Protein AF-A0A6G0SXV2-F1 (afdb_monomer)

Radius of gyration: 32.27 Å; Cα contacts (8 Å, |Δi|>4): 940; chains: 1; bounding box: 96×93×71 Å

Mean predicted aligned error: 16.08 Å

InterPro domains:
  IPR002314 Aminoacyl-tRNA synthetase, class II (G/ P/ S/T) [PF00587] (265-496)
  IPR002316 Proline-tRNA ligase, class IIa [PR01046] (239-257)
  IPR002316 Proline-tRNA ligase, class IIa [PR01046] (275-286)
  IPR002316 Proline-tRNA ligase, class IIa [PR01046] (305-313)
  IPR002316 Proline-tRNA ligase, class IIa [PR01046] (315-326)
  IPR004154 Anticodon-binding [PF03129] (515-612)
  IPR004827 Basic-leucine zipper domain [PF07716] (59-102)
  IPR006195 Aminoacyl-tRNA synthetase, class II [PS50862] (187-512)
  IPR033730 Prokaryote proline-tRNA ligase core domain [cd00779] (193-496)
  IPR036621 Anticodon-binding domain superfamily [G3DSA:3.40.50.800] (501-616)
  IPR045864 Class II Aminoacyl-tRNA synthetase/Biotinyl protein ligase (BPL) and lipoyl protein ligase (LPL) [G3DSA:3.30.930.10] (169-500)
  IPR045864 Class II Aminoacyl-tRNA synthetase/Biotinyl protein ligase (BPL) and lipoyl protein ligase (LPL) [SSF55681] (193-517)
  IPR046347 Basic-leucine zipper domain superfamily [SSF57959] (56-105)
  IPR050062 Proline-tRNA synthetase [PTHR42753] (178-365)

Organism: Aphis glycines (NCBI:txid307491)

Structure (mmCIF, N/CA/C/O backbone):
data_AF-A0A6G0SXV2-F1
#
_entry.id   AF-A0A6G0SXV2-F1
#
loop_
_atom_site.group_PDB
_atom_site.id
_atom_site.type_symbol
_atom_site.label_atom_id
_a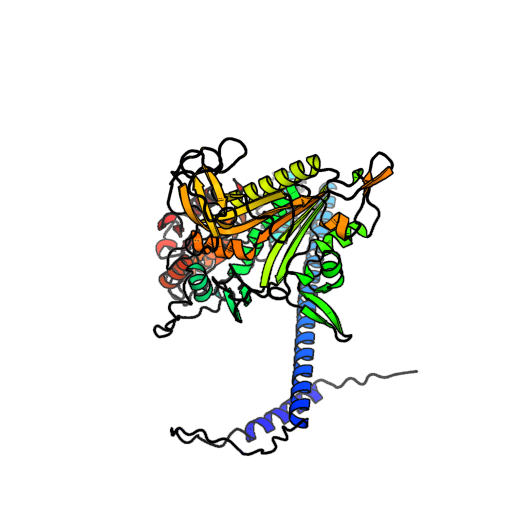tom_site.label_alt_id
_atom_site.label_comp_id
_atom_site.label_asym_id
_atom_site.label_entity_id
_atom_site.label_seq_id
_atom_site.pdbx_PDB_ins_code
_atom_site.Cartn_x
_atom_site.Cartn_y
_atom_site.Cartn_z
_atom_site.occupancy
_atom_site.B_iso_or_equiv
_atom_site.auth_seq_id
_atom_site.auth_comp_id
_atom_site.auth_asym_id
_atom_site.auth_atom_id
_atom_site.pdbx_PDB_model_num
ATOM 1 N N . MET A 1 1 ? -39.347 -29.994 -36.413 1.00 34.06 1 MET A N 1
ATOM 2 C CA . MET A 1 1 ? -38.623 -31.087 -35.736 1.00 34.06 1 MET A CA 1
ATOM 3 C C . MET A 1 1 ? -38.722 -30.759 -34.264 1.00 34.06 1 MET A C 1
ATOM 5 O O . MET A 1 1 ? -37.898 -30.020 -33.739 1.00 34.06 1 MET A O 1
ATOM 9 N N . ASP A 1 2 ? -39.857 -31.150 -33.699 1.00 26.84 2 ASP A N 1
ATOM 10 C CA . ASP A 1 2 ? -40.266 -30.839 -32.336 1.00 26.84 2 ASP A CA 1
ATOM 11 C C . ASP A 1 2 ? -39.372 -31.575 -31.339 1.00 26.84 2 ASP A C 1
ATOM 13 O O . ASP A 1 2 ? -39.070 -32.753 -31.523 1.00 26.84 2 ASP A O 1
ATOM 17 N N . PHE A 1 3 ? -38.950 -30.873 -30.293 1.00 26.53 3 PHE A N 1
ATOM 18 C CA . PHE A 1 3 ? -38.448 -31.483 -29.069 1.00 26.53 3 PHE A CA 1
ATOM 19 C C . PHE A 1 3 ? -39.246 -30.879 -27.916 1.00 26.53 3 PHE A C 1
ATOM 21 O O . PHE A 1 3 ? -39.056 -29.721 -27.552 1.00 26.53 3 PHE A O 1
ATOM 28 N N . GLU A 1 4 ? -40.185 -31.670 -27.404 1.00 27.69 4 GLU A N 1
ATOM 29 C CA . GLU A 1 4 ? -40.909 -31.420 -26.162 1.00 27.69 4 GLU A CA 1
ATOM 30 C C . GLU A 1 4 ? -39.941 -31.564 -24.975 1.00 27.69 4 GLU A C 1
ATOM 32 O O . GLU A 1 4 ? -39.326 -32.614 -24.781 1.00 27.69 4 GLU A O 1
ATOM 37 N N . GLU A 1 5 ? -39.802 -30.513 -24.165 1.00 33.72 5 GLU A N 1
ATOM 38 C CA . GLU A 1 5 ? -39.183 -30.593 -22.839 1.00 33.72 5 GLU A CA 1
ATOM 39 C C . GLU A 1 5 ? -40.239 -31.037 -21.819 1.00 33.72 5 GLU A C 1
ATOM 41 O O . GLU A 1 5 ? -41.155 -30.291 -21.469 1.00 33.72 5 GLU A O 1
ATOM 46 N N . SER A 1 6 ? -40.106 -32.262 -21.312 1.00 30.78 6 SER A N 1
ATOM 47 C CA . SER A 1 6 ? -40.869 -32.742 -20.161 1.00 30.78 6 SER A CA 1
ATOM 48 C C . SER A 1 6 ? -40.296 -32.149 -18.866 1.00 30.78 6 SER A C 1
ATOM 50 O O . SER A 1 6 ? -39.197 -32.514 -18.442 1.00 30.78 6 SER A O 1
ATOM 52 N N . PHE A 1 7 ? -41.041 -31.255 -18.218 1.00 34.34 7 PHE A N 1
ATOM 53 C CA . PHE A 1 7 ? -40.747 -30.757 -16.873 1.00 34.34 7 PHE A CA 1
ATOM 54 C C . PHE A 1 7 ? -41.103 -31.819 -15.812 1.00 34.34 7 PHE A C 1
ATOM 56 O O . PHE A 1 7 ? -42.248 -32.260 -15.743 1.00 34.34 7 PHE A O 1
ATOM 63 N N . MET A 1 8 ? -40.144 -32.211 -14.961 1.00 35.72 8 MET A N 1
ATOM 64 C CA . MET A 1 8 ? -40.427 -32.929 -13.705 1.00 35.72 8 MET A CA 1
ATOM 65 C C . MET A 1 8 ? -41.026 -31.953 -12.688 1.00 35.72 8 MET A C 1
ATOM 67 O O . MET A 1 8 ? -40.504 -30.852 -12.505 1.00 35.72 8 MET A O 1
ATOM 71 N N . ASN A 1 9 ? -42.110 -32.355 -12.024 1.00 41.41 9 ASN A N 1
ATOM 72 C CA . ASN A 1 9 ? -42.837 -31.498 -11.094 1.00 41.41 9 ASN A CA 1
ATOM 73 C C . ASN A 1 9 ? -42.240 -31.573 -9.675 1.00 41.41 9 ASN A C 1
ATOM 75 O O . ASN A 1 9 ? -41.666 -32.587 -9.280 1.00 41.41 9 ASN A O 1
ATOM 79 N N . ALA A 1 10 ? -42.387 -30.501 -8.890 1.00 39.44 10 ALA A N 1
ATOM 80 C CA . ALA A 1 10 ? -41.718 -30.324 -7.593 1.00 39.44 10 ALA A CA 1
ATOM 81 C C . ALA A 1 10 ? -42.015 -31.429 -6.551 1.00 39.44 10 ALA A C 1
ATOM 83 O O . ALA A 1 10 ? -41.178 -31.707 -5.697 1.00 39.44 10 ALA A O 1
ATOM 84 N N . GLN A 1 11 ? -43.161 -32.110 -6.653 1.00 40.00 11 GLN A N 1
ATOM 85 C CA . GLN A 1 11 ? -43.541 -33.205 -5.749 1.00 40.00 11 GLN A CA 1
ATOM 86 C C . GLN A 1 11 ? -42.711 -34.485 -5.935 1.00 40.00 11 GLN A C 1
ATOM 88 O O . GLN A 1 11 ? -42.521 -35.229 -4.974 1.00 40.00 11 GLN A O 1
ATOM 93 N N . ASP A 1 12 ? -42.163 -34.728 -7.129 1.00 40.75 12 ASP A N 1
ATOM 94 C CA . ASP A 1 12 ? -41.320 -35.905 -7.375 1.00 40.75 12 ASP A CA 1
ATOM 95 C C . ASP A 1 12 ? -39.912 -35.735 -6.783 1.00 40.75 12 ASP A C 1
ATOM 97 O O . ASP A 1 12 ? -39.234 -36.717 -6.477 1.00 40.75 12 ASP A O 1
ATOM 101 N N . PHE A 1 13 ? -39.480 -34.487 -6.568 1.00 41.91 13 PHE A N 1
ATOM 102 C CA . PHE A 1 13 ? -38.184 -34.168 -5.971 1.00 41.91 13 PHE A CA 1
ATOM 103 C C . PHE A 1 13 ? -38.195 -34.339 -4.443 1.00 41.91 13 PHE A C 1
ATOM 105 O O . PHE A 1 13 ? -37.250 -34.893 -3.882 1.00 41.91 13 PHE A O 1
ATOM 112 N N . ASP A 1 14 ? -39.288 -33.959 -3.774 1.00 42.38 14 ASP A N 1
ATOM 113 C CA . ASP A 1 14 ? -39.421 -34.099 -2.316 1.00 42.38 14 ASP A CA 1
ATOM 114 C C . ASP A 1 14 ? -39.464 -35.570 -1.863 1.00 42.38 14 ASP A C 1
ATOM 116 O O . ASP A 1 14 ? -38.911 -35.920 -0.817 1.00 42.38 14 ASP A O 1
ATOM 120 N N . ASN A 1 15 ? -40.029 -36.463 -2.684 1.00 38.59 15 ASN A N 1
ATOM 121 C CA . ASN A 1 15 ? -40.057 -37.900 -2.394 1.00 38.59 15 ASN A CA 1
ATOM 122 C C . ASN A 1 15 ? -38.669 -38.560 -2.489 1.00 38.59 15 ASN A C 1
ATOM 124 O O . ASN A 1 15 ? -38.386 -39.497 -1.744 1.00 38.59 15 ASN A O 1
ATOM 128 N N . LEU A 1 16 ? -37.776 -38.065 -3.352 1.00 38.38 16 LEU A N 1
ATOM 129 C CA . LEU A 1 16 ? -36.399 -38.566 -3.472 1.00 38.38 16 LEU A CA 1
ATOM 130 C C . LEU A 1 16 ? -35.527 -38.153 -2.276 1.00 38.38 16 LEU A C 1
ATOM 132 O O . LEU A 1 16 ? -34.742 -38.959 -1.779 1.00 38.38 16 LEU A O 1
ATOM 136 N N . VAL A 1 17 ? -35.722 -36.936 -1.757 1.00 45.41 17 VAL A N 1
ATOM 137 C CA . VAL A 1 17 ? -34.970 -36.411 -0.603 1.00 45.41 17 VAL A CA 1
ATOM 138 C C . VAL A 1 17 ? -35.329 -37.145 0.697 1.00 45.41 17 VAL A C 1
ATOM 140 O O . VAL A 1 17 ? -34.455 -37.385 1.532 1.00 45.41 17 VAL A O 1
ATOM 143 N N . GLN A 1 18 ? -36.586 -37.566 0.869 1.00 40.03 18 GLN A N 1
ATOM 144 C CA . GLN A 1 18 ? -36.998 -38.321 2.061 1.00 40.03 18 GLN A CA 1
ATOM 145 C C . GLN A 1 18 ? -36.464 -39.763 2.085 1.00 40.03 18 GLN A C 1
ATOM 147 O O . GLN A 1 18 ? -36.194 -40.299 3.163 1.00 40.03 18 GLN A O 1
ATOM 152 N N . VAL A 1 19 ? -36.262 -40.389 0.920 1.00 41.97 19 VAL A N 1
ATOM 153 C CA . VAL A 1 19 ? -35.727 -41.760 0.826 1.00 41.97 19 VAL A CA 1
ATOM 154 C C . VAL A 1 19 ? -34.229 -41.806 1.162 1.00 41.97 19 VAL A C 1
ATOM 156 O O . VAL A 1 19 ? -33.789 -42.745 1.827 1.00 41.97 19 VAL A O 1
ATOM 159 N N . GLU A 1 20 ? -33.457 -40.777 0.794 1.00 43.38 20 GLU A N 1
ATOM 160 C CA . GLU A 1 20 ? -32.020 -40.693 1.112 1.00 43.38 20 GLU A CA 1
ATOM 161 C C . GLU A 1 20 ? -31.758 -40.396 2.602 1.00 43.38 20 GLU A C 1
ATOM 163 O O . GLU A 1 20 ? -30.884 -41.014 3.214 1.00 43.38 20 GLU A O 1
ATOM 168 N N . GLN A 1 21 ? -32.574 -39.548 3.242 1.00 39.75 21 GLN A N 1
ATOM 169 C CA . GLN A 1 21 ? -32.430 -39.235 4.676 1.00 39.75 21 GLN A CA 1
ATOM 170 C C . GLN A 1 21 ? -32.746 -40.430 5.594 1.00 39.75 21 GLN A C 1
ATOM 172 O O . GLN A 1 21 ? -32.174 -40.558 6.679 1.00 39.75 21 GLN A O 1
ATOM 177 N N . ALA A 1 22 ? -33.610 -41.351 5.154 1.00 36.41 22 ALA A N 1
ATOM 178 C CA . ALA A 1 22 ? -33.918 -42.575 5.893 1.00 36.41 22 ALA A CA 1
ATOM 179 C C . ALA A 1 22 ? -32.797 -43.636 5.821 1.00 36.41 22 ALA A C 1
ATOM 181 O O . ALA A 1 22 ? -32.732 -44.516 6.687 1.00 36.41 22 ALA A O 1
ATOM 182 N N . GLN A 1 23 ? -31.914 -43.568 4.816 1.00 35.66 23 GLN A N 1
ATOM 183 C CA . GLN A 1 23 ? -30.777 -44.485 4.671 1.00 35.66 23 GLN A CA 1
ATOM 184 C C . GLN A 1 23 ? -29.569 -44.060 5.522 1.00 35.66 23 GLN A C 1
ATOM 186 O O . GLN A 1 23 ? -28.948 -44.922 6.142 1.00 35.66 23 GLN A O 1
ATOM 191 N N . GLU A 1 24 ? -29.296 -42.758 5.666 1.00 38.41 24 GLU A N 1
ATOM 192 C CA . GLU A 1 24 ? -28.165 -42.259 6.472 1.00 38.41 24 GLU A CA 1
ATOM 193 C C . GLU A 1 24 ? -28.339 -42.477 7.989 1.00 38.41 24 GLU A C 1
ATOM 195 O O . GLU A 1 24 ? -27.361 -42.687 8.710 1.00 38.41 24 GLU A O 1
ATOM 200 N N . MET A 1 25 ? -29.575 -42.514 8.504 1.00 35.91 25 MET A N 1
ATOM 201 C CA . MET A 1 25 ? -29.816 -42.746 9.938 1.00 35.91 25 MET A CA 1
ATOM 202 C C . MET A 1 25 ? -29.521 -44.184 10.404 1.00 35.91 25 MET A C 1
ATOM 204 O O . MET A 1 25 ? -29.344 -44.397 11.604 1.00 35.91 25 MET A O 1
ATOM 208 N N . LYS A 1 26 ? -29.426 -45.172 9.500 1.00 34.16 26 LYS A N 1
ATOM 209 C CA . LYS A 1 26 ? -29.183 -46.582 9.868 1.00 34.16 26 LYS A CA 1
ATOM 210 C C . LYS A 1 26 ? -27.704 -46.961 10.016 1.00 34.16 26 LYS A C 1
ATOM 212 O O . LYS A 1 26 ? -27.424 -47.998 10.610 1.00 34.16 26 LYS A O 1
ATOM 217 N N . GLU A 1 27 ? -26.763 -46.141 9.546 1.00 37.72 27 GLU A N 1
ATOM 218 C CA . GLU A 1 27 ? -25.328 -46.488 9.542 1.00 37.72 27 GLU A CA 1
ATOM 219 C C . GLU A 1 27 ? -24.516 -45.891 10.712 1.00 37.72 27 GLU A C 1
ATOM 221 O O . GLU A 1 27 ? -23.337 -46.202 10.865 1.00 37.72 27 GLU A O 1
ATOM 226 N N . SER A 1 28 ? -25.121 -45.078 11.591 1.00 32.75 28 SER A N 1
ATOM 227 C CA . SER A 1 28 ? -24.380 -44.321 12.623 1.00 32.75 28 SER A CA 1
ATOM 228 C C . SER A 1 28 ? -24.233 -44.991 14.000 1.00 32.75 28 SER A C 1
ATOM 230 O O . SER A 1 28 ? -23.599 -44.428 14.894 1.00 32.75 28 SER A O 1
ATOM 232 N N . THR A 1 29 ? -24.745 -46.207 14.205 1.00 33.00 29 THR A N 1
ATOM 233 C CA . THR A 1 29 ? -24.596 -46.925 15.482 1.00 33.00 29 THR A CA 1
ATOM 234 C C . THR A 1 29 ? -23.682 -48.134 15.345 1.00 33.00 29 THR A C 1
ATOM 236 O O . THR A 1 29 ? -24.161 -49.224 15.046 1.00 33.00 29 THR A O 1
ATOM 239 N N . THR A 1 30 ? -22.378 -47.966 15.591 1.00 29.16 30 THR A N 1
ATOM 240 C CA . THR A 1 30 ? -21.532 -48.923 16.339 1.00 29.16 30 THR A CA 1
ATOM 241 C C . THR A 1 30 ? -20.054 -48.496 16.382 1.00 29.16 30 THR A C 1
ATOM 243 O O . THR A 1 30 ? -19.498 -47.997 15.411 1.00 29.16 30 THR A O 1
ATOM 246 N N . THR A 1 31 ? -19.414 -48.806 17.518 1.00 30.27 31 THR A N 1
ATOM 247 C CA . THR A 1 31 ? -17.963 -48.874 17.819 1.00 30.27 31 THR A CA 1
ATOM 248 C C . THR A 1 31 ? -17.288 -47.684 18.531 1.00 30.27 31 THR A C 1
ATOM 250 O O . THR A 1 31 ? -17.004 -46.625 17.985 1.00 30.27 31 THR A O 1
ATOM 253 N N . THR A 1 32 ? -16.999 -47.930 19.812 1.00 30.14 32 THR A N 1
ATOM 254 C CA . THR A 1 32 ? -16.088 -47.219 20.722 1.00 30.14 32 THR A CA 1
ATOM 255 C C . THR A 1 32 ? -14.611 -47.566 20.432 1.00 30.14 32 THR A C 1
ATOM 257 O O . THR A 1 32 ? -14.340 -48.654 19.922 1.00 30.14 32 THR A O 1
ATOM 260 N N . PRO A 1 33 ? -13.625 -46.707 20.777 1.00 31.91 33 PRO A N 1
ATOM 261 C CA . PRO A 1 33 ? -12.208 -46.976 20.505 1.00 31.91 33 PRO A CA 1
ATOM 262 C C . PRO A 1 33 ? -11.462 -47.603 21.708 1.00 31.91 33 PRO A C 1
ATOM 264 O O . PRO A 1 33 ? -11.763 -47.252 22.852 1.00 31.91 33 PRO A O 1
ATOM 267 N N . PRO A 1 34 ? -10.443 -48.467 21.495 1.00 31.02 34 PRO A N 1
ATOM 268 C CA . PRO A 1 34 ? -9.534 -48.917 22.551 1.00 31.02 34 PRO A CA 1
ATOM 269 C C . PRO A 1 34 ? -8.239 -48.066 22.630 1.00 31.02 34 PRO A C 1
ATOM 271 O O . PRO A 1 34 ? -7.966 -47.266 21.730 1.00 31.02 34 PRO A O 1
ATOM 274 N N . PRO A 1 35 ? -7.439 -48.202 23.713 1.00 32.34 35 PRO A N 1
ATOM 275 C CA . PRO A 1 35 ? -6.448 -47.206 24.117 1.00 32.34 35 PRO A CA 1
ATOM 276 C C . PRO A 1 35 ? -5.026 -47.432 23.569 1.00 32.34 35 PRO A C 1
ATOM 278 O O . PRO A 1 35 ? -4.658 -48.491 23.066 1.00 32.34 35 PRO A O 1
ATOM 281 N N . VAL A 1 36 ? -4.225 -46.373 23.714 1.00 40.34 36 VAL A N 1
ATOM 282 C CA . VAL A 1 36 ? -2.855 -46.156 23.224 1.00 40.34 36 VAL A CA 1
ATOM 283 C C . VAL A 1 36 ? -1.811 -47.063 23.894 1.00 40.34 36 VAL A C 1
ATOM 285 O O . VAL A 1 36 ? -1.764 -47.154 25.118 1.00 40.34 36 VAL A O 1
ATOM 288 N N . ALA A 1 37 ? -0.875 -47.610 23.104 1.00 28.86 37 ALA A N 1
ATOM 289 C CA . ALA A 1 37 ? 0.399 -48.139 23.600 1.00 28.86 37 ALA A CA 1
ATOM 290 C C . ALA A 1 37 ? 1.587 -47.774 22.683 1.00 28.86 37 ALA A C 1
ATOM 292 O O . ALA A 1 37 ? 1.575 -47.995 21.475 1.00 28.86 37 ALA A O 1
ATOM 293 N N . ASN A 1 38 ? 2.634 -47.227 23.307 1.00 35.47 38 ASN A N 1
ATOM 294 C CA . ASN A 1 38 ? 3.958 -46.933 22.751 1.00 35.47 38 ASN A CA 1
ATOM 295 C C . ASN A 1 38 ? 4.766 -48.214 22.460 1.00 35.47 38 ASN A C 1
ATOM 297 O O . ASN A 1 38 ? 4.827 -49.075 23.336 1.00 35.47 38 ASN A O 1
ATOM 301 N N . LYS A 1 39 ? 5.541 -48.257 21.358 1.00 31.83 39 LYS A N 1
ATOM 302 C CA . LYS A 1 39 ? 6.989 -48.597 21.370 1.00 31.83 39 LYS A CA 1
ATOM 303 C C . LYS A 1 39 ? 7.663 -48.526 19.988 1.00 31.83 39 LYS A C 1
ATOM 305 O O . LYS A 1 39 ? 7.071 -48.763 18.945 1.00 31.83 39 LYS A O 1
ATOM 310 N N . ARG A 1 40 ? 8.948 -48.172 20.064 1.00 32.69 40 ARG A N 1
ATOM 311 C CA . ARG A 1 40 ? 9.972 -47.975 19.026 1.00 32.69 40 ARG A CA 1
ATOM 312 C C . ARG A 1 40 ? 10.261 -49.236 18.195 1.00 32.69 40 ARG A C 1
ATOM 314 O O . ARG A 1 40 ? 10.219 -50.335 18.734 1.00 32.69 40 ARG A O 1
ATOM 321 N N . GLY A 1 41 ? 10.755 -49.048 16.966 1.00 30.17 41 GLY A N 1
ATOM 322 C CA . GLY A 1 41 ? 11.585 -50.047 16.276 1.00 30.17 41 GLY A CA 1
ATOM 323 C C . GLY A 1 41 ? 11.495 -50.004 14.751 1.00 30.17 41 GLY A C 1
ATOM 324 O O . GLY A 1 41 ? 10.561 -50.535 14.166 1.00 30.17 41 GLY A O 1
ATOM 325 N N . ARG A 1 42 ? 12.492 -49.404 14.094 1.00 34.31 42 ARG A N 1
ATOM 326 C CA . ARG A 1 42 ? 12.657 -49.422 12.633 1.00 34.31 42 ARG A CA 1
ATOM 327 C C . ARG A 1 42 ? 13.366 -50.724 12.228 1.00 34.31 42 ARG A C 1
ATOM 329 O O . ARG A 1 42 ? 14.475 -50.968 12.694 1.00 34.31 42 ARG A O 1
ATOM 336 N N . LYS A 1 43 ? 12.774 -51.518 11.328 1.00 29.39 43 LYS A N 1
ATOM 337 C CA . LYS A 1 43 ? 13.482 -52.503 10.486 1.00 29.39 43 LYS A CA 1
ATOM 338 C C . LYS A 1 43 ? 12.971 -52.403 9.038 1.00 29.39 43 LYS A C 1
ATOM 340 O O . LYS A 1 43 ? 11.761 -52.290 8.851 1.00 29.39 43 LYS A O 1
ATOM 345 N N . PRO A 1 44 ? 13.859 -52.398 8.027 1.00 38.09 44 PRO A N 1
ATOM 346 C CA . PRO A 1 44 ? 13.484 -52.234 6.628 1.00 38.09 44 PRO A CA 1
ATOM 347 C C . PRO A 1 44 ? 13.185 -53.585 5.964 1.00 38.09 44 PRO A C 1
ATOM 349 O O . PRO A 1 44 ? 13.846 -54.580 6.248 1.00 38.09 44 PRO A O 1
ATOM 352 N N . GLY A 1 45 ? 12.236 -53.586 5.025 1.00 36.09 45 GLY A N 1
ATOM 353 C CA . GLY A 1 45 ? 12.075 -54.662 4.046 1.00 36.09 45 GLY A CA 1
ATOM 354 C C . GLY A 1 45 ? 10.758 -55.429 4.134 1.00 36.09 45 GLY A C 1
ATOM 355 O O . GLY A 1 45 ? 10.691 -56.489 4.744 1.00 36.09 45 GLY A O 1
ATOM 356 N N . LYS A 1 46 ? 9.735 -54.936 3.428 1.00 30.95 46 LYS A N 1
ATOM 357 C CA . LYS A 1 46 ? 8.762 -55.772 2.708 1.00 30.95 46 LYS A CA 1
ATOM 358 C C . LYS A 1 46 ? 8.051 -54.913 1.662 1.00 30.95 46 LYS A C 1
ATOM 360 O O . LYS A 1 46 ? 7.358 -53.962 2.000 1.00 30.95 46 LYS A O 1
ATOM 365 N N . LYS A 1 47 ? 8.253 -55.243 0.384 1.00 41.25 47 LYS A N 1
ATOM 366 C CA . LYS A 1 47 ? 7.358 -54.829 -0.701 1.00 41.25 47 LYS A CA 1
ATOM 367 C C . LYS A 1 47 ? 6.012 -55.515 -0.445 1.00 41.25 47 LYS A C 1
ATOM 369 O O . LYS A 1 47 ? 5.940 -56.736 -0.548 1.00 41.25 47 LYS A O 1
ATOM 374 N N . SER A 1 48 ? 4.975 -54.750 -0.121 1.00 33.41 48 SER A N 1
ATOM 375 C CA . SER A 1 48 ? 3.584 -55.191 -0.230 1.00 33.41 48 SER A CA 1
ATOM 376 C C . SER A 1 48 ? 2.805 -54.180 -1.060 1.00 33.41 48 SER A C 1
ATOM 378 O O . SER A 1 48 ? 2.979 -52.973 -0.937 1.00 33.41 48 SER A O 1
ATOM 380 N N . SER A 1 49 ? 2.005 -54.718 -1.963 1.00 39.19 49 SER A N 1
ATOM 381 C CA . SER A 1 49 ? 1.198 -54.047 -2.968 1.00 39.19 49 SER A CA 1
ATOM 382 C C . SER A 1 49 ? 0.102 -53.159 -2.373 1.00 39.19 49 SER A C 1
ATOM 384 O O . SER A 1 49 ? -0.954 -53.667 -1.998 1.00 39.19 49 SER A O 1
ATOM 386 N N . ASP A 1 50 ? 0.284 -51.842 -2.413 1.00 39.09 50 ASP A N 1
ATOM 387 C CA . ASP A 1 50 ? -0.835 -50.903 -2.335 1.00 39.09 50 ASP A CA 1
ATOM 388 C C . ASP A 1 50 ? -1.439 -50.746 -3.735 1.00 39.09 50 ASP A C 1
ATOM 390 O O . ASP A 1 50 ? -1.128 -49.817 -4.485 1.00 39.09 50 ASP A O 1
ATOM 394 N N . LYS A 1 51 ? -2.335 -51.667 -4.113 1.00 45.41 51 LYS A N 1
ATOM 395 C CA . LYS A 1 51 ? -3.367 -51.346 -5.109 1.00 45.41 51 LYS A CA 1
ATOM 396 C C . LYS A 1 51 ? -4.316 -50.345 -4.447 1.00 45.41 51 LYS A C 1
ATOM 398 O O . LYS A 1 51 ? -5.373 -50.709 -3.947 1.00 45.41 51 LYS A O 1
ATOM 403 N N . VAL A 1 52 ? -3.901 -49.079 -4.412 1.00 53.84 52 VAL A N 1
ATOM 404 C CA . VAL A 1 52 ? -4.781 -47.948 -4.114 1.00 53.84 52 VAL A CA 1
ATOM 405 C C . VAL A 1 52 ? -5.930 -48.028 -5.107 1.00 53.84 52 VAL A C 1
ATOM 407 O O . VAL A 1 52 ? -5.703 -47.964 -6.314 1.00 53.84 52 VAL A O 1
ATOM 410 N N . ASP A 1 53 ? -7.143 -48.223 -4.598 1.00 62.22 53 ASP A N 1
ATOM 411 C CA . ASP A 1 53 ? -8.345 -48.425 -5.396 1.00 62.22 53 ASP A CA 1
ATOM 412 C C . ASP A 1 53 ? -8.600 -47.201 -6.297 1.00 62.22 53 ASP A C 1
ATOM 414 O O . ASP A 1 53 ? -9.113 -46.156 -5.879 1.00 62.22 53 ASP A O 1
ATOM 418 N N . ILE A 1 54 ? -8.157 -47.318 -7.553 1.00 66.44 54 ILE A N 1
ATOM 419 C CA . ILE A 1 54 ? -8.230 -46.282 -8.590 1.00 66.44 54 ILE A CA 1
ATOM 420 C C . ILE A 1 54 ? -9.679 -45.823 -8.763 1.00 66.44 54 ILE A C 1
ATOM 422 O O . ILE A 1 54 ? -9.918 -44.643 -9.017 1.00 66.44 54 ILE A O 1
ATOM 426 N N . ARG A 1 55 ? -10.647 -46.721 -8.546 1.00 68.38 55 ARG A N 1
ATOM 427 C CA . ARG A 1 55 ? -12.076 -46.433 -8.647 1.00 68.38 55 ARG A CA 1
ATOM 428 C C . ARG A 1 55 ? -12.526 -45.459 -7.559 1.00 68.38 55 ARG A C 1
ATOM 430 O O . ARG A 1 55 ? -13.153 -44.452 -7.874 1.00 68.38 55 ARG A O 1
ATOM 437 N N . ALA A 1 56 ? -12.101 -45.671 -6.314 1.00 70.81 56 ALA A N 1
ATOM 438 C CA . ALA A 1 56 ? -12.381 -44.764 -5.200 1.00 70.81 56 ALA A CA 1
ATOM 439 C C . ALA A 1 56 ? -11.673 -43.401 -5.342 1.00 70.81 56 ALA A C 1
ATOM 441 O O . ALA A 1 56 ? -12.140 -42.382 -4.828 1.00 70.81 56 ALA A O 1
ATOM 442 N N . LYS A 1 57 ? -10.521 -43.352 -6.022 1.00 69.31 57 LYS A N 1
ATOM 443 C CA . LYS A 1 57 ? -9.820 -42.092 -6.323 1.00 69.31 57 LYS A CA 1
ATOM 444 C C . LYS A 1 57 ? -10.508 -41.319 -7.457 1.00 69.31 57 LYS A C 1
ATOM 446 O O . LYS A 1 57 ? -10.641 -40.099 -7.371 1.00 69.31 57 LYS A O 1
ATOM 451 N N . LEU A 1 58 ? -10.987 -42.031 -8.479 1.00 73.00 58 LEU A N 1
ATOM 452 C CA . LEU A 1 58 ? -11.750 -41.465 -9.591 1.00 73.00 58 LEU A CA 1
ATOM 453 C C . LEU A 1 58 ? -13.098 -40.908 -9.115 1.00 73.00 58 LEU A C 1
ATOM 455 O O . LEU A 1 58 ? -13.481 -39.813 -9.519 1.00 73.00 58 LEU A O 1
ATOM 459 N N . GLU A 1 59 ? -13.780 -41.617 -8.214 1.00 79.56 59 GLU A N 1
ATOM 460 C CA . GLU A 1 59 ? -15.082 -41.189 -7.700 1.00 79.56 59 GLU A CA 1
ATOM 461 C C . GLU A 1 59 ? -14.967 -39.947 -6.807 1.00 79.56 59 GLU A C 1
ATOM 463 O O . GLU A 1 59 ? -15.694 -38.978 -7.007 1.00 79.56 59 GLU A O 1
ATOM 468 N N . ARG A 1 60 ? -13.948 -39.877 -5.937 1.00 75.12 60 ARG A N 1
ATOM 469 C CA . ARG A 1 60 ? -13.640 -38.654 -5.170 1.00 75.12 60 ARG A CA 1
ATOM 470 C C . ARG A 1 60 ? -13.300 -37.460 -6.064 1.00 75.12 60 ARG A C 1
ATOM 472 O O . ARG A 1 60 ? -13.700 -36.334 -5.775 1.00 75.12 60 ARG A O 1
ATOM 479 N N . SER A 1 61 ? -12.599 -37.692 -7.174 1.00 73.06 61 SER A N 1
ATOM 480 C CA . SER A 1 61 ? -12.316 -36.645 -8.163 1.00 73.06 61 SER A CA 1
ATOM 481 C C . SER A 1 61 ? -13.590 -36.166 -8.871 1.00 73.06 61 SER A C 1
ATOM 483 O O . SER A 1 61 ? -13.786 -34.961 -9.039 1.00 73.06 61 SER A O 1
ATOM 485 N N . ARG A 1 62 ? -14.497 -37.086 -9.227 1.00 77.25 62 ARG A N 1
ATOM 486 C CA . ARG A 1 62 ? -15.804 -36.760 -9.819 1.00 77.25 62 ARG A CA 1
ATOM 487 C C . ARG A 1 62 ? -16.696 -35.994 -8.849 1.00 77.25 62 ARG A C 1
ATOM 489 O O . ARG A 1 62 ? -17.300 -35.006 -9.260 1.00 77.25 62 ARG A O 1
ATOM 496 N N . GLN A 1 63 ? -16.732 -36.395 -7.581 1.00 78.00 63 GLN A N 1
ATOM 497 C CA . GLN A 1 63 ? -17.482 -35.712 -6.530 1.00 78.00 63 GLN A CA 1
ATOM 498 C C . GLN A 1 63 ? -16.951 -34.294 -6.294 1.00 78.00 63 GLN A C 1
ATOM 500 O O . GLN A 1 63 ? -17.717 -33.337 -6.372 1.00 78.00 63 GLN A O 1
ATOM 505 N N . SER A 1 64 ? -15.631 -34.123 -6.183 1.00 72.31 64 SER A N 1
ATOM 506 C CA . SER A 1 64 ? -15.005 -32.798 -6.082 1.00 72.31 64 SER A CA 1
ATOM 507 C C . SER A 1 64 ? -15.306 -31.908 -7.302 1.00 72.31 64 SER A C 1
ATOM 509 O O . SER A 1 64 ? -15.593 -30.717 -7.164 1.00 72.31 64 SER A O 1
ATOM 511 N N . ALA A 1 65 ? -15.333 -32.481 -8.511 1.00 70.06 65 ALA A N 1
ATOM 512 C CA . ALA A 1 65 ? -15.705 -31.755 -9.725 1.00 70.06 65 ALA A CA 1
ATOM 513 C C . ALA A 1 65 ? -17.201 -31.381 -9.781 1.00 70.06 65 ALA A C 1
ATOM 515 O O . ALA A 1 65 ? -17.552 -30.370 -10.397 1.00 70.06 65 ALA A O 1
ATOM 516 N N . ARG A 1 66 ? -18.090 -32.179 -9.173 1.00 79.19 66 ARG A N 1
ATOM 517 C CA . ARG A 1 66 ? -19.521 -31.858 -9.023 1.00 79.19 66 ARG A CA 1
ATOM 518 C C . ARG A 1 66 ? -19.720 -30.740 -8.001 1.00 79.19 66 ARG A C 1
ATOM 520 O O . ARG A 1 66 ? -20.384 -29.760 -8.318 1.00 79.19 66 ARG A O 1
ATOM 527 N N . GLU A 1 67 ? -19.058 -30.814 -6.849 1.00 76.50 67 GLU A N 1
ATOM 528 C CA . GLU A 1 67 ? -19.087 -29.767 -5.818 1.00 76.50 67 GLU A CA 1
ATOM 529 C C . GLU A 1 67 ? -18.528 -28.433 -6.325 1.00 76.50 67 GLU A C 1
ATOM 531 O O . GLU A 1 67 ? -19.106 -27.376 -6.080 1.00 76.50 67 GLU A O 1
ATOM 536 N N . CYS A 1 68 ? -17.431 -28.463 -7.087 1.00 73.19 68 CYS A N 1
ATOM 537 C CA . CYS A 1 68 ? -16.863 -27.263 -7.700 1.00 73.19 68 CYS A CA 1
ATOM 538 C C . CYS A 1 68 ? -17.847 -26.614 -8.687 1.00 73.19 68 CYS A C 1
ATOM 540 O O . CYS A 1 68 ? -18.034 -25.395 -8.668 1.00 73.19 68 CYS A O 1
ATOM 542 N N . ARG A 1 69 ? -18.531 -27.424 -9.508 1.00 72.12 69 ARG A N 1
ATOM 543 C CA . ARG A 1 69 ? -19.574 -26.944 -10.426 1.00 72.12 69 ARG A CA 1
ATOM 544 C C . ARG A 1 69 ? -20.788 -26.389 -9.683 1.00 72.12 69 ARG A C 1
ATOM 546 O O . ARG A 1 69 ? -21.252 -25.313 -10.047 1.00 72.12 69 ARG A O 1
ATOM 553 N N . ALA A 1 70 ? -21.244 -27.056 -8.625 1.00 76.44 70 ALA A N 1
ATOM 554 C CA . ALA A 1 70 ? -22.348 -26.590 -7.789 1.00 76.44 70 ALA A CA 1
ATOM 555 C C . ALA A 1 70 ? -22.019 -25.250 -7.109 1.00 76.44 70 ALA A C 1
ATOM 557 O O . ALA A 1 70 ? -22.797 -24.308 -7.211 1.00 76.44 70 ALA A O 1
ATOM 558 N N . ARG A 1 71 ? -20.823 -25.107 -6.518 1.00 70.31 71 ARG A N 1
ATOM 559 C CA . ARG A 1 71 ? -20.360 -23.839 -5.921 1.00 70.31 71 ARG A CA 1
ATOM 560 C C . ARG A 1 71 ? -20.232 -22.720 -6.949 1.00 70.31 71 ARG A C 1
ATOM 562 O O . ARG A 1 71 ? -20.579 -21.580 -6.657 1.00 70.31 71 ARG A O 1
ATOM 569 N N . LYS A 1 72 ? -19.739 -23.030 -8.152 1.00 68.81 72 LYS A N 1
ATOM 570 C CA . LYS A 1 72 ? -19.645 -22.062 -9.251 1.00 68.81 72 LYS A CA 1
ATOM 571 C C . LYS A 1 72 ? -21.039 -21.607 -9.697 1.00 68.81 72 LYS A C 1
ATOM 573 O O . LYS A 1 72 ? -21.239 -20.409 -9.848 1.00 68.81 72 LYS A O 1
ATOM 578 N N . LYS A 1 73 ? -22.000 -22.530 -9.820 1.00 76.94 73 LYS A N 1
ATOM 579 C CA . LYS A 1 73 ? -23.404 -22.227 -10.141 1.00 76.94 73 LYS A CA 1
ATOM 580 C C . LYS A 1 73 ? -24.056 -21.347 -9.069 1.00 76.94 73 LYS A C 1
ATOM 582 O O . LYS A 1 73 ? -24.587 -20.301 -9.414 1.00 76.94 73 LYS A O 1
ATOM 587 N N . LEU A 1 74 ? -23.911 -21.702 -7.791 1.00 75.00 74 LEU A N 1
ATOM 588 C CA . LEU A 1 74 ? -24.445 -20.920 -6.669 1.00 75.00 74 LEU A CA 1
ATOM 589 C C . LEU A 1 74 ? -23.850 -19.503 -6.624 1.00 75.00 74 LEU A C 1
ATOM 591 O O . LEU A 1 74 ? -24.548 -18.531 -6.364 1.00 75.00 74 LEU A O 1
ATOM 595 N N . ARG A 1 75 ? -22.548 -19.373 -6.919 1.00 66.06 75 ARG A N 1
ATOM 596 C CA . ARG A 1 75 ? -21.859 -18.078 -6.964 1.00 66.06 75 ARG A CA 1
ATOM 597 C C . ARG A 1 75 ? -22.350 -17.198 -8.111 1.00 66.06 75 ARG A C 1
ATOM 599 O O . ARG A 1 75 ? -22.431 -15.993 -7.914 1.00 66.06 75 ARG A O 1
ATOM 606 N N . TYR A 1 76 ? -22.649 -17.772 -9.279 1.00 70.44 76 TYR A N 1
ATOM 607 C CA . TYR A 1 76 ? -23.239 -17.014 -10.385 1.00 70.44 76 TYR A CA 1
ATOM 608 C C . TYR A 1 76 ? -24.684 -16.626 -10.103 1.00 70.44 76 TYR A C 1
ATOM 610 O O . TYR A 1 76 ? -25.009 -15.471 -10.322 1.00 70.44 76 TYR A O 1
ATOM 618 N N . GLN A 1 77 ? -25.494 -17.523 -9.535 1.00 76.44 77 GLN A N 1
ATOM 619 C CA . GLN A 1 77 ? -26.866 -17.197 -9.128 1.00 76.44 77 GLN A CA 1
ATOM 620 C C . GLN A 1 77 ? -26.894 -16.050 -8.111 1.00 76.44 77 GLN A C 1
ATOM 622 O O . GLN A 1 77 ? -27.605 -15.077 -8.310 1.00 76.44 77 GLN A O 1
ATOM 627 N N . TYR A 1 78 ? -26.032 -16.091 -7.092 1.00 71.56 78 TYR A N 1
ATOM 628 C CA . TYR A 1 78 ? -25.901 -14.988 -6.135 1.00 71.56 78 TYR A CA 1
ATOM 629 C C . TYR A 1 78 ? -25.429 -13.678 -6.792 1.00 71.56 78 TYR A C 1
ATOM 631 O O . TYR A 1 78 ? -25.851 -12.590 -6.407 1.00 71.56 78 TYR A O 1
ATOM 639 N N . LEU A 1 79 ? -24.536 -13.759 -7.787 1.00 60.09 79 LEU A N 1
ATOM 640 C CA . LEU A 1 79 ? -24.083 -12.581 -8.528 1.00 60.09 79 LEU A CA 1
ATOM 641 C C . LEU A 1 79 ? -25.209 -11.999 -9.396 1.00 60.09 79 LEU A C 1
ATOM 643 O O . LEU A 1 79 ? -25.356 -10.784 -9.448 1.00 60.09 79 LEU A O 1
ATOM 647 N N . GLU A 1 80 ? -25.988 -12.855 -10.056 1.00 70.94 80 GLU A N 1
ATOM 648 C CA . GLU A 1 80 ? -27.150 -12.477 -10.865 1.00 70.94 80 GLU A CA 1
ATOM 649 C C . GLU A 1 80 ? -28.247 -11.851 -10.002 1.00 70.94 80 GLU A C 1
ATOM 651 O O . GLU A 1 80 ? -28.774 -10.809 -10.381 1.00 70.94 80 GLU A O 1
ATOM 656 N N . GLU A 1 81 ? -28.533 -12.404 -8.820 1.00 77.19 81 GLU A N 1
ATOM 657 C CA . GLU A 1 81 ? -29.458 -11.808 -7.847 1.00 77.19 81 GLU A CA 1
ATOM 658 C C . GLU A 1 81 ? -28.984 -10.414 -7.410 1.00 77.19 81 GLU A C 1
ATOM 660 O O . GLU A 1 81 ? -29.737 -9.448 -7.518 1.00 77.19 81 GLU A O 1
ATOM 665 N N . LEU A 1 82 ? -27.708 -10.263 -7.030 1.00 58.59 82 LEU A N 1
ATOM 666 C CA . LEU A 1 82 ? -27.141 -8.963 -6.647 1.00 58.59 82 LEU A CA 1
ATOM 667 C C . LEU A 1 82 ? -27.177 -7.926 -7.778 1.00 58.59 82 LEU A C 1
ATOM 669 O O . LEU A 1 82 ? -27.407 -6.740 -7.524 1.00 58.59 82 LEU A O 1
ATOM 673 N N . VAL A 1 83 ? -26.901 -8.344 -9.016 1.00 65.00 83 VAL A N 1
ATOM 674 C CA . VAL A 1 83 ? -26.967 -7.464 -10.191 1.00 65.00 83 VAL A CA 1
ATOM 675 C C . VAL A 1 83 ? -28.415 -7.070 -10.462 1.00 65.00 83 VAL A C 1
ATOM 677 O O . VAL A 1 83 ? -28.691 -5.883 -10.607 1.00 65.00 83 VAL A O 1
ATOM 680 N N . THR A 1 84 ? -29.338 -8.028 -10.426 1.00 73.62 84 THR A N 1
ATOM 681 C CA . THR A 1 84 ? -30.770 -7.802 -10.654 1.00 73.62 84 THR A CA 1
ATOM 682 C C . THR A 1 84 ? -31.360 -6.850 -9.613 1.00 73.62 84 THR A C 1
ATOM 684 O O . THR A 1 84 ? -32.094 -5.925 -9.959 1.00 73.62 84 THR A O 1
ATOM 687 N N . ASP A 1 85 ? -31.017 -7.020 -8.337 1.00 70.69 85 ASP A N 1
ATOM 688 C CA . ASP A 1 85 ? -31.486 -6.140 -7.264 1.00 70.69 85 ASP A CA 1
ATOM 689 C C . ASP A 1 85 ? -30.922 -4.724 -7.408 1.00 70.69 85 ASP A C 1
ATOM 691 O O . ASP A 1 85 ? -31.633 -3.732 -7.216 1.00 70.69 85 ASP A O 1
ATOM 695 N N . ARG A 1 86 ? -29.657 -4.606 -7.830 1.00 60.03 86 ARG A N 1
ATOM 696 C CA . ARG A 1 86 ? -29.041 -3.312 -8.133 1.00 60.03 86 ARG A CA 1
ATOM 697 C C . ARG A 1 86 ? -29.689 -2.642 -9.344 1.00 60.03 86 ARG A C 1
ATOM 699 O O . ARG A 1 86 ? -29.908 -1.433 -9.313 1.00 60.03 86 ARG A O 1
ATOM 706 N N . GLU A 1 87 ? -30.010 -3.392 -10.391 1.00 66.12 87 GLU A N 1
ATOM 707 C CA . GLU A 1 87 ? -30.698 -2.883 -11.580 1.00 66.12 87 GLU A CA 1
ATOM 708 C C . GLU A 1 87 ? -32.114 -2.405 -11.252 1.00 66.12 87 GLU A C 1
ATOM 710 O O . GLU A 1 87 ? -32.480 -1.292 -11.633 1.00 66.12 87 GLU A O 1
ATOM 715 N N . LYS A 1 88 ? -32.877 -3.171 -10.461 1.00 73.75 88 LYS A N 1
ATOM 716 C CA . LYS A 1 88 ? -34.195 -2.752 -9.953 1.00 73.75 88 LYS A CA 1
ATOM 717 C C . LYS A 1 88 ? -34.108 -1.446 -9.161 1.00 73.75 88 LYS A C 1
ATOM 719 O O . LYS A 1 88 ? -34.906 -0.539 -9.393 1.00 73.75 88 LYS A O 1
ATOM 724 N N . ALA A 1 89 ? -33.115 -1.315 -8.279 1.00 65.31 89 ALA A N 1
ATOM 725 C CA . ALA A 1 89 ? -32.896 -0.087 -7.514 1.00 65.31 89 ALA A CA 1
ATOM 726 C C . ALA A 1 89 ? -32.553 1.111 -8.421 1.00 65.31 89 ALA A C 1
ATOM 728 O O . ALA A 1 89 ? -33.085 2.205 -8.238 1.00 65.31 89 ALA A O 1
ATOM 729 N N . VAL A 1 90 ? -31.709 0.908 -9.439 1.00 63.41 90 VAL A N 1
ATOM 730 C CA . VAL A 1 90 ? -31.360 1.951 -10.419 1.00 63.41 90 VAL A CA 1
ATOM 731 C C . VAL A 1 90 ? -32.576 2.374 -11.246 1.00 63.41 90 VAL A C 1
ATOM 733 O O . VAL A 1 90 ? -32.755 3.568 -11.487 1.00 63.41 90 VAL A O 1
ATOM 736 N N . ILE A 1 91 ? -33.421 1.431 -11.665 1.00 73.06 91 ILE A N 1
ATOM 737 C CA . ILE A 1 91 ? -34.655 1.722 -12.408 1.00 73.06 91 ILE A CA 1
ATOM 738 C C . ILE A 1 91 ? -35.627 2.527 -11.537 1.00 73.06 91 ILE A C 1
ATOM 740 O O . ILE A 1 91 ? -36.136 3.548 -11.996 1.00 73.06 91 ILE A O 1
ATOM 744 N N . SER A 1 92 ? -35.819 2.132 -10.275 1.00 71.69 92 SER A N 1
ATOM 745 C CA . SER A 1 92 ? -36.661 2.871 -9.325 1.00 71.69 92 SER A CA 1
ATOM 746 C C . SER A 1 92 ? -36.175 4.312 -9.131 1.00 71.69 92 SER A C 1
ATOM 748 O O . SER A 1 92 ? -36.976 5.243 -9.170 1.00 71.69 92 SER A O 1
ATOM 750 N N . LEU A 1 93 ? -34.861 4.520 -8.985 1.00 66.88 93 LEU A N 1
ATOM 751 C CA . LEU A 1 93 ? -34.273 5.859 -8.856 1.00 66.88 93 LEU A CA 1
ATOM 752 C C . LEU A 1 93 ? -34.455 6.704 -10.120 1.00 66.88 93 LEU A C 1
ATOM 754 O O . LEU A 1 93 ? -34.700 7.905 -10.027 1.00 66.88 93 LEU A O 1
ATOM 758 N N . ARG A 1 94 ? -34.346 6.096 -11.308 1.00 68.62 94 ARG A N 1
ATOM 759 C CA . ARG A 1 94 ? -34.599 6.795 -12.577 1.00 68.62 94 ARG A CA 1
ATOM 760 C C . ARG A 1 94 ? -36.051 7.247 -12.690 1.00 68.62 94 ARG A C 1
ATOM 762 O O . ARG A 1 94 ? -36.282 8.397 -13.039 1.00 68.62 94 ARG A O 1
ATOM 769 N N . GLN A 1 95 ? -37.002 6.380 -12.345 1.00 76.38 95 GLN A N 1
ATOM 770 C CA . GLN A 1 95 ? -38.428 6.725 -12.341 1.00 76.38 95 GLN A CA 1
ATOM 771 C C . GLN A 1 95 ? -38.728 7.878 -11.374 1.00 76.38 95 GLN A C 1
ATOM 773 O O . GLN A 1 95 ? -39.501 8.780 -11.692 1.00 76.38 95 GLN A O 1
ATOM 778 N N . GLU A 1 96 ? -38.079 7.887 -10.211 1.00 70.75 96 GLU A N 1
ATOM 779 C CA . GLU A 1 96 ? -38.235 8.955 -9.226 1.00 70.75 96 GLU A CA 1
ATOM 780 C C . GLU A 1 96 ? -37.597 10.281 -9.687 1.00 70.75 96 GLU A C 1
ATOM 782 O O . GLU A 1 96 ? -38.195 11.346 -9.533 1.00 70.75 96 GLU A O 1
ATOM 787 N N . LEU A 1 97 ? -36.425 10.229 -10.329 1.00 67.56 97 LEU A N 1
ATOM 788 C CA . LEU A 1 97 ? -35.788 11.396 -10.951 1.00 67.56 97 LEU A CA 1
ATOM 789 C C . LEU A 1 97 ? -36.626 11.977 -12.094 1.00 67.56 97 LEU A C 1
ATOM 791 O O . LEU A 1 97 ? -36.766 13.197 -12.179 1.00 67.56 97 LEU A O 1
ATOM 795 N N . ASP A 1 98 ? -37.215 11.131 -12.941 1.00 73.00 98 ASP A N 1
ATOM 796 C CA . ASP A 1 98 ? -38.107 11.573 -14.017 1.00 73.00 98 ASP A CA 1
ATOM 797 C C . ASP A 1 98 ? -39.391 12.203 -13.466 1.00 73.00 98 ASP A C 1
ATOM 799 O O . ASP A 1 98 ? -39.857 13.220 -13.991 1.00 73.00 98 ASP A O 1
ATOM 803 N N . LYS A 1 99 ? -39.923 11.681 -12.353 1.00 79.12 99 LYS A N 1
ATOM 804 C CA . LYS A 1 99 ? -41.029 12.313 -11.624 1.00 79.12 99 LYS A CA 1
ATOM 805 C C . LYS A 1 99 ? -40.654 13.723 -11.159 1.00 79.12 99 LYS A C 1
ATOM 807 O O . LYS A 1 99 ? -41.393 14.665 -11.436 1.00 79.12 99 LYS A O 1
ATOM 812 N N . TYR A 1 100 ? -39.499 13.904 -10.515 1.00 74.44 100 TYR A N 1
ATOM 813 C CA . TYR A 1 100 ? -39.055 15.233 -10.071 1.00 74.44 100 TYR A CA 1
ATOM 814 C C . TYR A 1 100 ? -38.762 16.188 -11.225 1.00 74.44 100 TYR A C 1
ATOM 816 O O . TYR A 1 100 ? -39.087 17.370 -11.139 1.00 74.44 100 TYR A O 1
ATOM 824 N N . ARG A 1 101 ? -38.196 15.686 -12.324 1.00 70.75 101 ARG A N 1
ATOM 825 C CA . ARG A 1 101 ? -37.999 16.465 -13.548 1.00 70.75 101 ARG A CA 1
ATOM 826 C C . ARG A 1 101 ? -39.330 16.971 -14.101 1.00 70.75 101 ARG A C 1
ATOM 828 O O . ARG A 1 101 ? -39.429 18.145 -14.441 1.00 70.75 101 ARG A O 1
ATOM 835 N N . THR A 1 102 ? -40.339 16.104 -14.160 1.00 75.62 102 THR A N 1
ATOM 836 C CA . THR A 1 102 ? -41.691 16.456 -14.621 1.00 75.62 102 THR A CA 1
ATOM 837 C C . THR A 1 102 ? -42.318 17.507 -13.710 1.00 75.62 102 THR A C 1
ATOM 839 O O . THR A 1 102 ? -42.856 18.500 -14.190 1.00 75.62 102 THR A O 1
ATOM 842 N N . TRP A 1 103 ? -42.155 17.354 -12.395 1.00 79.19 103 TRP A N 1
ATOM 843 C CA . TRP A 1 103 ? -42.613 18.341 -11.420 1.00 79.19 103 TRP A CA 1
ATOM 844 C C . TRP A 1 103 ? -41.948 19.709 -11.596 1.00 79.19 103 TRP A C 1
ATOM 846 O O . TRP A 1 103 ? -42.631 20.721 -11.488 1.00 79.19 103 TRP A O 1
ATOM 856 N N . CYS A 1 104 ? -40.647 19.768 -11.897 1.00 66.06 104 CYS A N 1
ATOM 857 C CA . CYS A 1 104 ? -39.977 21.037 -12.194 1.00 66.06 104 CYS A CA 1
ATOM 858 C C . CYS A 1 104 ? -40.577 21.726 -13.429 1.00 66.06 104 CYS A C 1
ATOM 860 O O . CYS A 1 104 ? -40.850 22.919 -13.370 1.00 66.06 104 CYS A O 1
ATOM 862 N N . VAL A 1 105 ? -40.838 20.975 -14.507 1.00 71.38 105 VAL A N 1
ATOM 863 C CA . VAL A 1 105 ? -41.451 21.517 -15.735 1.00 71.38 105 VAL A CA 1
ATOM 864 C C . VAL A 1 105 ? -42.851 22.065 -15.456 1.00 71.38 105 VAL A C 1
ATOM 866 O O . VAL A 1 105 ? -43.181 23.172 -15.864 1.00 71.38 105 VAL A O 1
ATOM 869 N N . GLU A 1 106 ? -43.672 21.325 -14.715 1.00 71.69 106 GLU A N 1
ATOM 870 C CA . GLU A 1 106 ? -45.016 21.775 -14.344 1.00 71.69 106 GLU A CA 1
ATOM 871 C C . GLU A 1 106 ? -44.997 23.031 -13.460 1.00 71.69 106 GLU A C 1
ATOM 873 O O . GLU A 1 106 ? -45.822 23.922 -13.663 1.00 71.69 106 GLU A O 1
ATOM 878 N N . VAL A 1 107 ? -44.041 23.131 -12.529 1.00 67.44 107 VAL A N 1
ATOM 879 C CA . VAL A 1 107 ? -43.843 24.326 -11.692 1.00 67.44 107 VAL A CA 1
ATOM 880 C C . VAL A 1 107 ? -43.397 25.528 -12.529 1.00 67.44 107 VAL A C 1
ATOM 882 O O . VAL A 1 107 ? -43.927 26.623 -12.330 1.00 67.44 107 VAL A O 1
ATOM 885 N N . ASP A 1 108 ? -42.478 25.337 -13.480 1.00 66.12 108 ASP A N 1
ATOM 886 C CA . ASP A 1 108 ? -42.033 26.388 -14.407 1.00 66.12 108 ASP A CA 1
ATOM 887 C C . ASP A 1 108 ? -43.188 26.887 -15.295 1.00 66.12 108 ASP A C 1
ATOM 889 O O . ASP A 1 108 ? -43.277 28.075 -15.607 1.00 66.12 108 ASP A O 1
ATOM 893 N N . GLU A 1 109 ? -44.127 26.002 -15.638 1.00 71.75 109 GLU A N 1
ATOM 894 C CA . GLU A 1 109 ? -45.351 26.319 -16.385 1.00 71.75 109 GLU A CA 1
ATOM 895 C C . GLU A 1 109 ? -46.492 26.875 -15.509 1.00 71.75 109 GLU A C 1
ATOM 897 O O . GLU A 1 109 ? -47.612 27.080 -15.985 1.00 71.75 109 GLU A O 1
ATOM 902 N N . GLY A 1 110 ? -46.232 27.140 -14.227 1.00 62.50 110 GLY A N 1
ATOM 903 C CA . GLY A 1 110 ? -47.197 27.758 -13.322 1.00 62.50 110 GLY A CA 1
ATOM 904 C C . GLY A 1 110 ? -48.280 26.808 -12.795 1.00 62.50 110 GLY A C 1
ATOM 905 O O . GLY A 1 110 ? -49.298 27.275 -12.277 1.00 62.50 110 GLY A O 1
ATOM 906 N N . ARG A 1 111 ? -48.085 25.489 -12.907 1.00 69.62 111 ARG A N 1
ATOM 907 C CA . ARG A 1 111 ? -48.977 24.454 -12.363 1.00 69.62 111 ARG A CA 1
ATOM 908 C C . ARG A 1 111 ? -48.393 23.852 -11.083 1.00 69.62 111 ARG A C 1
ATOM 910 O O . ARG A 1 111 ? -47.189 23.890 -10.853 1.00 69.62 111 ARG A O 1
ATOM 917 N N . ILE A 1 112 ? -49.256 23.308 -10.224 1.00 72.56 112 ILE A N 1
ATOM 918 C CA . ILE A 1 112 ? -48.837 22.604 -9.004 1.00 72.56 112 ILE A CA 1
ATOM 919 C C . ILE A 1 112 ? -48.913 21.096 -9.279 1.00 72.56 112 ILE A C 1
ATOM 921 O O . ILE A 1 112 ? -50.026 20.587 -9.425 1.00 72.56 112 ILE A O 1
ATOM 925 N N . PRO A 1 113 ? -47.771 20.386 -9.325 1.00 78.06 113 PRO A N 1
ATOM 926 C CA . PRO A 1 113 ? -47.748 18.948 -9.534 1.00 78.06 113 PRO A CA 1
ATOM 927 C C . PRO A 1 113 ? -48.479 18.174 -8.446 1.00 78.06 113 PRO A C 1
ATOM 929 O O . PRO A 1 113 ? -48.383 18.481 -7.251 1.00 78.06 113 PRO A O 1
ATOM 932 N N . GLU A 1 114 ? -49.154 17.107 -8.854 1.00 74.19 114 GLU A N 1
ATOM 933 C CA . GLU A 1 114 ? -49.872 16.225 -7.945 1.00 74.19 114 GLU A CA 1
ATOM 934 C C . GLU A 1 114 ? -48.886 15.502 -7.007 1.00 74.19 114 GLU A C 1
ATOM 936 O O . GLU A 1 114 ? -47.959 14.819 -7.445 1.00 74.19 114 GLU A O 1
ATOM 941 N N . GLY A 1 115 ? -49.047 15.691 -5.693 1.00 72.94 115 GLY A N 1
ATOM 942 C CA . GLY A 1 115 ? -48.164 15.137 -4.656 1.00 72.94 115 GLY A CA 1
ATOM 943 C C . GLY A 1 115 ? -47.005 16.041 -4.207 1.00 72.94 115 GLY A C 1
ATOM 944 O O . GLY A 1 115 ? -46.417 15.772 -3.156 1.00 72.94 115 GLY A O 1
ATOM 945 N N . LEU A 1 116 ? -46.711 17.142 -4.913 1.00 72.50 116 LEU A N 1
ATOM 946 C CA . LEU A 1 116 ? -45.725 18.135 -4.457 1.00 72.50 116 LEU A CA 1
ATOM 947 C C . LEU A 1 116 ? -46.113 18.790 -3.111 1.00 72.50 116 LEU A C 1
ATOM 949 O O . LEU A 1 116 ? -45.232 18.916 -2.258 1.00 72.50 116 LEU A O 1
ATOM 953 N N . PRO A 1 117 ? -47.391 19.148 -2.844 1.00 67.75 117 PRO A N 1
ATOM 954 C CA . PRO A 1 117 ? -47.792 19.713 -1.552 1.00 67.75 117 PRO A CA 1
ATOM 955 C C . PRO A 1 117 ? -47.514 18.782 -0.364 1.00 67.75 117 PRO A C 1
ATOM 957 O O . PRO A 1 117 ? -47.007 19.235 0.658 1.00 67.75 117 PRO A O 1
ATOM 960 N N . GLY A 1 118 ? -47.767 17.476 -0.517 1.00 69.50 118 GLY A N 1
ATOM 961 C CA . GLY A 1 118 ? -47.490 16.481 0.526 1.00 69.50 118 GLY A CA 1
ATOM 962 C C . GLY A 1 118 ? -45.994 16.334 0.817 1.00 69.50 118 GLY A C 1
ATOM 963 O O . GLY A 1 118 ? -45.590 16.322 1.976 1.00 69.50 118 GLY A O 1
ATOM 964 N N . LEU A 1 119 ? -45.155 16.322 -0.227 1.00 68.06 119 LEU A N 1
ATOM 965 C CA . LEU A 1 119 ? -43.697 16.289 -0.065 1.00 68.06 119 LEU A CA 1
ATOM 966 C C . LEU A 1 119 ? -43.165 17.559 0.624 1.00 68.06 119 LEU A C 1
ATOM 968 O O . LEU A 1 119 ? -42.244 17.496 1.437 1.00 68.06 119 LEU A O 1
ATOM 972 N N . LEU A 1 120 ? -43.721 18.729 0.299 1.00 64.75 120 LEU A N 1
ATOM 973 C CA . LEU A 1 120 ? -43.324 19.994 0.919 1.00 64.75 120 LEU A CA 1
ATOM 974 C C . LEU A 1 120 ? -43.732 20.068 2.399 1.00 64.75 120 LEU A C 1
ATOM 976 O O . LEU A 1 120 ? -42.946 20.589 3.199 1.00 64.75 120 LEU A O 1
ATOM 980 N N . ASP A 1 121 ? -44.895 19.515 2.756 1.00 65.19 121 ASP A N 1
ATOM 981 C CA . ASP A 1 121 ? -45.358 19.378 4.142 1.00 65.19 121 ASP A CA 1
ATOM 982 C C . ASP A 1 121 ? -44.438 18.413 4.932 1.00 65.19 121 ASP A C 1
ATOM 984 O O . ASP A 1 121 ? -43.957 18.778 6.007 1.00 65.19 121 ASP A O 1
ATOM 988 N N . GLU A 1 122 ? -44.052 17.255 4.372 1.00 63.31 122 GLU A N 1
ATOM 989 C CA . GLU A 1 122 ? -43.059 16.338 4.979 1.00 63.31 122 GLU A CA 1
ATOM 990 C C . GLU A 1 122 ? -41.672 16.979 5.177 1.00 63.31 122 GLU A C 1
ATOM 992 O O . GLU A 1 122 ? -40.942 16.666 6.121 1.00 63.31 122 GLU A O 1
ATOM 997 N N . LEU A 1 123 ? -41.286 17.900 4.290 1.00 55.94 123 LEU A N 1
ATOM 998 C CA . LEU A 1 123 ? -40.023 18.642 4.354 1.00 55.94 123 LEU A CA 1
ATOM 999 C C . LEU A 1 123 ? -40.128 19.943 5.172 1.00 55.94 123 LEU A C 1
ATOM 1001 O O . LEU A 1 123 ? -39.235 20.797 5.079 1.00 55.94 123 LEU A O 1
ATOM 1005 N N . GLY A 1 124 ? -41.208 20.128 5.939 1.00 51.94 124 GLY A N 1
ATOM 1006 C CA . GLY A 1 124 ? -41.396 21.241 6.871 1.00 51.94 124 GLY A CA 1
ATOM 1007 C C . GLY A 1 1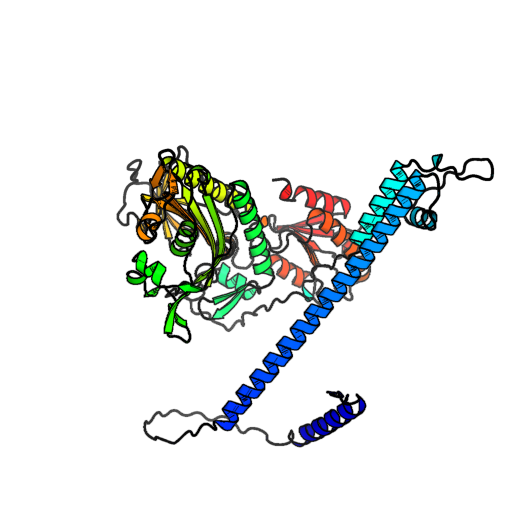24 ? -41.510 22.607 6.191 1.00 51.94 124 GLY A C 1
ATOM 1008 O O . GLY A 1 124 ? -40.837 23.559 6.585 1.00 51.94 124 GLY A O 1
ATOM 1009 N N . ALA A 1 125 ? -42.256 22.724 5.087 1.00 52.84 125 ALA A N 1
ATOM 1010 C CA . ALA A 1 125 ? -42.535 24.023 4.472 1.00 52.84 125 ALA A CA 1
ATOM 1011 C C . ALA A 1 125 ? -43.659 24.752 5.226 1.00 52.84 125 ALA A C 1
ATOM 1013 O O . ALA A 1 125 ? -44.785 24.276 5.276 1.00 52.84 125 ALA A O 1
ATOM 1014 N N . VAL A 1 126 ? -43.363 25.920 5.804 1.00 44.16 126 VAL A N 1
ATOM 1015 C CA . VAL A 1 126 ? -44.367 26.756 6.481 1.00 44.16 126 VAL A CA 1
ATOM 1016 C C . VAL A 1 126 ? -45.327 27.336 5.437 1.00 44.16 126 VAL A C 1
ATOM 1018 O O . VAL A 1 126 ? -44.886 28.030 4.520 1.00 44.16 126 VAL A O 1
ATOM 1021 N N . LYS A 1 127 ? -46.631 27.066 5.573 1.00 47.50 127 LYS A N 1
ATOM 1022 C CA . LYS A 1 127 ? -47.689 27.740 4.805 1.00 47.50 127 LYS A CA 1
ATOM 1023 C C . LYS A 1 127 ? -47.784 29.189 5.294 1.00 47.50 127 LYS A C 1
ATOM 1025 O O . LYS A 1 127 ? -48.121 29.416 6.451 1.00 47.50 127 LYS A O 1
ATOM 1030 N N . GLN A 1 128 ? -47.465 30.168 4.448 1.00 40.69 128 GLN A N 1
ATOM 1031 C CA . GLN A 1 128 ? -47.870 31.554 4.701 1.00 40.69 128 GLN A CA 1
ATOM 1032 C C . GLN A 1 128 ? -49.298 31.725 4.181 1.00 40.69 128 GLN A C 1
ATOM 1034 O O . GLN A 1 128 ? -49.523 31.733 2.972 1.00 40.69 128 GLN A O 1
ATOM 1039 N N . GLU A 1 129 ? -50.265 31.825 5.091 1.00 36.19 129 GLU A N 1
ATOM 1040 C CA . GLU A 1 129 ? -51.627 32.230 4.745 1.00 36.19 129 GLU A CA 1
ATOM 1041 C C . GLU A 1 129 ? -51.622 33.704 4.327 1.00 36.19 129 GLU A C 1
ATOM 1043 O O . GLU A 1 129 ? -51.187 34.578 5.078 1.00 36.19 129 GLU A O 1
ATOM 1048 N N . SER A 1 130 ? -52.108 33.986 3.118 1.00 34.91 130 SER A N 1
ATOM 1049 C CA . SER A 1 130 ? -52.520 35.337 2.740 1.00 34.91 130 SER A CA 1
ATOM 1050 C C . SER A 1 130 ? -54.024 35.464 2.973 1.00 34.91 130 SER A C 1
ATOM 1052 O O . SER A 1 130 ? -54.801 34.568 2.643 1.00 34.91 130 SER A O 1
ATOM 1054 N N . ALA A 1 131 ? -54.427 36.564 3.605 1.00 34.97 131 ALA A N 1
ATOM 1055 C CA . ALA A 1 131 ? -55.820 36.878 3.874 1.00 34.97 131 ALA A CA 1
ATOM 1056 C C . ALA A 1 131 ? -56.564 37.137 2.552 1.00 34.97 131 ALA A C 1
ATOM 1058 O O . ALA A 1 131 ? -56.307 38.133 1.879 1.00 34.97 131 ALA A O 1
ATOM 1059 N N . GLY A 1 132 ? -57.482 36.239 2.193 1.00 34.00 132 GLY A N 1
ATOM 1060 C CA . GLY A 1 132 ? -58.334 36.352 1.007 1.00 34.00 132 GLY A CA 1
ATOM 1061 C C . GLY A 1 132 ? -58.437 35.019 0.277 1.00 34.00 132 GLY A C 1
ATOM 1062 O O . GLY A 1 132 ? -57.475 34.560 -0.327 1.00 34.00 132 GLY A O 1
ATOM 1063 N N . GLY A 1 133 ? -59.598 34.373 0.387 1.00 39.53 133 GLY A N 1
ATOM 1064 C CA . GLY A 1 133 ? -59.844 33.029 -0.122 1.00 39.53 133 GLY A CA 1
ATOM 1065 C C . GLY A 1 133 ? -59.572 32.849 -1.619 1.00 39.53 133 GLY A C 1
ATOM 1066 O O . GLY A 1 133 ? -59.738 33.767 -2.413 1.00 39.53 133 GLY A O 1
ATOM 1067 N N . GLN A 1 134 ? -59.222 31.600 -1.948 1.00 40.06 134 GLN A N 1
ATOM 1068 C CA . GLN A 1 134 ? -59.036 31.033 -3.287 1.00 40.06 134 GLN A CA 1
ATOM 1069 C C . GLN A 1 134 ? -57.952 31.715 -4.126 1.00 40.06 134 GLN A C 1
ATOM 1071 O O . GLN A 1 134 ? -58.229 32.646 -4.856 1.00 40.06 134 GLN A O 1
ATOM 1076 N N . PHE A 1 135 ? -56.724 31.201 -4.008 1.00 35.34 135 PHE A N 1
ATOM 1077 C CA . PHE A 1 135 ? -55.711 30.952 -5.051 1.00 35.34 135 PHE A CA 1
ATOM 1078 C C . PHE A 1 135 ? -54.340 30.910 -4.353 1.00 35.34 135 PHE A C 1
ATOM 1080 O O . PHE A 1 135 ? -53.765 31.946 -4.027 1.00 35.34 135 PHE A O 1
ATOM 1087 N N . VAL A 1 136 ? -53.788 29.711 -4.121 1.00 38.06 136 VAL A N 1
ATOM 1088 C CA . VAL A 1 136 ? -52.371 29.569 -3.739 1.00 38.06 136 VAL A CA 1
ATOM 1089 C C . VAL A 1 136 ? -51.547 29.899 -4.982 1.00 38.06 136 VAL A C 1
ATOM 1091 O O . VAL A 1 136 ? -51.247 29.038 -5.803 1.00 38.06 136 VAL A O 1
ATOM 1094 N N . SER A 1 137 ? -51.255 31.184 -5.177 1.00 38.88 137 SER A N 1
ATOM 1095 C CA . SER A 1 137 ? -50.345 31.641 -6.221 1.00 38.88 137 SER A CA 1
ATOM 1096 C C . SER A 1 137 ? -48.947 31.089 -5.942 1.00 38.88 137 SER A C 1
ATOM 1098 O O . SER A 1 137 ? -48.433 31.223 -4.830 1.00 38.88 137 SER A O 1
ATOM 1100 N N . ILE A 1 138 ? -48.289 30.538 -6.967 1.00 41.62 138 ILE A N 1
ATOM 1101 C CA . ILE A 1 138 ? -46.876 30.111 -6.940 1.00 41.62 138 ILE A CA 1
ATOM 1102 C C . ILE A 1 138 ? -45.933 31.225 -6.441 1.00 41.62 138 ILE A C 1
ATOM 1104 O O . ILE A 1 138 ? -44.843 30.933 -5.962 1.00 41.62 138 ILE A O 1
ATOM 1108 N N . ARG A 1 139 ? -46.369 32.496 -6.412 1.00 40.53 139 ARG A N 1
ATOM 1109 C CA . ARG A 1 139 ? -45.628 33.585 -5.749 1.00 40.53 139 ARG A CA 1
ATOM 1110 C C . ARG A 1 139 ? -45.378 33.374 -4.248 1.00 40.53 139 ARG A C 1
ATOM 1112 O O . ARG A 1 139 ? -44.460 34.001 -3.729 1.00 40.53 139 ARG A O 1
ATOM 1119 N N . CYS A 1 140 ? -46.128 32.514 -3.556 1.00 43.53 140 CYS A N 1
ATOM 1120 C CA . CYS A 1 140 ? -45.892 32.212 -2.137 1.00 43.53 140 CYS A CA 1
ATOM 1121 C C . CYS A 1 140 ? -44.750 31.209 -1.899 1.00 43.53 140 CYS A C 1
ATOM 1123 O O . CYS A 1 140 ? -44.236 31.124 -0.785 1.00 43.53 140 CYS A O 1
ATOM 1125 N N . TYR A 1 141 ? -44.302 30.491 -2.931 1.00 48.28 141 TYR A N 1
ATOM 1126 C CA . TYR A 1 141 ? -43.128 29.632 -2.855 1.00 48.28 141 TYR A CA 1
ATOM 1127 C C . TYR A 1 141 ? -42.083 30.159 -3.828 1.00 48.28 141 TYR A C 1
ATOM 1129 O O . TYR A 1 141 ? -42.134 29.887 -5.022 1.00 48.28 141 TYR A O 1
ATOM 1137 N N . ASN A 1 142 ? -41.125 30.932 -3.311 1.00 53.47 142 ASN A N 1
ATOM 1138 C CA . ASN A 1 142 ? -39.965 31.384 -4.078 1.00 53.47 142 ASN A CA 1
ATOM 1139 C C . ASN A 1 142 ? -39.406 30.178 -4.863 1.00 53.47 142 ASN A C 1
ATOM 1141 O O . ASN A 1 142 ? -39.114 29.154 -4.243 1.00 53.47 142 ASN A O 1
ATOM 1145 N N . SER A 1 143 ? -39.289 30.249 -6.192 1.00 55.00 143 SER A N 1
ATOM 1146 C CA . SER A 1 143 ? -38.904 29.100 -7.040 1.00 55.00 143 SER A CA 1
ATOM 1147 C C . SER A 1 143 ? -37.597 28.444 -6.569 1.00 55.00 143 SER A C 1
ATOM 1149 O O . SER A 1 143 ? -37.468 27.221 -6.554 1.00 55.00 143 SER A O 1
ATOM 1151 N N . LEU A 1 144 ? -36.679 29.251 -6.029 1.00 52.12 144 LEU A N 1
ATOM 1152 C CA . LEU A 1 144 ? -35.462 28.826 -5.331 1.00 52.12 144 LEU A CA 1
ATOM 1153 C C . LEU A 1 144 ? -35.701 27.934 -4.099 1.00 52.12 144 LEU A C 1
ATOM 1155 O O . LEU A 1 144 ? -34.923 27.018 -3.857 1.00 52.12 144 LEU A O 1
ATOM 1159 N N . VAL A 1 145 ? -36.752 28.168 -3.311 1.00 56.50 145 VAL A N 1
ATOM 1160 C CA . VAL A 1 145 ? -37.102 27.354 -2.131 1.00 56.50 145 VAL A CA 1
ATOM 1161 C C . VAL A 1 145 ? -37.634 25.989 -2.558 1.00 56.50 145 VAL A C 1
ATOM 1163 O O . VAL A 1 145 ? -37.270 24.981 -1.952 1.00 56.50 145 VAL A O 1
ATOM 1166 N N . VAL A 1 146 ? -38.448 25.940 -3.616 1.00 57.47 146 VAL A N 1
ATOM 1167 C CA . VAL A 1 146 ? -38.981 24.685 -4.172 1.00 57.47 146 VAL A CA 1
ATOM 1168 C C . VAL A 1 146 ? -37.855 23.860 -4.790 1.00 57.47 146 VAL A C 1
ATOM 1170 O O . VAL A 1 146 ? -37.709 22.691 -4.444 1.00 57.47 146 VAL A O 1
ATOM 1173 N N . LEU A 1 147 ? -36.987 24.485 -5.594 1.00 59.84 147 LEU A N 1
ATOM 1174 C CA . LEU A 1 147 ? -35.786 23.858 -6.160 1.00 59.84 147 LEU A CA 1
ATOM 1175 C C . LEU A 1 147 ? -34.835 23.333 -5.078 1.00 59.84 147 LEU A C 1
ATOM 1177 O O . LEU A 1 147 ? -34.351 22.211 -5.182 1.00 59.84 147 LEU A O 1
ATOM 1181 N N . ASN A 1 148 ? -34.595 24.096 -4.009 1.00 57.12 148 ASN A N 1
ATOM 1182 C CA . ASN A 1 148 ? -33.704 23.675 -2.924 1.00 57.12 148 ASN A CA 1
ATOM 1183 C C . ASN A 1 148 ? -34.313 22.530 -2.087 1.00 57.12 148 ASN A C 1
ATOM 1185 O O . ASN A 1 148 ? -33.611 21.601 -1.681 1.00 57.12 148 ASN A O 1
ATOM 1189 N N . LYS A 1 149 ? -35.637 22.528 -1.880 1.00 62.50 149 LYS A N 1
ATOM 1190 C CA . LYS A 1 149 ? -36.341 21.420 -1.214 1.00 62.50 149 LYS A CA 1
ATOM 1191 C C . LYS A 1 149 ? -36.421 20.165 -2.085 1.00 62.50 149 LYS A C 1
ATOM 1193 O O . LYS A 1 149 ? -36.190 19.083 -1.556 1.00 62.50 149 LYS A O 1
ATOM 1198 N N . LEU A 1 150 ? -36.650 20.294 -3.394 1.00 60.34 150 LE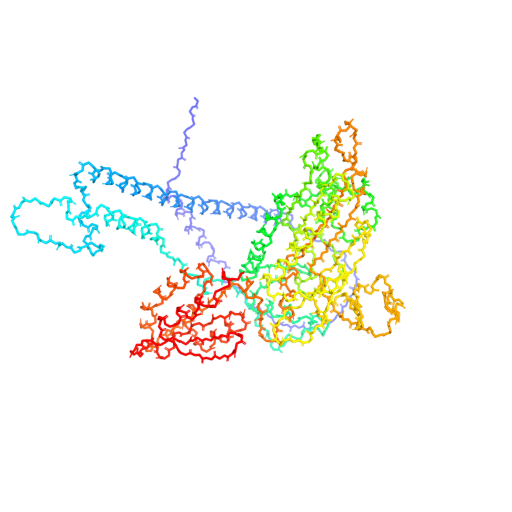U A N 1
ATOM 1199 C CA . LEU A 1 150 ? -36.574 19.186 -4.357 1.00 60.34 150 LEU A CA 1
ATOM 1200 C C . LEU A 1 150 ? -35.157 18.621 -4.439 1.00 60.34 150 LEU A C 1
ATOM 1202 O O . LEU A 1 150 ? -34.983 17.413 -4.347 1.00 60.34 150 LEU A O 1
ATOM 1206 N N . TYR A 1 151 ? -34.134 19.475 -4.495 1.00 60.56 151 TYR A N 1
ATOM 1207 C CA . TYR A 1 151 ? -32.734 19.057 -4.427 1.00 60.56 151 TYR A CA 1
ATOM 1208 C C . TYR A 1 151 ? -32.422 18.322 -3.116 1.00 60.56 151 TYR A C 1
ATOM 1210 O O . TYR A 1 151 ? -31.774 17.279 -3.123 1.00 60.56 151 TYR A O 1
ATOM 1218 N N . THR A 1 152 ? -32.949 18.803 -1.987 1.00 56.84 152 THR A N 1
ATOM 1219 C CA . THR A 1 152 ? -32.822 18.132 -0.684 1.00 56.84 152 THR A CA 1
ATOM 1220 C C . THR A 1 152 ? -33.569 16.796 -0.648 1.00 56.84 152 THR A C 1
ATOM 1222 O O . THR A 1 152 ? -33.076 15.853 -0.038 1.00 56.84 152 THR A O 1
ATOM 1225 N N . ALA A 1 153 ? -34.735 16.689 -1.289 1.00 56.56 153 ALA A N 1
ATOM 1226 C CA . ALA A 1 153 ? -35.511 15.454 -1.390 1.00 56.56 153 ALA A CA 1
ATOM 1227 C C . ALA A 1 153 ? -34.804 14.417 -2.270 1.00 56.56 153 ALA A C 1
ATOM 1229 O O . ALA A 1 153 ? -34.633 13.280 -1.846 1.00 56.56 153 ALA A O 1
ATOM 1230 N N . VAL A 1 154 ? -34.304 14.839 -3.435 1.00 59.22 154 VAL A N 1
ATOM 1231 C CA . VAL A 1 154 ? -33.485 14.029 -4.346 1.00 59.22 154 VAL A CA 1
ATOM 1232 C C . VAL A 1 154 ? -32.219 13.563 -3.637 1.00 59.22 154 VAL A C 1
ATOM 1234 O O . VAL A 1 154 ? -31.923 12.376 -3.654 1.00 59.22 154 VAL A O 1
ATOM 1237 N N . LEU A 1 155 ? -31.510 14.447 -2.928 1.00 54.00 155 LEU A N 1
ATOM 1238 C CA . LEU A 1 155 ? -30.374 14.050 -2.099 1.00 54.00 155 LEU A CA 1
ATOM 1239 C C . LEU A 1 155 ? -30.795 13.070 -1.005 1.00 54.00 155 LEU A C 1
ATOM 1241 O O . LEU A 1 155 ? -30.143 12.051 -0.848 1.00 54.00 155 LEU A O 1
ATOM 1245 N N . LYS A 1 156 ? -31.883 13.317 -0.267 1.00 53.97 156 LYS A N 1
ATOM 1246 C CA . LYS A 1 156 ? -32.365 12.403 0.782 1.00 53.97 156 LYS A CA 1
ATOM 1247 C C . LYS A 1 156 ? -32.784 11.038 0.237 1.00 53.97 156 LYS A C 1
ATOM 1249 O O . LYS A 1 156 ? -32.536 10.060 0.927 1.00 53.97 156 LYS A O 1
ATOM 1254 N N . ASN A 1 157 ? -33.378 10.954 -0.954 1.00 49.84 157 ASN A N 1
ATOM 1255 C CA . ASN A 1 157 ? -33.807 9.690 -1.563 1.00 49.84 157 ASN A CA 1
ATOM 1256 C C . ASN A 1 157 ? -32.657 8.966 -2.288 1.00 49.84 157 ASN A C 1
ATOM 1258 O O . ASN A 1 157 ? -32.563 7.747 -2.198 1.00 49.84 157 ASN A O 1
ATOM 1262 N N . ILE A 1 158 ? -31.685 9.686 -2.858 1.00 48.25 158 ILE A N 1
ATOM 1263 C CA . ILE A 1 158 ? -30.394 9.108 -3.281 1.00 48.25 158 ILE A CA 1
ATOM 1264 C C . ILE A 1 158 ? -29.598 8.610 -2.054 1.00 48.25 158 ILE A C 1
ATOM 1266 O O . ILE A 1 158 ? -28.928 7.583 -2.121 1.00 48.25 158 ILE A O 1
ATOM 1270 N N . ILE A 1 159 ? -29.708 9.298 -0.909 1.00 45.88 159 ILE A N 1
ATOM 1271 C CA . ILE A 1 159 ? -29.100 8.935 0.387 1.00 45.88 159 ILE A CA 1
ATOM 1272 C C . ILE A 1 159 ? -29.988 7.959 1.193 1.00 45.88 159 ILE A C 1
ATOM 1274 O O . ILE A 1 159 ? -29.544 7.440 2.211 1.00 45.88 159 ILE A O 1
ATOM 1278 N N . LYS A 1 160 ? -31.199 7.605 0.729 1.00 40.88 160 LYS A N 1
ATOM 1279 C CA . LYS A 1 160 ? -32.004 6.493 1.285 1.00 40.88 160 LYS A CA 1
ATOM 1280 C C . LYS A 1 160 ? -31.433 5.120 0.925 1.00 40.88 160 LYS A C 1
ATOM 1282 O O . LYS A 1 160 ? -32.047 4.101 1.225 1.00 40.88 160 LYS A O 1
ATOM 1287 N N . PHE A 1 161 ? -30.228 5.063 0.362 1.00 44.69 161 PHE A N 1
ATOM 1288 C CA . PHE A 1 161 ? -29.331 3.979 0.727 1.00 44.69 161 PHE A CA 1
ATOM 1289 C C . PHE A 1 161 ? -29.090 4.081 2.228 1.00 44.69 161 PHE A C 1
ATOM 1291 O O . PHE A 1 161 ? -28.239 4.848 2.670 1.00 44.69 161 PHE A O 1
ATOM 1298 N N . GLU A 1 162 ? -29.877 3.335 3.002 1.00 49.28 162 GLU A N 1
ATOM 1299 C CA . GLU A 1 162 ? -29.615 3.076 4.409 1.00 49.28 162 GLU A CA 1
ATOM 1300 C C . GLU A 1 162 ? -28.113 2.794 4.533 1.00 49.28 162 GLU A C 1
ATOM 1302 O O . GLU A 1 162 ? -27.612 1.810 3.979 1.00 49.28 162 GLU A O 1
ATOM 1307 N N . ILE A 1 163 ? -27.364 3.759 5.087 1.00 55.75 163 ILE A N 1
ATOM 1308 C CA . ILE A 1 163 ? -25.904 3.713 5.058 1.00 55.75 163 ILE A CA 1
ATOM 1309 C C . ILE A 1 163 ? -25.535 2.523 5.918 1.00 55.75 163 ILE A C 1
ATOM 1311 O O . ILE A 1 163 ? -25.567 2.595 7.148 1.00 55.75 163 ILE A O 1
ATOM 1315 N N . LYS A 1 164 ? -25.229 1.410 5.254 1.00 70.06 164 LYS A N 1
ATOM 1316 C CA . LYS A 1 164 ? -24.910 0.167 5.927 1.00 70.06 164 LYS A CA 1
ATOM 1317 C C . LYS A 1 164 ? -23.682 0.421 6.784 1.00 70.06 164 LYS A C 1
ATOM 1319 O O . LYS A 1 164 ? -22.592 0.667 6.270 1.00 70.06 164 LYS A O 1
ATOM 1324 N N . MET A 1 165 ? -23.882 0.397 8.096 1.00 82.94 165 MET A N 1
ATOM 1325 C CA . MET A 1 165 ? -22.806 0.628 9.042 1.00 82.94 165 MET A CA 1
ATOM 1326 C C . MET A 1 165 ? -21.763 -0.475 8.893 1.00 82.94 165 MET A C 1
ATOM 1328 O O . MET A 1 165 ? -22.097 -1.665 8.877 1.00 82.94 165 MET A O 1
ATOM 1332 N N . ASN A 1 166 ? -20.491 -0.093 8.811 1.00 89.50 166 ASN A N 1
ATOM 1333 C CA . ASN A 1 166 ? -19.412 -1.067 8.867 1.00 89.50 166 ASN A CA 1
ATOM 1334 C C . ASN A 1 166 ? -19.412 -1.705 10.259 1.00 89.50 166 ASN A C 1
ATOM 1336 O O . ASN A 1 166 ? -19.077 -1.063 11.252 1.00 89.50 166 ASN A O 1
ATOM 1340 N N . SER A 1 167 ? -19.814 -2.968 10.319 1.00 90.81 167 SER A N 1
ATOM 1341 C CA . SER A 1 167 ? -19.937 -3.746 11.549 1.00 90.81 167 SER A CA 1
ATOM 1342 C C . SER A 1 167 ? -18.694 -4.603 11.754 1.00 90.81 167 SER A C 1
ATOM 1344 O O . SER A 1 167 ? -18.283 -5.358 10.866 1.00 90.81 167 SER A O 1
ATOM 1346 N N . LEU A 1 168 ? -18.106 -4.513 12.944 1.00 91.25 168 LEU A N 1
ATOM 1347 C CA . LEU A 1 168 ? -16.958 -5.323 13.324 1.00 91.25 168 LEU A CA 1
ATOM 1348 C C . LEU A 1 168 ? -17.369 -6.769 13.646 1.00 91.25 168 LEU A C 1
ATOM 1350 O O . LEU A 1 168 ? -16.574 -7.680 13.425 1.00 91.25 168 LEU A O 1
ATOM 1354 N N . LYS A 1 169 ? -18.611 -7.003 14.099 1.00 89.75 169 LYS A N 1
ATOM 1355 C CA . LYS A 1 169 ? -19.205 -8.343 14.260 1.00 89.75 169 LYS A CA 1
ATOM 1356 C C . LYS A 1 169 ? -19.269 -9.105 12.935 1.00 89.75 169 LYS A C 1
ATOM 1358 O O . LYS A 1 169 ? -19.005 -10.304 12.915 1.00 89.75 169 LYS A O 1
ATOM 1363 N N . ASN A 1 170 ? -19.588 -8.415 11.841 1.00 86.94 170 ASN A N 1
ATOM 1364 C CA . ASN A 1 170 ? -19.710 -9.012 10.507 1.00 86.94 170 ASN A CA 1
ATOM 1365 C C . ASN A 1 170 ? -18.377 -9.083 9.744 1.00 86.94 170 ASN A C 1
ATOM 1367 O O . ASN A 1 170 ? -18.315 -9.626 8.640 1.00 86.94 170 ASN A O 1
ATOM 1371 N N . MET A 1 171 ? -17.300 -8.534 10.308 1.00 91.31 171 MET A N 1
ATOM 1372 C CA . MET A 1 171 ? -15.992 -8.523 9.671 1.00 91.31 171 MET A CA 1
ATOM 1373 C C . MET A 1 171 ? -15.247 -9.836 9.924 1.00 91.31 171 MET A C 1
ATOM 1375 O O . MET A 1 171 ? -15.034 -10.252 11.064 1.00 91.31 171 MET A O 1
ATOM 1379 N N . PHE A 1 172 ? -14.775 -10.475 8.852 1.00 90.31 172 PHE A N 1
ATOM 1380 C CA . PHE A 1 172 ? -13.950 -11.674 8.970 1.00 90.31 172 PHE A CA 1
ATOM 1381 C C . PHE A 1 172 ? -12.587 -11.339 9.587 1.00 90.31 172 PHE A C 1
ATOM 1383 O O . PHE A 1 172 ? -11.712 -10.788 8.919 1.00 90.31 172 PHE A O 1
ATOM 1390 N N . ARG A 1 173 ? -12.395 -11.692 10.861 1.00 87.69 173 ARG A N 1
ATOM 1391 C CA . ARG A 1 173 ? -11.139 -11.447 11.579 1.00 87.69 173 ARG A CA 1
ATOM 1392 C C . ARG A 1 173 ? -10.749 -12.619 12.489 1.00 87.69 173 ARG A C 1
ATOM 1394 O O . ARG A 1 173 ? -10.938 -12.552 13.704 1.00 87.69 173 ARG A O 1
ATOM 1401 N N . PRO A 1 174 ? -10.193 -13.709 11.929 1.00 82.06 174 PRO A N 1
ATOM 1402 C CA . PRO A 1 174 ? -9.693 -14.820 12.727 1.00 82.06 174 PRO A CA 1
ATOM 1403 C C . PRO A 1 174 ? -8.436 -14.392 13.494 1.00 82.06 174 PRO A C 1
ATOM 1405 O O . PRO A 1 174 ? -7.335 -14.381 12.949 1.00 82.06 174 PRO A O 1
ATOM 1408 N N . THR A 1 175 ? -8.590 -14.052 14.769 1.00 77.81 175 THR A N 1
ATOM 1409 C CA . THR A 1 175 ? -7.458 -13.814 15.673 1.00 77.81 175 THR A CA 1
ATOM 1410 C C . THR A 1 175 ? -6.929 -15.151 16.172 1.00 77.81 175 THR A C 1
ATOM 1412 O O . THR A 1 175 ? -7.717 -15.980 16.632 1.00 77.81 175 THR A O 1
ATOM 1415 N N . LYS A 1 176 ? -5.615 -15.377 16.127 1.00 63.12 176 LYS A N 1
ATOM 1416 C CA . LYS A 1 176 ? -5.011 -16.505 16.844 1.00 63.12 176 LYS A CA 1
ATOM 1417 C C . LYS A 1 176 ? -4.814 -16.090 18.304 1.00 63.12 176 LYS A C 1
ATOM 1419 O O . LYS A 1 176 ? -3.980 -15.221 18.549 1.00 63.12 176 LYS A O 1
ATOM 1424 N N . PRO A 1 177 ? -5.513 -16.683 19.289 1.00 51.91 177 PRO A N 1
ATOM 1425 C CA . PRO A 1 177 ? -5.042 -16.571 20.658 1.00 51.91 177 PRO A CA 1
ATOM 1426 C C . PRO A 1 177 ? -3.670 -17.248 20.711 1.00 51.91 177 PRO A C 1
ATOM 1428 O O . PRO A 1 177 ? -3.543 -18.422 20.353 1.00 51.91 177 PRO A O 1
ATOM 1431 N N . ILE A 1 178 ? -2.632 -16.520 21.124 1.00 46.81 178 ILE A N 1
ATOM 1432 C CA . ILE A 1 178 ? -1.374 -17.160 21.504 1.00 46.81 178 ILE A CA 1
ATOM 1433 C C . ILE A 1 178 ? -1.737 -18.072 22.672 1.00 46.81 178 ILE A C 1
ATOM 1435 O O . ILE A 1 178 ? -2.070 -17.600 23.761 1.00 46.81 178 ILE A O 1
ATOM 1439 N N . SER A 1 179 ? -1.725 -19.388 22.463 1.00 40.09 179 SER A N 1
ATOM 1440 C CA . SER A 1 179 ? -1.674 -20.276 23.616 1.00 40.09 179 SER A CA 1
ATOM 1441 C C . SER A 1 179 ? -0.390 -19.903 24.356 1.00 40.09 179 SER A C 1
ATOM 1443 O O . SER A 1 179 ? 0.663 -19.838 23.718 1.00 40.09 179 SER A O 1
ATOM 1445 N N . LYS A 1 180 ? -0.449 -19.672 25.673 1.00 41.84 180 LYS A N 1
ATOM 1446 C CA . LYS A 1 180 ? 0.742 -19.404 26.508 1.00 41.84 180 LYS A CA 1
ATOM 1447 C C . LYS A 1 180 ? 1.843 -20.480 26.362 1.00 41.84 180 LYS A C 1
ATOM 1449 O O . LYS A 1 180 ? 2.948 -20.271 26.841 1.00 41.84 180 LYS A O 1
ATOM 1454 N N . ASN A 1 181 ? 1.549 -21.585 25.668 1.00 33.03 181 ASN A N 1
ATOM 1455 C CA . ASN A 1 181 ? 2.419 -22.724 25.411 1.00 33.03 181 ASN A CA 1
ATOM 1456 C C . ASN A 1 181 ? 2.932 -22.827 23.958 1.00 33.03 181 ASN A C 1
ATOM 1458 O O . ASN A 1 181 ? 3.570 -23.823 23.628 1.00 33.03 181 ASN A O 1
ATOM 1462 N N . VAL A 1 182 ? 2.679 -21.851 23.070 1.00 38.22 182 VAL A N 1
ATOM 1463 C CA . VAL A 1 182 ? 3.381 -21.803 21.771 1.00 38.22 182 VAL A CA 1
ATOM 1464 C C . VAL A 1 182 ? 4.674 -21.020 21.956 1.00 38.22 182 VAL A C 1
ATOM 1466 O O . VAL A 1 182 ? 4.706 -19.801 21.803 1.00 38.22 182 VAL A O 1
ATOM 1469 N N . SER A 1 183 ? 5.748 -21.726 22.302 1.00 34.09 183 SER A N 1
ATOM 1470 C CA . SER A 1 183 ? 7.096 -21.194 22.144 1.00 34.09 183 SER A CA 1
ATOM 1471 C C . SER A 1 183 ? 7.377 -21.086 20.645 1.00 34.09 183 SER A C 1
ATOM 1473 O O . SER A 1 183 ? 7.631 -22.095 19.984 1.00 34.09 183 SER A O 1
ATOM 1475 N N . PHE A 1 184 ? 7.297 -19.882 20.087 1.00 43.66 184 PHE A N 1
ATOM 1476 C CA . PHE A 1 184 ? 7.937 -19.623 18.802 1.00 43.66 184 PHE A CA 1
ATOM 1477 C C . PHE A 1 184 ? 9.435 -19.878 18.974 1.00 43.66 184 PHE A C 1
ATOM 1479 O O . PHE A 1 184 ? 9.994 -19.565 20.032 1.00 43.66 184 PHE A O 1
ATOM 1486 N N . LYS A 1 185 ? 10.091 -20.476 17.975 1.00 43.22 185 LYS A N 1
ATOM 1487 C CA . LYS A 1 185 ? 11.553 -20.565 18.027 1.00 43.22 185 LYS A CA 1
ATOM 1488 C C . LYS A 1 185 ? 12.112 -19.133 18.106 1.00 43.22 185 LYS A C 1
ATOM 1490 O O . LYS A 1 185 ? 11.557 -18.259 17.442 1.00 43.22 185 LYS A O 1
ATOM 1495 N N . PRO A 1 186 ? 13.181 -18.874 18.881 1.00 41.22 186 PRO A N 1
ATOM 1496 C CA . PRO A 1 186 ? 13.765 -17.534 19.020 1.00 41.22 186 PRO A CA 1
ATOM 1497 C C . PRO A 1 186 ? 14.068 -16.853 17.674 1.00 41.22 186 PRO A C 1
ATOM 1499 O O . PRO A 1 186 ? 13.918 -15.643 17.552 1.00 41.22 186 PRO A O 1
ATOM 1502 N N . ASP A 1 187 ? 14.381 -17.647 16.647 1.00 46.62 187 ASP A N 1
ATOM 1503 C CA . ASP A 1 187 ? 14.699 -17.173 15.295 1.00 46.62 187 ASP A CA 1
ATOM 1504 C C . ASP A 1 187 ? 13.463 -16.851 14.418 1.00 46.62 187 ASP A C 1
ATOM 1506 O O . ASP A 1 187 ? 13.612 -16.292 13.333 1.00 46.62 187 ASP A O 1
ATOM 1510 N N . GLU A 1 188 ? 12.237 -17.187 14.846 1.00 47.47 188 GLU A N 1
ATOM 1511 C CA . GLU A 1 188 ? 10.992 -16.999 14.068 1.00 47.47 188 GLU A CA 1
ATOM 1512 C C . GLU A 1 188 ? 10.214 -15.712 14.416 1.00 47.47 188 GLU A C 1
ATOM 1514 O O . GLU A 1 188 ? 9.311 -15.328 13.671 1.00 47.47 188 GLU A O 1
ATOM 1519 N N . LEU A 1 189 ? 10.554 -15.014 15.508 1.00 54.69 189 LEU A N 1
ATOM 1520 C CA . LEU A 1 189 ? 9.881 -13.779 15.954 1.00 54.69 189 LEU A CA 1
ATOM 1521 C C . LEU A 1 189 ? 10.837 -12.577 16.024 1.00 54.69 189 LEU A C 1
ATOM 1523 O O . LEU A 1 189 ? 10.897 -11.869 17.026 1.00 54.69 189 LEU A O 1
ATOM 1527 N N . ILE A 1 190 ? 11.578 -12.329 14.945 1.00 61.84 190 ILE A N 1
ATOM 1528 C CA . ILE A 1 190 ? 12.491 -11.175 14.857 1.00 61.84 190 ILE A CA 1
ATOM 1529 C C . ILE A 1 190 ? 11.717 -9.854 14.674 1.00 61.84 190 ILE A C 1
ATOM 1531 O O . ILE A 1 190 ? 12.159 -8.816 15.153 1.00 61.84 190 ILE A O 1
ATOM 1535 N N . SER A 1 191 ? 10.553 -9.881 14.012 1.00 79.88 191 SER A N 1
ATOM 1536 C CA . SER A 1 191 ? 9.776 -8.677 13.674 1.00 79.88 191 SER A CA 1
ATOM 1537 C C . SER A 1 191 ? 8.522 -8.524 14.532 1.00 79.88 191 SER A C 1
ATOM 1539 O O . SER A 1 191 ? 7.679 -9.426 14.621 1.00 79.88 191 SER A O 1
ATOM 1541 N N . ASN A 1 192 ? 8.371 -7.335 15.117 1.00 85.06 192 ASN A N 1
ATOM 1542 C CA . ASN A 1 192 ? 7.207 -6.984 15.921 1.00 85.06 192 ASN A CA 1
ATOM 1543 C C . ASN A 1 192 ? 5.944 -6.826 15.054 1.00 85.06 192 ASN A C 1
ATOM 1545 O O . ASN A 1 192 ? 4.860 -7.265 15.445 1.00 85.06 192 ASN A O 1
ATOM 1549 N N . SER A 1 193 ? 6.076 -6.275 13.842 1.00 88.62 193 SER A N 1
ATOM 1550 C CA . SER A 1 193 ? 4.952 -6.137 12.908 1.00 88.62 193 SER A CA 1
ATOM 1551 C C . SER A 1 193 ? 4.376 -7.485 12.500 1.00 88.62 193 SER A C 1
ATOM 1553 O O . SER A 1 193 ? 3.160 -7.667 12.566 1.00 88.62 193 SER A O 1
ATOM 1555 N N . GLN A 1 194 ? 5.218 -8.465 12.157 1.00 90.06 194 GLN A N 1
ATOM 1556 C CA . GLN A 1 194 ? 4.759 -9.804 11.794 1.00 90.06 194 GLN A CA 1
ATOM 1557 C C . GLN A 1 194 ? 3.924 -10.423 12.919 1.00 90.06 194 GLN A C 1
ATOM 1559 O O . GLN A 1 194 ? 2.839 -10.955 12.662 1.00 90.06 194 GLN A O 1
ATOM 1564 N N . LYS A 1 195 ? 4.410 -10.324 14.161 1.00 89.31 195 LYS A N 1
ATOM 1565 C CA . LYS A 1 195 ? 3.722 -10.827 15.350 1.00 89.31 195 LYS A CA 1
ATOM 1566 C C . LYS A 1 195 ? 2.345 -10.179 15.513 1.00 89.31 195 LYS A C 1
ATOM 1568 O O . LYS A 1 195 ? 1.330 -10.878 15.504 1.00 89.31 195 LYS A O 1
ATOM 1573 N N . LEU A 1 196 ? 2.299 -8.849 15.594 1.00 90.88 196 LEU A N 1
ATOM 1574 C CA . LEU A 1 196 ? 1.059 -8.101 15.810 1.00 90.88 196 LEU A CA 1
ATOM 1575 C C . LEU A 1 196 ? 0.041 -8.328 14.693 1.00 90.88 196 LEU A C 1
ATOM 1577 O O . LEU A 1 196 ? -1.141 -8.546 14.963 1.00 90.88 196 LEU A O 1
ATOM 1581 N N . MET A 1 197 ? 0.486 -8.316 13.434 1.00 93.19 197 MET A N 1
ATOM 1582 C CA . MET A 1 197 ? -0.405 -8.486 12.289 1.00 93.19 197 MET A CA 1
ATOM 1583 C C . MET A 1 197 ? -1.025 -9.892 12.243 1.00 93.19 197 MET A C 1
ATOM 1585 O O . MET A 1 197 ? -2.176 -10.033 11.826 1.00 93.19 197 MET A O 1
ATOM 1589 N N . LEU A 1 198 ? -0.307 -10.929 12.688 1.00 90.88 198 LEU A N 1
ATOM 1590 C CA . LEU A 1 198 ? -0.846 -12.289 12.802 1.00 90.88 198 LEU A CA 1
ATOM 1591 C C . LEU A 1 198 ? -1.814 -12.431 13.987 1.00 90.88 198 LEU A C 1
ATOM 1593 O O . LEU A 1 198 ? -2.880 -13.032 13.846 1.00 90.88 198 LEU A O 1
ATOM 1597 N N . GLU A 1 199 ? -1.458 -11.887 15.152 1.00 89.56 199 GLU A N 1
ATOM 1598 C CA . GLU A 1 199 ? -2.261 -11.991 16.379 1.00 89.56 199 GLU A CA 1
ATOM 1599 C C . GLU A 1 199 ? -3.596 -11.255 16.260 1.00 89.56 199 GLU A C 1
ATOM 1601 O O . GLU A 1 199 ? -4.651 -11.789 16.613 1.00 89.56 199 GLU A O 1
ATOM 1606 N N . LEU A 1 200 ? -3.559 -10.044 15.703 1.00 91.62 200 LEU A N 1
ATOM 1607 C CA . LEU A 1 200 ? -4.722 -9.168 15.584 1.00 91.62 200 LEU A CA 1
ATOM 1608 C C . LEU A 1 200 ? -5.583 -9.469 14.349 1.00 91.62 200 LEU A C 1
ATOM 1610 O O . LEU A 1 200 ? -6.592 -8.801 14.126 1.00 91.62 200 LEU A O 1
ATOM 1614 N N . GLY A 1 201 ? -5.235 -10.498 13.568 1.00 92.25 201 GLY A N 1
ATOM 1615 C CA . GLY A 1 201 ? -5.998 -10.902 12.387 1.00 92.25 201 GLY A CA 1
ATOM 1616 C C . GLY A 1 201 ? -5.956 -9.858 11.268 1.00 92.25 201 GLY A C 1
ATOM 1617 O O . GLY A 1 201 ? -6.962 -9.628 10.601 1.00 92.25 201 GLY A O 1
ATOM 1618 N N . ILE A 1 202 ? -4.795 -9.228 11.072 1.00 94.56 202 ILE A N 1
ATOM 1619 C CA . ILE A 1 202 ? -4.500 -8.323 9.953 1.00 94.56 202 ILE A CA 1
ATOM 1620 C C . ILE A 1 202 ? -4.009 -9.136 8.746 1.00 94.56 202 ILE A C 1
ATOM 1622 O O . ILE A 1 202 ? -4.450 -8.910 7.622 1.00 94.56 202 ILE A O 1
ATOM 1626 N N . ILE A 1 203 ? -3.161 -10.141 8.978 1.00 94.31 203 ILE A N 1
ATOM 1627 C CA . ILE A 1 203 ? -2.701 -11.093 7.955 1.00 94.31 203 ILE A CA 1
ATOM 1628 C C . ILE A 1 203 ? -2.838 -12.530 8.450 1.00 94.31 203 ILE A C 1
ATOM 1630 O O . ILE A 1 203 ? -2.887 -12.794 9.652 1.00 94.31 203 ILE A O 1
ATOM 1634 N N . ARG A 1 204 ? -2.847 -13.487 7.522 1.00 92.31 204 ARG A N 1
ATOM 1635 C CA . ARG A 1 204 ? -2.783 -14.916 7.837 1.00 92.31 204 ARG A CA 1
ATOM 1636 C C . ARG A 1 204 ? -1.825 -15.625 6.899 1.00 92.31 204 ARG A C 1
ATOM 1638 O O . ARG A 1 204 ? -1.995 -15.573 5.690 1.00 92.31 204 ARG A O 1
ATOM 1645 N N . GLN A 1 205 ? -0.849 -16.329 7.454 1.00 89.81 205 GLN A N 1
ATOM 1646 C CA . GLN A 1 205 ? 0.068 -17.133 6.653 1.00 89.81 205 GLN A CA 1
ATOM 1647 C C . GLN A 1 205 ? -0.658 -18.330 6.020 1.00 89.81 205 GLN A C 1
ATOM 1649 O O . GLN A 1 205 ? -1.384 -19.047 6.715 1.00 89.81 205 GLN A O 1
ATOM 1654 N N . SER A 1 206 ? -0.451 -18.520 4.717 1.00 90.50 206 SER A N 1
ATOM 1655 C CA . SER A 1 206 ? -0.882 -19.705 3.966 1.00 90.50 206 SER A CA 1
ATOM 1656 C C . SER A 1 206 ? 0.224 -20.760 3.979 1.00 90.50 206 SER A C 1
ATOM 1658 O O . SER A 1 206 ? 0.049 -21.858 4.503 1.00 90.50 206 SER A O 1
ATOM 1660 N N . THR A 1 207 ? 1.405 -20.384 3.481 1.00 88.75 207 THR A N 1
ATOM 1661 C CA . THR A 1 207 ? 2.632 -21.192 3.483 1.00 88.75 207 THR A CA 1
ATOM 1662 C C . THR A 1 207 ? 3.830 -20.282 3.791 1.00 88.75 207 THR A C 1
ATOM 1664 O O . THR A 1 207 ? 3.668 -19.069 3.964 1.00 88.75 207 THR A O 1
ATOM 1667 N N . ASN A 1 208 ? 5.043 -20.833 3.897 1.00 88.38 208 ASN A N 1
ATOM 1668 C CA . ASN A 1 208 ? 6.228 -20.009 4.127 1.00 88.38 208 ASN A CA 1
ATOM 1669 C C . ASN A 1 208 ? 6.402 -18.954 3.016 1.00 88.38 208 ASN A C 1
ATOM 1671 O O . ASN A 1 208 ? 6.525 -19.304 1.846 1.00 88.38 208 ASN A O 1
ATOM 1675 N N . GLY A 1 209 ? 6.411 -17.671 3.386 1.00 87.00 209 GLY A N 1
ATOM 1676 C CA . GLY A 1 209 ? 6.502 -16.555 2.443 1.00 87.00 209 GLY A CA 1
ATOM 1677 C C . GLY A 1 209 ? 5.215 -16.189 1.693 1.00 87.00 209 GLY A C 1
ATOM 1678 O O . GLY A 1 209 ? 5.285 -15.282 0.871 1.00 87.00 209 GLY A O 1
ATOM 1679 N N . LEU A 1 210 ? 4.067 -16.825 1.965 1.00 93.31 210 LEU A N 1
ATOM 1680 C CA . LEU A 1 210 ? 2.776 -16.516 1.328 1.00 93.31 210 LEU A CA 1
ATOM 1681 C C . LEU A 1 210 ? 1.715 -16.141 2.372 1.00 93.31 210 LEU A C 1
ATOM 1683 O O . LEU A 1 210 ? 1.474 -16.890 3.326 1.00 93.31 210 LEU A O 1
ATOM 1687 N N . TYR A 1 211 ? 1.041 -15.008 2.171 1.00 94.31 211 TYR A N 1
ATOM 1688 C CA . TYR A 1 211 ? 0.114 -14.433 3.148 1.00 94.31 211 TYR A CA 1
ATOM 1689 C C . TYR A 1 211 ? -1.225 -14.047 2.525 1.00 94.31 211 TYR A C 1
ATOM 1691 O O . TYR A 1 211 ? -1.291 -13.424 1.472 1.00 94.31 211 TYR A O 1
ATOM 1699 N N . HIS A 1 212 ? -2.301 -14.351 3.239 1.00 94.75 212 HIS A N 1
ATOM 1700 C CA . HIS A 1 212 ? -3.600 -13.734 3.038 1.00 94.75 212 HIS A CA 1
ATOM 1701 C C . HIS A 1 212 ? -3.622 -12.375 3.736 1.00 94.75 212 HIS A C 1
ATOM 1703 O O . HIS A 1 212 ? -3.369 -12.292 4.943 1.00 94.75 212 HIS A O 1
ATOM 1709 N N . LEU A 1 213 ? -3.977 -11.329 2.996 1.00 95.88 213 LEU A N 1
ATOM 1710 C CA . LEU A 1 213 ? -4.342 -10.040 3.571 1.00 95.88 213 LEU A CA 1
ATOM 1711 C C . LEU A 1 213 ? -5.813 -10.109 3.991 1.00 95.88 213 LEU A C 1
ATOM 1713 O O . LEU A 1 213 ? -6.684 -10.414 3.179 1.00 95.88 213 LEU A O 1
ATOM 1717 N N . LEU A 1 214 ? -6.083 -9.902 5.278 1.00 95.88 214 LEU A N 1
ATOM 1718 C CA . LEU A 1 214 ? -7.442 -9.923 5.824 1.00 95.88 214 LEU A CA 1
ATOM 1719 C C . LEU A 1 214 ? -8.100 -8.540 5.643 1.00 95.88 214 LEU A C 1
ATOM 1721 O O . LEU A 1 214 ? -7.401 -7.589 5.287 1.00 95.88 214 LEU A O 1
ATOM 1725 N N . PRO A 1 215 ? -9.419 -8.381 5.878 1.00 95.94 215 PRO A N 1
ATOM 1726 C CA . PRO A 1 215 ? -10.152 -7.162 5.517 1.00 95.94 215 PRO A CA 1
ATOM 1727 C C . PRO A 1 215 ? -9.516 -5.850 5.998 1.00 95.94 215 PRO A C 1
ATOM 1729 O O . PRO A 1 215 ? -9.48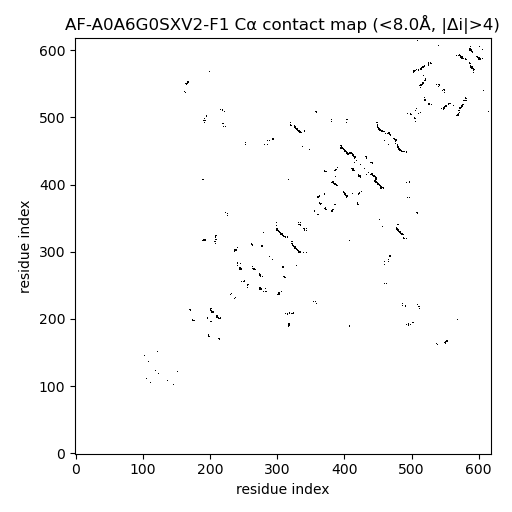6 -4.879 5.249 1.00 95.94 215 PRO A O 1
ATOM 1732 N N . LEU A 1 216 ? -8.946 -5.826 7.209 1.00 95.56 216 LEU A N 1
ATOM 1733 C CA . LEU A 1 216 ? -8.259 -4.642 7.736 1.00 95.56 216 LEU A CA 1
ATOM 1734 C C . LEU A 1 216 ? -6.965 -4.321 6.971 1.00 95.56 216 LEU A C 1
ATOM 1736 O O . LEU A 1 216 ? -6.753 -3.168 6.607 1.00 95.56 216 LEU A O 1
ATOM 1740 N N . ALA A 1 217 ? -6.130 -5.327 6.677 1.00 96.19 217 ALA A N 1
ATOM 1741 C CA . ALA A 1 217 ? -4.927 -5.132 5.863 1.00 96.19 217 ALA A CA 1
ATOM 1742 C C . ALA A 1 217 ? -5.271 -4.707 4.438 1.00 96.19 217 ALA A C 1
ATOM 1744 O O . ALA A 1 217 ? -4.626 -3.812 3.902 1.00 96.19 217 ALA A O 1
ATOM 1745 N N . GLN A 1 218 ? -6.282 -5.341 3.837 1.00 96.94 218 GLN A N 1
ATOM 1746 C CA . GLN A 1 218 ? -6.721 -5.016 2.485 1.00 96.94 218 GLN A CA 1
ATOM 1747 C C . GLN A 1 218 ? -7.202 -3.566 2.409 1.00 96.94 218 GLN A C 1
ATOM 1749 O O . GLN A 1 218 ? -6.771 -2.832 1.528 1.00 96.94 218 GLN A O 1
ATOM 1754 N N . ARG A 1 219 ? -7.995 -3.112 3.387 1.00 96.12 219 ARG A N 1
ATOM 1755 C CA . ARG A 1 219 ? -8.458 -1.722 3.444 1.00 96.12 219 ARG A CA 1
ATOM 1756 C C . ARG A 1 219 ? -7.296 -0.729 3.565 1.00 96.12 219 ARG A C 1
ATOM 1758 O O . ARG A 1 219 ? -7.272 0.265 2.844 1.00 96.12 219 ARG A O 1
ATOM 1765 N N . SER A 1 220 ? -6.306 -1.003 4.417 1.00 96.25 220 SER A N 1
ATOM 1766 C CA . SER A 1 220 ? -5.081 -0.188 4.503 1.00 96.25 220 SER A CA 1
ATOM 1767 C C . SER A 1 220 ? -4.278 -0.178 3.199 1.00 96.25 220 SER A C 1
ATOM 1769 O O . SER A 1 220 ? -3.776 0.868 2.785 1.00 96.25 220 SER A O 1
ATOM 1771 N N . LEU A 1 221 ? -4.172 -1.331 2.533 1.00 97.25 221 LEU A N 1
ATOM 1772 C CA . LEU A 1 221 ? -3.496 -1.465 1.246 1.00 97.25 221 LEU A CA 1
ATOM 1773 C C . LEU A 1 221 ? -4.203 -0.647 0.158 1.00 97.25 221 LEU A C 1
ATOM 1775 O O . LEU A 1 221 ? -3.539 0.075 -0.583 1.00 97.25 221 LEU A O 1
ATOM 1779 N N . ASP A 1 222 ? -5.533 -0.699 0.097 1.00 96.56 222 ASP A N 1
ATOM 1780 C CA . ASP A 1 222 ? -6.338 0.043 -0.877 1.00 96.56 222 ASP A CA 1
ATOM 1781 C C . ASP A 1 222 ? -6.179 1.562 -0.701 1.00 96.56 222 ASP A C 1
ATOM 1783 O O . ASP A 1 222 ? -6.050 2.295 -1.685 1.00 96.56 222 ASP A O 1
ATOM 1787 N N . LYS A 1 223 ? -6.083 2.050 0.545 1.00 95.44 223 LYS A N 1
ATOM 1788 C CA . LYS A 1 223 ? -5.763 3.461 0.825 1.00 95.44 223 LYS A CA 1
ATOM 1789 C C . LYS A 1 223 ? -4.398 3.862 0.274 1.00 95.44 223 LYS A C 1
ATOM 1791 O O . LYS A 1 223 ? -4.291 4.883 -0.406 1.00 95.44 223 LYS A O 1
ATOM 1796 N N . LEU A 1 224 ? -3.370 3.044 0.505 1.00 96.50 224 LEU A N 1
ATOM 1797 C CA . LEU A 1 224 ? -2.037 3.289 -0.049 1.00 96.50 224 LEU A CA 1
ATOM 1798 C C . LEU A 1 224 ? -2.060 3.282 -1.584 1.00 96.50 224 LEU A C 1
ATOM 1800 O O . LEU A 1 224 ? -1.484 4.168 -2.214 1.00 96.50 224 LEU A O 1
ATOM 1804 N N . ILE A 1 225 ? -2.762 2.324 -2.191 1.00 97.75 225 ILE A N 1
ATOM 1805 C CA . ILE A 1 225 ? -2.946 2.239 -3.645 1.00 97.75 225 ILE A CA 1
ATOM 1806 C C . ILE A 1 225 ? -3.599 3.513 -4.189 1.00 97.75 225 ILE A C 1
ATOM 1808 O O . ILE A 1 225 ? -3.156 4.024 -5.217 1.00 97.75 225 ILE A O 1
ATOM 1812 N N . ASN A 1 226 ? -4.614 4.051 -3.513 1.00 95.88 226 ASN A N 1
ATOM 1813 C CA . ASN A 1 226 ? -5.279 5.287 -3.924 1.00 95.88 226 ASN A CA 1
ATOM 1814 C C . ASN A 1 226 ? -4.338 6.496 -3.859 1.00 95.88 226 ASN A C 1
ATOM 1816 O O . ASN A 1 226 ? -4.286 7.275 -4.813 1.00 95.88 226 ASN A O 1
ATOM 1820 N N . ILE A 1 227 ? -3.538 6.612 -2.793 1.00 94.88 227 ILE A N 1
ATOM 1821 C CA . ILE A 1 227 ? -2.513 7.661 -2.660 1.00 94.88 227 ILE A CA 1
ATOM 1822 C C . ILE A 1 227 ? -1.482 7.550 -3.790 1.00 94.88 227 ILE A C 1
ATOM 1824 O O . ILE A 1 227 ? -1.157 8.551 -4.431 1.00 94.88 227 ILE A O 1
ATOM 1828 N N . ILE A 1 228 ? -0.996 6.337 -4.069 1.00 97.31 228 ILE A N 1
ATOM 1829 C CA . ILE A 1 228 ? -0.046 6.078 -5.154 1.00 97.31 228 ILE A CA 1
ATOM 1830 C C . ILE A 1 228 ? -0.661 6.453 -6.507 1.00 97.31 228 ILE A C 1
ATOM 1832 O O . ILE A 1 228 ? -0.048 7.207 -7.257 1.00 97.31 228 ILE A O 1
ATOM 1836 N N . ASN A 1 229 ? -1.871 5.972 -6.814 1.00 97.25 229 ASN A N 1
ATOM 1837 C CA . ASN A 1 229 ? -2.543 6.241 -8.088 1.00 97.25 229 ASN A CA 1
ATOM 1838 C C . ASN A 1 229 ? -2.694 7.745 -8.329 1.00 97.25 229 ASN A C 1
ATOM 1840 O O . ASN A 1 229 ? -2.336 8.211 -9.407 1.00 97.25 229 ASN A O 1
ATOM 1844 N N . LYS A 1 230 ? -3.161 8.500 -7.324 1.00 95.81 230 LYS A N 1
ATOM 1845 C CA . LYS A 1 230 ? -3.302 9.960 -7.411 1.00 95.81 230 LYS A CA 1
ATOM 1846 C C . LYS A 1 230 ? -1.973 10.623 -7.781 1.00 95.81 230 LYS A C 1
ATOM 1848 O O . LYS A 1 230 ? -1.897 11.316 -8.786 1.00 95.81 230 LYS A O 1
ATOM 1853 N N . ASN A 1 231 ? -0.901 10.319 -7.047 1.00 95.94 231 ASN A N 1
ATOM 1854 C CA . ASN A 1 231 ? 0.415 10.921 -7.294 1.00 95.94 231 ASN A CA 1
ATOM 1855 C C . ASN A 1 231 ? 1.034 10.508 -8.642 1.00 95.94 231 ASN A C 1
ATOM 1857 O O . ASN A 1 231 ? 1.754 11.298 -9.248 1.00 95.94 231 ASN A O 1
ATOM 1861 N N . MET A 1 232 ? 0.774 9.288 -9.123 1.00 97.38 232 MET A N 1
ATOM 1862 C CA . MET A 1 232 ? 1.229 8.848 -10.449 1.00 97.38 232 MET A CA 1
ATOM 1863 C C . MET A 1 232 ? 0.441 9.535 -11.575 1.00 97.38 232 MET A C 1
ATOM 1865 O O . MET A 1 232 ? 1.030 9.951 -12.571 1.00 97.38 232 MET A O 1
ATOM 1869 N N . MET A 1 233 ? -0.873 9.710 -11.413 1.00 95.12 233 MET A N 1
ATOM 1870 C CA . MET A 1 233 ? -1.700 10.455 -12.370 1.00 95.12 233 MET A CA 1
ATOM 1871 C C . MET A 1 233 ? -1.317 11.938 -12.415 1.00 95.12 233 MET A C 1
ATOM 1873 O O . MET A 1 233 ? -1.219 12.496 -13.504 1.00 95.12 233 MET A O 1
ATOM 1877 N N . ASP A 1 234 ? -1.007 12.550 -11.268 1.00 96.50 234 ASP A N 1
ATOM 1878 C CA . ASP A 1 234 ? -0.593 13.959 -11.175 1.00 96.50 234 ASP A CA 1
ATOM 1879 C C . ASP A 1 234 ? 0.687 14.259 -11.976 1.00 96.50 234 ASP A C 1
ATOM 1881 O O . ASP A 1 234 ? 0.877 15.373 -12.466 1.00 96.50 234 ASP A O 1
ATOM 1885 N N . ILE A 1 235 ? 1.577 13.272 -12.145 1.00 96.44 235 ILE A N 1
ATOM 1886 C CA . ILE A 1 235 ? 2.770 13.418 -12.992 1.00 96.44 235 ILE A CA 1
ATOM 1887 C C . ILE A 1 235 ? 2.521 13.054 -14.462 1.00 96.44 235 ILE A C 1
ATOM 1889 O O . ILE A 1 235 ? 3.434 13.210 -15.273 1.00 96.44 235 ILE A O 1
ATOM 1893 N N . GLY A 1 236 ? 1.313 12.631 -14.832 1.00 96.62 236 GLY A N 1
ATOM 1894 C CA . GLY A 1 236 ? 0.953 12.220 -16.191 1.00 96.62 236 GLY A CA 1
ATOM 1895 C C . GLY A 1 236 ? 1.312 10.769 -16.523 1.00 96.62 236 GLY A C 1
ATOM 1896 O O . GLY A 1 236 ? 1.365 10.413 -17.698 1.00 96.62 236 GLY A O 1
ATOM 1897 N N . ALA A 1 237 ? 1.581 9.928 -15.518 1.00 97.94 237 ALA A N 1
ATOM 1898 C CA . ALA A 1 237 ? 1.792 8.503 -15.744 1.00 97.94 237 ALA A CA 1
ATOM 1899 C C . ALA A 1 237 ? 0.457 7.783 -15.970 1.00 97.94 237 ALA A C 1
ATOM 1901 O O . ALA A 1 237 ? -0.543 8.043 -15.297 1.00 97.94 237 ALA A O 1
ATOM 1902 N N . GLN A 1 238 ? 0.452 6.842 -16.908 1.00 97.62 238 GLN A N 1
ATOM 1903 C CA . GLN A 1 238 ? -0.744 6.122 -17.330 1.00 97.62 238 GLN A CA 1
ATOM 1904 C C . GLN A 1 238 ? -0.767 4.729 -16.710 1.00 97.62 238 GLN A C 1
ATOM 1906 O O . GLN A 1 238 ? 0.210 3.981 -16.791 1.00 97.62 238 GLN A O 1
ATOM 1911 N N . LYS A 1 239 ? -1.888 4.381 -16.072 1.00 98.12 239 LYS A N 1
ATOM 1912 C CA . LYS A 1 239 ? -2.048 3.081 -15.424 1.00 98.12 239 LYS A CA 1
ATOM 1913 C C . LYS A 1 239 ? -2.414 2.016 -16.453 1.00 98.12 239 LYS A C 1
ATOM 1915 O O . LYS A 1 239 ? -3.409 2.160 -17.156 1.00 98.12 239 LYS A O 1
ATOM 1920 N N . ILE A 1 240 ? -1.655 0.932 -16.482 1.00 97.38 240 ILE A N 1
ATOM 1921 C CA . ILE A 1 240 ? -1.889 -0.256 -17.304 1.00 97.38 240 ILE A CA 1
ATOM 1922 C C . ILE A 1 240 ? -1.900 -1.513 -16.426 1.00 97.38 240 ILE A C 1
ATOM 1924 O O . ILE A 1 240 ? -1.599 -1.464 -15.232 1.00 97.38 240 ILE A O 1
ATOM 1928 N N . SER A 1 241 ? -2.267 -2.652 -17.010 1.00 96.44 241 SER A N 1
ATOM 1929 C CA . SER A 1 241 ? -2.146 -3.967 -16.379 1.00 96.44 241 SER A CA 1
ATOM 1930 C C . SER A 1 241 ? -1.393 -4.890 -17.323 1.00 96.44 241 SER A C 1
ATOM 1932 O O . SER A 1 241 ? -1.768 -5.020 -18.487 1.00 96.44 241 SER A O 1
ATOM 1934 N N . MET A 1 242 ? -0.321 -5.503 -16.827 1.00 96.62 242 MET A N 1
ATOM 1935 C CA . MET A 1 242 ? 0.488 -6.444 -17.591 1.00 96.62 242 MET A CA 1
ATOM 1936 C C . MET A 1 242 ? 0.296 -7.873 -17.067 1.00 96.62 242 MET A C 1
ATOM 1938 O O . MET A 1 242 ? 0.0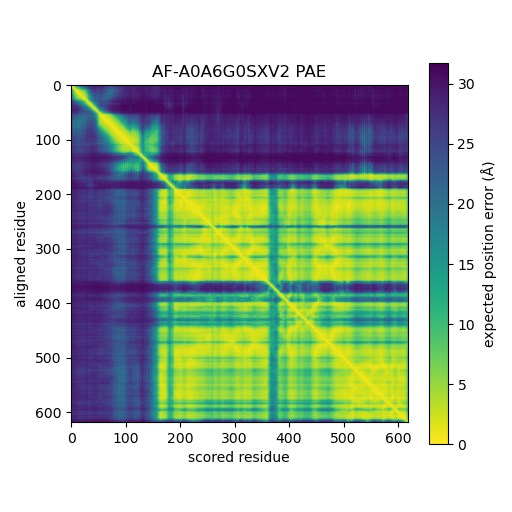57 -8.066 -15.870 1.00 96.62 242 MET A O 1
ATOM 1942 N N . PRO A 1 243 ? 0.410 -8.896 -17.933 1.00 95.50 243 PRO A N 1
ATOM 1943 C CA . PRO A 1 243 ? 0.293 -10.288 -17.515 1.00 95.50 243 PRO A CA 1
ATOM 1944 C C . PRO A 1 243 ? 1.300 -10.660 -16.421 1.00 95.50 243 PRO A C 1
ATOM 1946 O O . PRO A 1 243 ? 2.455 -10.241 -16.448 1.00 95.50 243 PRO A O 1
ATOM 1949 N N . ILE A 1 244 ? 0.869 -11.491 -15.471 1.00 95.75 244 ILE A N 1
ATOM 1950 C CA . ILE A 1 244 ? 1.752 -12.075 -14.447 1.00 95.75 244 ILE A CA 1
ATOM 1951 C C . ILE A 1 244 ? 2.580 -13.216 -15.043 1.00 95.75 244 ILE A C 1
ATOM 1953 O O . ILE A 1 244 ? 3.755 -13.363 -14.722 1.00 95.75 244 ILE A O 1
ATOM 1957 N N . LEU A 1 245 ? 1.965 -14.029 -15.902 1.00 95.56 245 LEU A N 1
ATOM 1958 C CA . LEU A 1 245 ? 2.621 -15.136 -16.585 1.00 95.56 245 LEU A CA 1
ATOM 1959 C C . LEU A 1 245 ? 3.279 -14.611 -17.862 1.00 95.56 245 LEU A C 1
ATOM 1961 O O . LEU A 1 245 ? 2.573 -14.203 -18.785 1.00 95.56 245 LEU A O 1
ATOM 1965 N N . ILE A 1 246 ? 4.611 -14.607 -17.910 1.00 94.00 246 ILE A N 1
ATOM 1966 C CA . ILE A 1 246 ? 5.369 -13.968 -18.992 1.00 94.00 246 ILE A CA 1
ATOM 1967 C C . ILE A 1 246 ? 6.255 -14.981 -19.716 1.00 94.00 246 ILE A C 1
ATOM 1969 O O . ILE A 1 246 ? 6.746 -15.943 -19.127 1.00 94.00 246 ILE A O 1
ATOM 1973 N N . HIS A 1 247 ? 6.409 -14.811 -21.030 1.00 91.81 247 HIS A N 1
ATOM 1974 C CA . HIS A 1 247 ? 7.188 -15.731 -21.856 1.00 91.81 247 HIS A CA 1
ATOM 1975 C C . HIS A 1 247 ? 8.681 -15.625 -21.538 1.00 91.81 247 HIS A C 1
ATOM 1977 O O . HIS A 1 247 ? 9.253 -14.533 -21.583 1.00 91.81 247 HIS A O 1
ATOM 1983 N N . SER A 1 248 ? 9.343 -16.766 -21.317 1.00 92.06 248 SER A N 1
ATOM 1984 C CA . SER A 1 248 ? 10.773 -16.777 -20.985 1.00 92.06 248 SER A CA 1
ATOM 1985 C C . SER A 1 248 ? 11.667 -16.249 -22.109 1.00 92.06 248 SER A C 1
ATOM 1987 O O . SER A 1 248 ? 12.760 -15.754 -21.848 1.00 92.06 248 SER A O 1
ATOM 1989 N N . ASN A 1 249 ? 11.189 -16.271 -23.358 1.00 92.06 249 ASN A N 1
ATOM 1990 C CA . ASN A 1 249 ? 11.911 -15.741 -24.516 1.00 92.06 249 ASN A CA 1
ATOM 1991 C C . ASN A 1 249 ? 12.300 -14.266 -24.365 1.00 92.06 249 ASN A C 1
ATOM 1993 O O . ASN A 1 249 ? 13.383 -13.890 -24.803 1.00 92.06 249 ASN A O 1
ATOM 1997 N N . LEU A 1 250 ? 11.460 -13.441 -23.734 1.00 91.50 250 LEU A N 1
ATOM 1998 C CA . LEU A 1 250 ? 11.786 -12.032 -23.505 1.00 91.50 250 LEU A CA 1
ATOM 1999 C C . LEU A 1 250 ? 12.993 -11.885 -22.565 1.00 91.50 250 LEU A C 1
ATOM 2001 O O . LEU A 1 250 ? 13.939 -11.167 -22.873 1.00 91.50 250 LEU A O 1
ATOM 2005 N N . TRP A 1 251 ? 13.016 -12.668 -21.488 1.00 92.19 251 TRP A N 1
ATOM 2006 C CA . TRP A 1 251 ? 14.120 -12.716 -20.525 1.00 92.19 251 TRP A CA 1
ATOM 2007 C C . TRP A 1 251 ? 15.395 -13.357 -21.090 1.00 92.19 251 TRP A C 1
ATOM 2009 O O . TRP A 1 251 ? 16.503 -13.052 -20.646 1.00 92.19 251 TRP A O 1
ATOM 2019 N N . LYS A 1 252 ? 15.255 -14.250 -22.080 1.00 91.62 252 LYS A N 1
ATOM 2020 C CA . LYS A 1 252 ? 16.384 -14.791 -22.853 1.00 91.62 252 LYS A CA 1
ATOM 2021 C C . LYS A 1 252 ? 17.005 -13.713 -23.742 1.00 91.62 252 LYS A C 1
ATOM 2023 O O . LYS A 1 252 ? 18.225 -13.600 -23.754 1.00 91.62 252 LYS A O 1
ATOM 2028 N N . LYS A 1 253 ? 16.192 -12.894 -24.426 1.00 91.88 253 LYS A N 1
ATOM 2029 C CA . LYS A 1 253 ? 16.678 -11.786 -25.275 1.00 91.88 253 LYS A CA 1
ATOM 2030 C C . LYS A 1 253 ? 17.489 -10.756 -24.484 1.00 91.88 253 LYS A C 1
ATOM 2032 O O . LYS A 1 253 ? 18.493 -10.269 -24.984 1.00 91.88 253 LYS A O 1
ATOM 2037 N N . THR A 1 254 ? 17.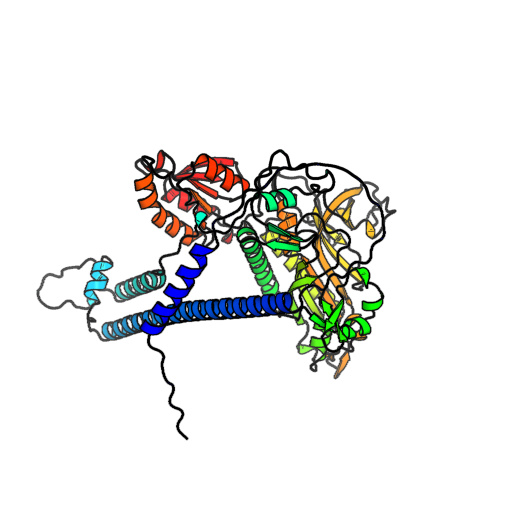096 -10.462 -23.245 1.00 91.06 254 THR A N 1
ATOM 2038 C CA . THR A 1 254 ? 17.840 -9.538 -22.368 1.00 91.06 254 THR A CA 1
ATOM 2039 C C . THR A 1 254 ? 19.006 -10.190 -21.624 1.00 91.06 254 THR A C 1
ATOM 2041 O O . THR A 1 254 ? 19.758 -9.505 -20.932 1.00 91.06 254 THR A O 1
ATOM 2044 N N . GLY A 1 255 ? 19.173 -11.513 -21.733 1.00 89.38 255 GLY A N 1
ATOM 2045 C CA . GLY A 1 255 ? 20.206 -12.266 -21.018 1.00 89.38 255 GLY A CA 1
ATOM 2046 C C . GLY A 1 255 ? 20.004 -12.331 -19.498 1.00 89.38 255 GLY A C 1
ATOM 2047 O O . GLY A 1 255 ? 20.916 -12.743 -18.777 1.00 89.38 255 GLY A O 1
ATOM 2048 N N . ARG A 1 256 ? 18.833 -11.929 -18.982 1.00 88.69 256 ARG A N 1
ATOM 2049 C CA . ARG A 1 256 ? 18.530 -11.954 -17.540 1.00 88.69 256 ARG A CA 1
ATOM 2050 C C . ARG A 1 256 ? 18.151 -13.343 -17.043 1.00 88.69 256 ARG A C 1
ATOM 2052 O O . ARG A 1 256 ? 18.450 -13.662 -15.895 1.00 88.69 256 ARG A O 1
ATOM 2059 N N . LEU A 1 257 ? 17.590 -14.199 -17.904 1.00 85.06 257 LEU A N 1
ATOM 2060 C CA . LEU A 1 257 ? 17.228 -15.567 -17.511 1.00 85.06 257 LEU A CA 1
ATOM 2061 C C . LEU A 1 257 ? 18.448 -16.405 -17.095 1.00 85.06 257 LEU A C 1
ATOM 2063 O O . LEU A 1 257 ? 18.358 -17.179 -16.154 1.00 85.06 257 LEU A O 1
ATOM 2067 N N . SER A 1 258 ? 19.596 -16.246 -17.758 1.00 72.75 258 SER A N 1
ATOM 2068 C CA . SER A 1 258 ? 20.798 -17.048 -17.479 1.00 72.75 258 SER A CA 1
ATOM 2069 C C . SER A 1 258 ? 21.533 -16.654 -16.198 1.00 72.75 258 SER A C 1
ATOM 2071 O O . SER A 1 258 ? 22.348 -17.428 -15.712 1.00 72.75 258 SER A O 1
ATOM 2073 N N . LYS A 1 259 ? 21.289 -15.451 -15.666 1.00 63.59 259 LYS A N 1
ATOM 2074 C CA . LYS A 1 259 ? 22.040 -14.904 -14.527 1.00 63.59 259 LYS A CA 1
ATOM 2075 C C . LYS A 1 259 ? 21.394 -15.180 -13.167 1.00 63.59 259 LYS A C 1
ATOM 2077 O O . LYS A 1 259 ? 22.082 -15.017 -12.172 1.00 63.59 259 LYS A O 1
ATOM 2082 N N . ASN A 1 260 ? 20.107 -15.545 -13.112 1.00 58.28 260 ASN A N 1
ATOM 2083 C CA . ASN A 1 260 ? 19.349 -15.518 -11.852 1.00 58.28 260 ASN A CA 1
ATOM 2084 C C . ASN A 1 260 ? 18.217 -16.550 -11.766 1.00 58.28 260 ASN A C 1
ATOM 2086 O O . ASN A 1 260 ? 17.106 -16.233 -11.357 1.00 58.28 260 ASN A O 1
ATOM 2090 N N . ILE A 1 261 ? 18.476 -17.786 -12.195 1.00 65.56 261 ILE A N 1
ATOM 2091 C CA . ILE A 1 261 ? 17.453 -18.845 -12.233 1.00 65.56 261 ILE A CA 1
ATOM 2092 C C . ILE A 1 261 ? 16.899 -19.154 -10.829 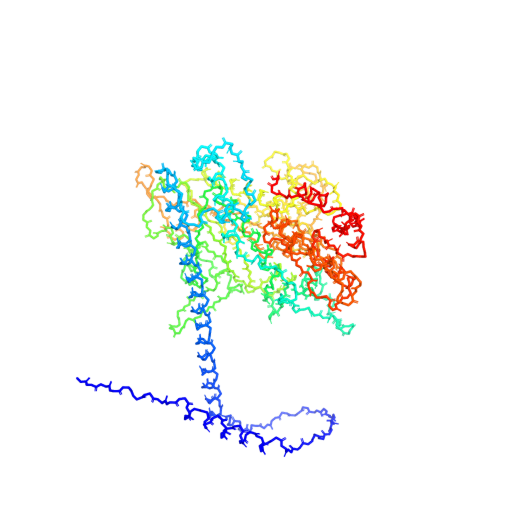1.00 65.56 261 ILE A C 1
ATOM 2094 O O . ILE A 1 261 ? 15.733 -19.518 -10.712 1.00 65.56 261 ILE A O 1
ATOM 2098 N N . GLU A 1 262 ? 17.703 -18.981 -9.776 1.00 69.56 262 GLU A N 1
ATOM 2099 C CA . GLU A 1 262 ? 17.365 -19.419 -8.414 1.00 69.56 262 GLU A CA 1
ATOM 2100 C C . GLU A 1 262 ? 16.233 -18.611 -7.757 1.00 69.56 262 GLU A C 1
ATOM 2102 O O . GLU A 1 262 ? 15.468 -19.177 -6.983 1.00 69.56 262 GLU A O 1
ATOM 2107 N N . ASP A 1 263 ? 16.054 -17.337 -8.125 1.00 81.69 263 ASP A N 1
ATOM 2108 C CA . ASP A 1 263 ? 15.013 -16.465 -7.553 1.00 81.69 263 ASP A CA 1
ATOM 2109 C C . ASP A 1 263 ? 13.708 -16.450 -8.375 1.00 81.69 263 ASP A C 1
ATOM 2111 O O . ASP A 1 263 ? 12.771 -15.701 -8.069 1.00 81.69 263 ASP A O 1
ATOM 2115 N N . LEU A 1 264 ? 13.635 -17.228 -9.461 1.00 89.44 264 LEU A N 1
ATOM 2116 C CA . LEU A 1 264 ? 12.552 -17.167 -10.442 1.00 89.44 264 LEU A CA 1
ATOM 2117 C C . LEU A 1 264 ? 11.675 -18.416 -10.404 1.00 89.44 264 LEU A C 1
ATOM 2119 O O . LEU A 1 264 ? 12.142 -19.544 -10.535 1.00 89.44 264 LEU A O 1
ATOM 2123 N N . TYR A 1 265 ? 10.359 -18.212 -10.373 1.00 92.12 265 TYR A N 1
ATOM 2124 C CA . TYR A 1 265 ? 9.420 -19.296 -10.642 1.00 92.12 265 TYR A CA 1
ATOM 2125 C C . TYR A 1 265 ? 9.289 -19.521 -12.144 1.00 92.12 265 TYR A C 1
ATOM 2127 O O . TYR A 1 265 ? 8.603 -18.766 -12.836 1.00 92.12 265 TYR A O 1
ATOM 2135 N N . ILE A 1 266 ? 9.905 -20.595 -12.632 1.00 91.75 266 ILE A N 1
ATOM 2136 C CA . ILE A 1 266 ? 9.744 -21.077 -14.005 1.00 91.75 266 ILE A CA 1
ATOM 2137 C C . ILE A 1 266 ? 8.614 -22.106 -14.040 1.00 91.75 266 ILE A C 1
ATOM 2139 O O . ILE A 1 266 ? 8.576 -23.046 -13.246 1.00 91.75 266 ILE A O 1
ATOM 2143 N N . VAL A 1 267 ? 7.681 -21.935 -14.974 1.00 93.75 267 VAL A N 1
ATOM 2144 C CA . VAL A 1 267 ? 6.534 -22.828 -15.155 1.00 93.75 267 VAL A CA 1
ATOM 2145 C C . VAL A 1 267 ? 6.412 -23.244 -16.614 1.00 93.75 267 VAL A C 1
ATOM 2147 O O . VAL A 1 267 ? 6.692 -22.469 -17.524 1.00 93.75 267 VAL A O 1
ATOM 2150 N N . ASN A 1 268 ? 5.964 -24.475 -16.845 1.00 94.56 268 ASN A N 1
ATOM 2151 C CA . ASN A 1 268 ? 5.715 -24.993 -18.185 1.00 94.56 268 ASN A CA 1
ATOM 2152 C C . ASN A 1 268 ? 4.215 -25.170 -18.402 1.00 94.56 268 ASN A C 1
ATOM 2154 O O . ASN A 1 268 ? 3.517 -25.703 -17.535 1.00 94.56 268 ASN A O 1
ATOM 2158 N N . ASP A 1 269 ? 3.711 -24.740 -19.557 1.00 94.19 269 ASP A N 1
ATOM 2159 C CA . ASP A 1 269 ? 2.336 -25.047 -19.939 1.00 94.19 269 ASP A CA 1
ATOM 2160 C C . ASP A 1 269 ? 2.184 -26.517 -20.378 1.00 94.19 269 ASP A C 1
ATOM 2162 O O . ASP A 1 269 ? 3.139 -27.292 -20.467 1.00 94.19 269 ASP A O 1
ATOM 2166 N N . ARG A 1 270 ? 0.951 -26.917 -20.704 1.00 95.69 270 ARG A N 1
ATOM 2167 C CA . ARG A 1 270 ? 0.641 -28.280 -21.174 1.00 95.69 270 ARG A CA 1
ATOM 2168 C C . ARG A 1 270 ? 1.297 -28.658 -22.510 1.00 95.69 270 ARG A C 1
ATOM 2170 O O . ARG A 1 270 ? 1.248 -29.822 -22.887 1.00 95.69 270 ARG A O 1
ATOM 2177 N N . LYS A 1 271 ? 1.817 -27.679 -23.255 1.00 95.25 271 LYS A N 1
ATOM 2178 C CA . LYS A 1 271 ? 2.544 -27.851 -24.518 1.00 95.25 271 LYS A CA 1
ATOM 2179 C C . LYS A 1 271 ? 4.057 -27.716 -24.305 1.00 95.25 271 LYS A C 1
ATOM 2181 O O . LYS A 1 271 ? 4.780 -27.532 -25.280 1.00 95.25 271 LYS A O 1
ATOM 2186 N N . SER A 1 272 ? 4.520 -27.775 -23.052 1.00 92.25 272 SER A N 1
ATOM 2187 C CA . SER A 1 272 ? 5.925 -27.616 -22.669 1.00 92.25 272 SER A CA 1
ATOM 2188 C C . SER A 1 272 ? 6.529 -26.276 -23.100 1.00 92.25 272 SER A C 1
ATOM 2190 O O . SER A 1 272 ? 7.738 -26.175 -23.295 1.00 92.25 272 SER A O 1
ATOM 2192 N N . LYS A 1 273 ? 5.702 -25.234 -23.258 1.00 93.44 273 LYS A N 1
ATOM 2193 C CA . LYS A 1 273 ? 6.197 -23.868 -23.417 1.00 93.44 273 LYS A CA 1
ATOM 2194 C C . LYS A 1 273 ? 6.586 -23.324 -22.055 1.00 93.44 273 LYS A C 1
ATOM 2196 O O . LYS A 1 273 ? 5.798 -23.384 -21.112 1.00 93.44 273 LYS A O 1
ATOM 2201 N N . GLU A 1 274 ? 7.780 -22.759 -22.001 1.00 94.00 274 GLU A N 1
ATOM 2202 C CA . GLU A 1 274 ? 8.361 -22.189 -20.796 1.00 94.00 274 GLU A CA 1
ATOM 2203 C C . GLU A 1 274 ? 7.886 -20.745 -20.583 1.00 94.00 274 GLU A C 1
ATOM 2205 O O . GLU A 1 274 ? 7.948 -19.884 -21.471 1.00 94.00 274 GLU A O 1
ATOM 2210 N N . PHE A 1 275 ? 7.420 -20.490 -19.371 1.00 95.00 275 PHE A N 1
ATOM 2211 C CA . PHE A 1 275 ? 7.005 -19.197 -18.862 1.00 95.00 275 PHE A CA 1
ATOM 2212 C C . PHE A 1 275 ? 7.665 -18.960 -17.510 1.00 95.00 275 PHE A C 1
ATOM 2214 O O . PHE A 1 275 ? 8.208 -19.870 -16.885 1.00 95.00 275 PHE A O 1
ATOM 2221 N N . LEU A 1 276 ? 7.559 -17.734 -17.030 1.00 94.19 276 LEU A N 1
ATOM 2222 C CA . LEU A 1 276 ? 7.923 -17.374 -15.673 1.00 94.19 276 LEU A CA 1
ATOM 2223 C C . LEU A 1 276 ? 6.818 -16.546 -15.025 1.00 94.19 276 LEU A C 1
ATOM 2225 O O . LEU A 1 276 ? 6.094 -15.809 -15.702 1.00 94.19 276 LEU A O 1
ATOM 2229 N N . LEU A 1 277 ? 6.663 -16.703 -13.712 1.00 95.50 277 LEU A N 1
ATOM 2230 C CA . LEU A 1 277 ? 5.860 -15.774 -12.926 1.00 95.50 277 LEU A CA 1
ATOM 2231 C C . LEU A 1 277 ? 6.677 -14.505 -12.741 1.00 95.50 277 LEU A C 1
ATOM 2233 O O . LEU A 1 277 ? 7.808 -14.557 -12.267 1.00 95.50 277 LEU A O 1
ATOM 2237 N N . SER A 1 278 ? 6.106 -13.381 -13.151 1.00 92.81 278 SER A N 1
ATOM 2238 C CA . SER A 1 278 ? 6.832 -12.126 -13.249 1.00 92.81 278 SER A CA 1
ATOM 2239 C C . SER A 1 278 ? 7.373 -11.651 -11.887 1.00 92.81 278 SER A C 1
ATOM 2241 O O . SER A 1 278 ? 6.578 -11.375 -10.976 1.00 92.81 278 SER A O 1
ATOM 2243 N N . PRO A 1 279 ? 8.702 -11.482 -11.744 1.00 93.38 279 PRO A N 1
ATOM 2244 C CA . PRO A 1 279 ? 9.300 -10.758 -10.621 1.00 93.38 279 PRO A CA 1
ATOM 2245 C C . PRO A 1 279 ? 9.311 -9.234 -10.847 1.00 93.38 279 PRO A C 1
ATOM 2247 O O . PRO A 1 279 ? 9.461 -8.476 -9.884 1.00 93.38 279 PRO A O 1
ATOM 2250 N N . THR A 1 280 ? 9.210 -8.805 -12.115 1.00 94.44 280 THR A N 1
ATOM 2251 C CA . THR A 1 280 ? 9.243 -7.431 -12.646 1.00 94.44 280 THR A CA 1
ATOM 2252 C C . THR A 1 280 ? 8.945 -7.449 -14.160 1.00 94.44 280 THR A C 1
ATOM 2254 O O . THR A 1 280 ? 8.939 -8.515 -14.778 1.00 94.44 280 THR A O 1
ATOM 2257 N N . HIS A 1 281 ? 8.684 -6.290 -14.769 1.00 96.69 281 HIS A N 1
ATOM 2258 C CA . HIS A 1 281 ? 8.096 -6.168 -16.108 1.00 96.69 281 HIS A CA 1
ATOM 2259 C C . HIS A 1 281 ? 8.902 -5.332 -17.121 1.00 96.69 281 HIS A C 1
ATOM 2261 O O . HIS A 1 281 ? 8.329 -4.947 -18.141 1.00 96.69 281 HIS A O 1
ATOM 2267 N N . GLU A 1 282 ? 10.205 -5.087 -16.920 1.00 96.44 282 GLU A N 1
ATOM 2268 C CA . GLU A 1 282 ? 11.025 -4.316 -17.879 1.00 96.44 282 GLU A CA 1
ATOM 2269 C C . GLU A 1 282 ? 10.948 -4.884 -19.302 1.00 96.44 282 GLU A C 1
ATOM 2271 O O . GLU A 1 282 ? 10.711 -4.148 -20.252 1.00 96.44 282 GLU A O 1
ATOM 2276 N N . GLU A 1 283 ? 11.086 -6.197 -19.479 1.00 95.62 283 GLU A N 1
ATOM 2277 C CA . GLU A 1 283 ? 11.044 -6.786 -20.816 1.00 95.62 283 GLU A CA 1
ATOM 2278 C C . GLU A 1 283 ? 9.657 -6.707 -21.452 1.00 95.62 283 GLU A C 1
ATOM 2280 O O . GLU A 1 283 ? 9.528 -6.500 -22.655 1.00 95.62 283 GLU A O 1
ATOM 2285 N N . VAL A 1 284 ? 8.615 -6.882 -20.639 1.00 96.44 284 VAL A N 1
ATOM 2286 C CA . VAL A 1 284 ? 7.222 -6.927 -21.099 1.00 96.44 284 VAL A CA 1
ATOM 2287 C C . VAL A 1 284 ? 6.773 -5.553 -21.572 1.00 96.44 284 VAL A C 1
ATOM 2289 O O . VAL A 1 284 ? 6.136 -5.439 -22.614 1.00 96.44 284 VAL A O 1
ATOM 2292 N N . VAL A 1 285 ? 7.106 -4.503 -20.820 1.00 97.19 285 VAL A N 1
ATOM 2293 C CA . VAL A 1 285 ? 6.722 -3.136 -21.179 1.00 97.19 285 VAL A CA 1
ATOM 2294 C C . VAL A 1 285 ? 7.533 -2.616 -22.367 1.00 97.19 285 VAL A C 1
ATOM 2296 O O . VAL A 1 285 ? 6.989 -1.882 -23.189 1.00 97.19 285 VAL A O 1
ATOM 2299 N N . THR A 1 286 ? 8.800 -3.020 -22.514 1.00 97.12 286 THR A N 1
ATOM 2300 C CA . THR A 1 286 ? 9.601 -2.687 -23.701 1.00 97.12 286 THR A CA 1
ATOM 2301 C C . THR A 1 286 ? 9.089 -3.403 -24.950 1.00 97.12 286 THR A C 1
ATOM 2303 O O . THR A 1 286 ? 9.002 -2.774 -26.000 1.00 97.12 286 THR A O 1
ATOM 2306 N N . ASP A 1 287 ? 8.714 -4.681 -24.844 1.00 96.06 287 ASP A N 1
ATOM 2307 C CA . ASP A 1 287 ? 8.090 -5.437 -25.943 1.00 96.06 287 ASP A CA 1
ATOM 2308 C C . ASP A 1 287 ? 6.724 -4.840 -26.329 1.00 96.06 287 ASP A C 1
ATOM 2310 O O . ASP A 1 287 ? 6.404 -4.676 -27.504 1.00 96.06 287 ASP A O 1
ATOM 2314 N N . LEU A 1 288 ? 5.944 -4.390 -25.340 1.00 95.69 288 LEU A N 1
ATOM 2315 C CA . LEU A 1 288 ? 4.718 -3.636 -25.595 1.00 95.69 288 LEU A CA 1
ATOM 2316 C C . LEU A 1 288 ? 5.009 -2.307 -26.306 1.00 95.69 288 LEU A C 1
ATOM 2318 O O . LEU A 1 288 ? 4.304 -1.947 -27.246 1.00 95.69 288 LEU A O 1
ATOM 2322 N N . PHE A 1 289 ? 6.039 -1.569 -25.891 1.00 95.75 289 PHE A N 1
ATOM 2323 C CA . PHE A 1 289 ? 6.416 -0.312 -26.538 1.00 95.75 289 PHE A CA 1
ATOM 2324 C C . PHE A 1 289 ? 6.794 -0.523 -28.012 1.00 95.75 289 PHE A C 1
ATOM 2326 O O . PHE A 1 289 ? 6.359 0.263 -28.861 1.00 95.75 289 PHE A O 1
ATOM 2333 N N . SER A 1 290 ? 7.557 -1.583 -28.309 1.00 93.69 290 SER A N 1
ATOM 2334 C CA . SER A 1 290 ? 8.057 -1.899 -29.653 1.00 93.69 290 SER A CA 1
ATOM 2335 C C . SER A 1 290 ? 6.997 -2.449 -30.611 1.00 93.69 290 SER A C 1
ATOM 2337 O O . SER A 1 290 ? 7.257 -2.509 -31.811 1.00 93.69 290 SER A O 1
ATOM 2339 N N . SER A 1 291 ? 5.809 -2.810 -30.112 1.00 90.50 291 SER A N 1
ATOM 2340 C CA . SER A 1 291 ? 4.732 -3.396 -30.924 1.00 90.50 291 SER A CA 1
ATOM 2341 C C . SER A 1 291 ? 4.194 -2.476 -32.028 1.00 90.50 291 SER A C 1
ATOM 2343 O O . SER A 1 291 ? 3.897 -2.960 -33.118 1.00 90.50 291 SER A O 1
ATOM 2345 N N . ASP A 1 292 ? 4.139 -1.161 -31.787 1.00 87.94 292 ASP A N 1
ATOM 2346 C CA . ASP A 1 292 ? 3.714 -0.170 -32.785 1.00 87.94 292 ASP A CA 1
ATOM 2347 C C . ASP A 1 292 ? 4.787 0.905 -32.993 1.00 87.94 292 ASP A C 1
ATOM 2349 O O . ASP A 1 292 ? 5.410 1.324 -32.010 1.00 87.94 292 ASP A O 1
ATOM 2353 N N . PRO A 1 293 ? 4.940 1.452 -34.215 1.00 86.81 293 PRO A N 1
ATOM 2354 C CA . PRO A 1 293 ? 5.829 2.578 -34.471 1.00 86.81 293 PRO A CA 1
ATOM 2355 C C . PRO A 1 293 ? 5.533 3.763 -33.547 1.00 86.81 293 PRO A C 1
ATOM 2357 O O . PRO A 1 293 ? 4.388 4.202 -33.418 1.00 86.81 293 PRO A O 1
ATOM 2360 N N . LYS A 1 294 ? 6.579 4.297 -32.913 1.00 93.19 294 LYS A N 1
ATOM 2361 C CA . LYS A 1 294 ? 6.498 5.479 -32.047 1.00 93.19 294 LYS A CA 1
ATOM 2362 C C . LYS A 1 294 ? 7.243 6.652 -32.662 1.00 93.19 294 LYS A C 1
ATOM 2364 O O . LYS A 1 294 ? 8.223 6.473 -33.382 1.00 93.19 294 LYS A O 1
ATOM 2369 N N . THR A 1 295 ? 6.801 7.864 -32.350 1.00 95.00 295 THR A N 1
ATOM 2370 C CA . THR A 1 295 ? 7.468 9.110 -32.760 1.00 95.00 295 THR A CA 1
ATOM 2371 C C . THR A 1 295 ? 7.899 9.911 -31.540 1.00 95.00 295 THR A C 1
ATOM 2373 O O . THR A 1 295 ? 7.302 9.790 -30.469 1.00 95.00 295 THR A O 1
ATOM 2376 N N . TYR A 1 296 ? 8.896 10.784 -31.703 1.00 94.75 296 TYR A N 1
ATOM 2377 C CA . TYR A 1 296 ? 9.394 11.640 -30.619 1.00 94.75 296 TYR A CA 1
ATOM 2378 C C . TYR A 1 296 ? 8.292 12.485 -29.949 1.00 94.75 296 TYR A C 1
ATOM 2380 O O . TYR A 1 296 ? 8.410 12.821 -28.777 1.00 94.75 296 TYR A O 1
ATOM 2388 N N . LYS A 1 297 ? 7.198 12.795 -30.666 1.00 94.81 297 LYS A N 1
ATOM 2389 C CA . LYS A 1 297 ? 6.050 13.567 -30.154 1.00 94.81 297 LYS A CA 1
ATOM 2390 C C . LYS A 1 297 ? 5.260 12.844 -29.061 1.00 94.81 297 LYS A C 1
ATOM 2392 O O . LYS A 1 297 ? 4.481 13.480 -28.361 1.00 94.81 297 LYS A O 1
ATOM 2397 N N . GLN A 1 298 ? 5.420 11.528 -28.948 1.00 94.56 298 GLN A N 1
ATOM 2398 C CA . GLN A 1 298 ? 4.764 10.705 -27.929 1.00 94.56 298 GLN A CA 1
ATOM 2399 C C . GLN A 1 298 ? 5.624 10.538 -26.667 1.00 94.56 298 GLN A C 1
ATOM 2401 O O . GLN A 1 298 ? 5.171 9.904 -25.716 1.00 94.56 298 GLN A O 1
ATOM 2406 N N . LEU A 1 299 ? 6.851 11.072 -26.658 1.00 95.69 299 LEU A N 1
ATOM 2407 C CA . LEU A 1 299 ? 7.774 11.007 -25.528 1.00 95.69 299 LEU A CA 1
ATOM 2408 C C . LEU A 1 299 ? 7.822 12.368 -24.798 1.00 95.69 299 LEU A C 1
ATOM 2410 O O . LEU A 1 299 ? 7.731 13.407 -25.455 1.00 95.69 299 LEU A O 1
ATOM 2414 N N . PRO A 1 300 ? 7.988 12.392 -23.461 1.00 96.00 300 PRO A N 1
ATOM 2415 C CA . PRO A 1 300 ? 8.180 11.241 -22.581 1.00 96.00 300 PRO A CA 1
ATOM 2416 C C . PRO A 1 300 ? 6.879 10.470 -22.314 1.00 96.00 300 PRO A C 1
ATOM 2418 O O . PRO A 1 300 ? 5.826 11.055 -22.061 1.00 96.00 300 PRO A O 1
ATOM 2421 N N . LEU A 1 301 ? 6.967 9.140 -22.336 1.00 97.19 301 LEU A N 1
ATOM 2422 C CA . LEU A 1 301 ? 5.866 8.236 -22.006 1.00 97.19 301 LEU A CA 1
ATOM 2423 C C . LEU A 1 301 ? 6.142 7.582 -20.653 1.00 97.19 301 LEU A C 1
ATOM 2425 O O . LEU A 1 301 ? 7.225 7.049 -20.444 1.00 97.19 301 LEU A O 1
ATOM 2429 N N . MET A 1 302 ? 5.160 7.569 -19.752 1.00 98.31 302 MET A N 1
ATOM 2430 C CA . MET A 1 302 ? 5.259 6.874 -18.467 1.00 98.31 302 MET A CA 1
ATOM 2431 C C . MET A 1 302 ? 4.087 5.917 -18.292 1.00 98.31 302 MET A C 1
ATOM 2433 O O . MET A 1 302 ? 2.933 6.346 -18.240 1.00 98.31 302 MET A O 1
ATOM 2437 N N . LEU A 1 303 ? 4.389 4.629 -18.167 1.00 98.38 303 LEU A N 1
ATOM 2438 C CA . LEU A 1 303 ? 3.411 3.565 -17.960 1.00 98.38 303 LEU A CA 1
ATOM 2439 C C . LEU A 1 303 ? 3.654 2.932 -16.597 1.00 98.38 303 LEU A C 1
ATOM 2441 O O . LEU A 1 303 ? 4.792 2.619 -16.265 1.00 98.38 303 LEU A O 1
ATOM 2445 N N . TYR A 1 304 ? 2.612 2.719 -15.801 1.00 98.62 304 TYR A N 1
ATOM 2446 C CA . TYR A 1 304 ? 2.756 2.040 -14.515 1.00 98.62 304 TYR A CA 1
ATOM 2447 C C . TYR A 1 304 ? 1.652 1.030 -14.271 1.00 98.62 304 TYR A C 1
ATOM 2449 O O . TYR A 1 304 ? 0.550 1.153 -14.794 1.00 98.62 304 TYR A O 1
ATOM 2457 N N . GLN A 1 305 ? 1.924 0.058 -13.414 1.00 98.19 305 GLN A N 1
ATOM 2458 C CA . GLN A 1 305 ? 0.910 -0.841 -12.888 1.00 98.19 305 GLN A CA 1
ATOM 2459 C C . GLN A 1 305 ? 1.057 -0.976 -11.376 1.00 98.19 305 GLN A C 1
ATOM 2461 O O . GLN A 1 305 ? 2.064 -0.587 -10.786 1.00 98.19 305 GLN A O 1
ATOM 2466 N N . ILE A 1 306 ? 0.028 -1.536 -10.749 1.00 98.25 306 ILE A N 1
ATOM 2467 C CA . ILE A 1 306 ? 0.109 -2.071 -9.393 1.00 98.25 306 ILE A CA 1
ATOM 2468 C C . ILE A 1 306 ? -0.348 -3.515 -9.505 1.00 98.25 306 ILE A C 1
ATOM 2470 O O . ILE A 1 306 ? -1.522 -3.765 -9.775 1.00 98.25 306 ILE A O 1
ATOM 2474 N N . GLY A 1 307 ? 0.584 -4.450 -9.370 1.00 96.06 307 GLY A N 1
ATOM 2475 C CA . GLY A 1 307 ? 0.328 -5.855 -9.663 1.00 96.06 307 GLY A CA 1
ATOM 2476 C C . GLY A 1 307 ? 1.193 -6.788 -8.836 1.00 96.06 307 GLY A C 1
ATOM 2477 O O . GLY A 1 307 ? 2.274 -6.409 -8.373 1.00 96.06 307 GLY A O 1
ATOM 2478 N N . THR A 1 308 ? 0.689 -8.004 -8.643 1.00 96.88 308 THR A N 1
ATOM 2479 C CA . THR A 1 308 ? 1.367 -9.051 -7.879 1.00 96.88 308 THR A CA 1
ATOM 2480 C C . THR A 1 308 ? 2.644 -9.482 -8.589 1.00 96.88 308 THR A C 1
ATOM 2482 O O . THR A 1 308 ? 2.653 -9.669 -9.807 1.00 96.88 308 THR A O 1
ATOM 2485 N N . LYS A 1 309 ? 3.714 -9.635 -7.815 1.00 96.38 309 LYS A N 1
ATOM 2486 C CA . LYS A 1 309 ? 5.024 -10.106 -8.255 1.00 96.38 309 LYS A CA 1
ATOM 2487 C C . LYS A 1 309 ? 5.408 -11.350 -7.469 1.00 96.38 309 LYS A C 1
ATOM 2489 O O . LYS A 1 309 ? 4.981 -11.520 -6.324 1.00 96.38 309 LYS A O 1
ATOM 2494 N N . PHE A 1 310 ? 6.232 -12.183 -8.092 1.00 95.81 310 PHE A N 1
ATOM 2495 C CA . PHE A 1 310 ? 6.712 -13.425 -7.507 1.00 95.81 310 PHE A CA 1
ATOM 2496 C C . PHE A 1 310 ? 8.236 -13.462 -7.520 1.00 95.81 310 PHE A C 1
ATOM 2498 O O . PHE A 1 310 ? 8.851 -13.230 -8.557 1.00 95.81 310 PHE A O 1
ATOM 2505 N N . ARG A 1 311 ? 8.843 -13.759 -6.373 1.00 93.25 311 ARG A N 1
ATOM 2506 C CA . ARG A 1 311 ? 10.280 -14.032 -6.239 1.00 93.25 311 ARG A CA 1
ATOM 2507 C C . ARG A 1 311 ? 10.434 -15.254 -5.349 1.00 93.25 311 ARG A C 1
ATOM 2509 O O . ARG A 1 311 ? 9.824 -15.290 -4.280 1.00 93.25 311 ARG A O 1
ATOM 2516 N N . ASP A 1 312 ? 11.200 -16.255 -5.771 1.00 91.19 312 ASP A N 1
ATOM 2517 C CA . ASP A 1 312 ? 11.410 -17.469 -4.976 1.00 91.19 312 ASP A CA 1
ATOM 2518 C C . ASP A 1 312 ? 12.442 -17.235 -3.870 1.00 91.19 312 ASP A C 1
ATOM 2520 O O . ASP A 1 312 ? 13.505 -17.835 -3.820 1.00 91.19 312 ASP A O 1
ATOM 2524 N N . GLU A 1 313 ? 12.105 -16.318 -2.966 1.00 87.81 313 GLU A N 1
ATOM 2525 C CA . GLU A 1 313 ? 12.957 -15.924 -1.858 1.00 87.81 313 GLU A CA 1
ATOM 2526 C C . GLU A 1 313 ? 13.374 -17.155 -1.040 1.00 87.81 313 GLU A C 1
ATOM 2528 O O . GLU A 1 313 ? 12.526 -17.865 -0.477 1.00 87.81 313 GLU A O 1
ATOM 2533 N N . ILE A 1 314 ? 14.689 -17.381 -0.954 1.00 82.06 314 ILE A N 1
ATOM 2534 C CA . ILE A 1 314 ? 15.293 -18.543 -0.289 1.00 82.06 314 ILE A CA 1
ATOM 2535 C C . ILE A 1 314 ? 14.905 -18.560 1.194 1.00 82.06 314 ILE A C 1
ATOM 2537 O O . ILE A 1 314 ? 14.627 -19.619 1.766 1.00 82.06 314 ILE A O 1
ATOM 2541 N N . ARG A 1 315 ? 14.858 -17.381 1.831 1.00 81.56 315 ARG A N 1
ATOM 2542 C CA . ARG A 1 315 ? 14.474 -17.227 3.243 1.00 81.56 315 ARG A CA 1
ATOM 2543 C C . ARG A 1 315 ? 13.459 -16.095 3.424 1.00 81.56 315 ARG A C 1
ATOM 2545 O O . ARG A 1 315 ? 13.841 -14.994 3.824 1.00 81.56 315 ARG A O 1
ATOM 2552 N N . PRO A 1 316 ? 12.161 -16.354 3.180 1.00 82.56 316 PRO A N 1
ATOM 2553 C CA . PRO A 1 316 ? 11.111 -15.387 3.470 1.00 82.56 316 PRO A CA 1
ATOM 2554 C C . PRO A 1 316 ? 11.073 -15.102 4.972 1.00 82.56 316 PRO A C 1
ATOM 2556 O O . PRO A 1 316 ? 11.117 -16.030 5.782 1.00 82.56 316 PRO A O 1
ATOM 2559 N N . LYS A 1 317 ? 10.987 -13.827 5.350 1.00 83.44 317 LYS A N 1
ATOM 2560 C CA . LYS A 1 317 ? 11.041 -13.375 6.747 1.00 83.44 317 LYS A CA 1
ATOM 2561 C C . LYS A 1 317 ? 10.253 -12.079 6.944 1.00 83.44 317 LYS A C 1
ATOM 2563 O O . LYS A 1 317 ? 9.902 -11.405 5.981 1.00 83.44 317 LYS A O 1
ATOM 2568 N N . LEU A 1 318 ? 9.981 -11.722 8.200 1.00 86.31 318 LEU A N 1
ATOM 2569 C CA . LEU A 1 318 ? 9.347 -10.445 8.570 1.00 86.31 318 LEU A CA 1
ATOM 2570 C C . LEU A 1 318 ? 7.933 -10.266 7.971 1.00 86.31 318 LEU A C 1
ATOM 2572 O O . LEU A 1 318 ? 7.533 -9.183 7.543 1.00 86.31 318 LEU A O 1
ATOM 2576 N N . GLY A 1 319 ? 7.153 -11.347 7.900 1.00 89.31 319 GLY A N 1
ATOM 2577 C CA . GLY A 1 319 ? 5.772 -11.282 7.422 1.00 89.31 319 GLY A CA 1
ATOM 2578 C C . GLY A 1 319 ? 5.666 -10.876 5.947 1.00 89.31 319 GLY A C 1
ATOM 2579 O O . GLY A 1 319 ? 6.258 -11.497 5.065 1.00 89.31 319 GLY A O 1
ATOM 2580 N N . ILE A 1 320 ? 4.886 -9.823 5.683 1.00 92.69 320 ILE A N 1
ATOM 2581 C CA . ILE A 1 320 ? 4.652 -9.289 4.331 1.00 92.69 320 ILE A CA 1
ATOM 2582 C C . ILE A 1 320 ? 5.779 -8.373 3.825 1.00 92.69 320 ILE A C 1
ATOM 2584 O O . ILE A 1 320 ? 5.731 -7.948 2.671 1.00 92.69 320 ILE A O 1
ATOM 2588 N N . ILE A 1 321 ? 6.787 -8.072 4.657 1.00 92.75 321 ILE A N 1
ATOM 2589 C CA . ILE A 1 321 ? 7.933 -7.229 4.281 1.00 92.75 321 ILE A CA 1
ATOM 2590 C C . ILE A 1 321 ? 8.832 -7.969 3.278 1.00 92.75 321 ILE A C 1
ATOM 2592 O O . ILE A 1 321 ? 9.181 -7.410 2.233 1.00 92.75 321 ILE A O 1
ATOM 2596 N N . ARG A 1 322 ? 9.154 -9.244 3.547 1.00 91.00 322 ARG A N 1
ATOM 2597 C CA . ARG A 1 322 ? 9.978 -10.099 2.677 1.00 91.00 322 ARG A CA 1
ATOM 2598 C C . ARG A 1 322 ? 9.288 -11.445 2.436 1.00 91.00 322 ARG A C 1
ATOM 2600 O O . ARG A 1 322 ? 9.509 -12.437 3.130 1.00 91.00 322 ARG A O 1
ATOM 2607 N N . SER A 1 323 ? 8.406 -11.439 1.441 1.00 92.81 323 SER A N 1
ATOM 2608 C CA . SER A 1 323 ? 7.540 -12.552 1.035 1.00 92.81 323 SER A CA 1
ATOM 2609 C C . SER A 1 323 ? 7.841 -13.003 -0.399 1.00 92.81 323 SER A C 1
ATOM 2611 O O . SER A 1 323 ? 8.502 -12.292 -1.153 1.00 92.81 323 SER A O 1
ATOM 2613 N N . LYS A 1 324 ? 7.360 -14.196 -0.767 1.00 94.94 324 LYS A N 1
ATOM 2614 C CA . LYS A 1 324 ? 7.515 -14.765 -2.117 1.00 94.94 324 LYS A CA 1
ATOM 2615 C C . LYS A 1 324 ? 6.518 -14.179 -3.112 1.00 94.94 324 LYS A C 1
ATOM 2617 O O . LYS A 1 324 ? 6.821 -14.059 -4.292 1.00 94.94 324 LYS A O 1
ATOM 2622 N N . GLU A 1 325 ? 5.339 -13.809 -2.620 1.00 95.88 325 GLU A N 1
ATOM 2623 C CA . GLU A 1 325 ? 4.271 -13.149 -3.368 1.00 95.88 325 GLU A CA 1
ATOM 2624 C C . GLU A 1 325 ? 3.970 -11.804 -2.706 1.00 95.88 325 GLU A C 1
ATOM 2626 O O . GLU A 1 325 ? 3.632 -11.755 -1.521 1.00 95.88 325 GLU A O 1
ATOM 2631 N N . PHE A 1 326 ? 4.096 -10.714 -3.460 1.00 96.69 326 PHE A N 1
ATOM 2632 C CA . PHE A 1 326 ? 3.918 -9.362 -2.933 1.00 96.69 326 PHE A CA 1
ATOM 2633 C C . PHE A 1 326 ? 3.342 -8.413 -3.983 1.00 96.69 326 PHE A C 1
ATOM 2635 O O . PHE A 1 326 ? 3.455 -8.643 -5.187 1.00 96.69 326 PHE A O 1
ATOM 2642 N N . LEU A 1 327 ? 2.728 -7.318 -3.529 1.00 97.75 327 LEU A N 1
ATOM 2643 C CA . LEU A 1 327 ? 2.197 -6.293 -4.422 1.00 97.75 327 LEU A CA 1
ATOM 2644 C C . LEU A 1 327 ? 3.238 -5.196 -4.627 1.00 97.75 327 LEU A C 1
ATOM 2646 O O . LEU A 1 327 ? 3.769 -4.644 -3.661 1.00 97.75 327 LEU A O 1
ATOM 2650 N N . MET A 1 328 ? 3.490 -4.848 -5.883 1.00 98.12 328 MET A N 1
ATOM 2651 C CA . MET A 1 328 ? 4.427 -3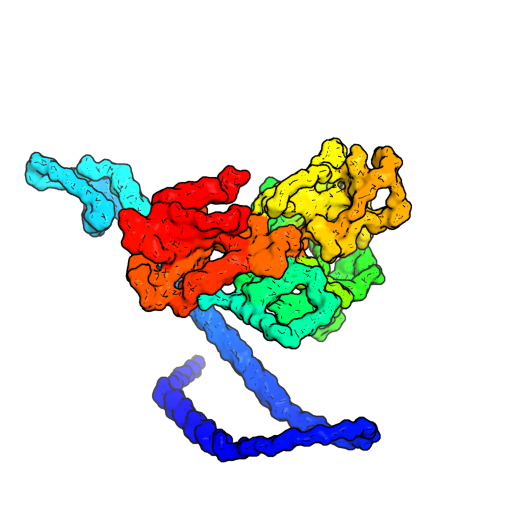.795 -6.254 1.00 98.12 328 MET A CA 1
ATOM 2652 C C . MET A 1 328 ? 3.760 -2.810 -7.203 1.00 98.12 328 MET A C 1
ATOM 2654 O O . MET A 1 328 ? 2.988 -3.210 -8.076 1.00 98.12 328 MET A O 1
ATOM 2658 N N . LYS A 1 329 ? 4.082 -1.527 -7.028 1.00 98.25 329 LYS A N 1
ATOM 2659 C CA . LYS A 1 329 ? 3.878 -0.511 -8.051 1.00 98.25 329 LYS A CA 1
ATOM 2660 C C . LYS A 1 329 ? 5.168 -0.371 -8.837 1.00 98.25 329 LYS A C 1
ATOM 2662 O O . LYS A 1 329 ? 6.164 0.085 -8.289 1.00 98.25 329 LYS A O 1
ATOM 2667 N N . ASP A 1 330 ? 5.129 -0.665 -10.118 1.00 97.69 330 ASP A N 1
ATOM 2668 C CA . ASP A 1 330 ? 6.236 -0.567 -11.065 1.00 97.69 330 ASP A CA 1
ATOM 2669 C C . ASP A 1 330 ? 5.843 0.418 -12.169 1.00 97.69 330 ASP A C 1
ATOM 2671 O O . ASP A 1 330 ? 4.745 0.336 -12.715 1.00 97.69 330 ASP A O 1
ATOM 2675 N N . LEU A 1 331 ? 6.681 1.432 -12.391 1.00 98.44 331 LEU A N 1
ATOM 2676 C CA . LEU A 1 331 ? 6.527 2.453 -13.431 1.00 98.44 331 LEU A CA 1
ATOM 2677 C C . LEU A 1 331 ? 7.735 2.372 -14.349 1.00 98.44 331 LEU A C 1
ATOM 2679 O O . LEU A 1 331 ? 8.850 2.191 -13.871 1.00 98.44 331 LEU A O 1
ATOM 2683 N N . TYR A 1 332 ? 7.489 2.552 -15.637 1.00 98.44 332 TYR A N 1
ATOM 2684 C CA . TYR A 1 332 ? 8.474 2.523 -16.698 1.00 98.44 332 TYR A CA 1
ATOM 2685 C C . TYR A 1 332 ? 8.354 3.797 -17.521 1.00 98.44 332 TYR A C 1
ATOM 2687 O O . TYR A 1 332 ? 7.260 4.113 -18.003 1.00 98.44 332 TYR A O 1
ATOM 2695 N N . SER A 1 333 ? 9.452 4.541 -17.648 1.00 98.06 333 SER A N 1
ATOM 2696 C CA . SER A 1 333 ? 9.511 5.705 -18.533 1.00 98.06 333 SER A CA 1
ATOM 2697 C C . SER A 1 333 ? 10.236 5.377 -19.831 1.00 98.06 333 SER A C 1
ATOM 2699 O O . SER A 1 333 ? 11.142 4.546 -19.850 1.00 98.06 333 SER A O 1
ATOM 2701 N N . PHE A 1 334 ? 9.822 6.044 -20.904 1.00 98.12 334 PHE A N 1
ATOM 2702 C CA . PHE A 1 334 ? 10.494 6.067 -22.193 1.00 98.12 334 PHE A CA 1
ATOM 2703 C C . PHE A 1 334 ? 10.717 7.526 -22.572 1.00 98.12 334 PHE A C 1
ATOM 2705 O O . PHE A 1 334 ? 9.766 8.299 -22.711 1.00 98.12 334 PHE A O 1
ATOM 2712 N N . ASP A 1 335 ? 11.976 7.890 -22.737 1.00 97.56 335 ASP A N 1
ATOM 2713 C CA . ASP A 1 335 ? 12.444 9.250 -22.931 1.00 97.56 335 ASP A CA 1
ATOM 2714 C C . ASP A 1 335 ? 13.259 9.345 -24.224 1.00 97.56 335 ASP A C 1
ATOM 2716 O O . ASP A 1 335 ? 13.928 8.395 -24.637 1.00 97.56 335 ASP A O 1
ATOM 2720 N N . ARG A 1 336 ? 13.195 10.508 -24.878 1.00 95.69 336 ARG A N 1
ATOM 2721 C CA . ARG A 1 336 ? 13.873 10.754 -26.160 1.00 95.69 336 ARG A CA 1
ATOM 2722 C C . ARG A 1 336 ? 15.396 10.685 -26.021 1.00 95.69 336 ARG A C 1
ATOM 2724 O O . ARG A 1 336 ? 16.082 10.098 -26.849 1.00 95.69 336 ARG A O 1
ATOM 2731 N N . ASP A 1 337 ? 15.918 11.300 -24.970 1.00 93.38 337 ASP A N 1
ATOM 2732 C CA . ASP A 1 337 ? 17.345 11.450 -24.718 1.00 93.38 337 ASP A CA 1
ATOM 2733 C C . ASP A 1 337 ? 17.647 11.393 -23.214 1.00 93.38 337 ASP A C 1
ATOM 2735 O O . ASP A 1 337 ? 16.746 11.368 -22.369 1.00 93.38 337 ASP A O 1
ATOM 2739 N N . GLN A 1 338 ? 18.937 11.373 -22.881 1.00 92.19 338 GLN A N 1
ATOM 2740 C CA . GLN A 1 338 ? 19.410 11.281 -21.504 1.00 92.19 338 GLN A CA 1
ATOM 2741 C C . GLN A 1 338 ? 18.946 12.460 -20.630 1.00 92.19 338 GLN A C 1
ATOM 2743 O O . GLN A 1 338 ? 18.654 12.265 -19.450 1.00 92.19 338 GLN A O 1
ATOM 2748 N N . THR A 1 339 ? 18.841 13.670 -21.183 1.00 92.88 339 THR A N 1
ATOM 2749 C CA . THR A 1 339 ? 18.408 14.862 -20.437 1.00 92.88 339 THR A CA 1
ATOM 2750 C C . THR A 1 339 ? 16.922 14.773 -20.078 1.00 92.88 339 THR A C 1
ATOM 2752 O O . THR A 1 339 ? 16.538 15.044 -18.934 1.00 92.88 339 THR A O 1
ATOM 2755 N N . SER A 1 340 ? 16.085 14.328 -21.023 1.00 94.31 340 SER A N 1
ATOM 2756 C CA . SER A 1 340 ? 14.671 14.017 -20.776 1.00 94.31 340 SER A CA 1
ATOM 2757 C C . SER A 1 340 ? 14.531 12.921 -19.722 1.00 94.31 340 SER A C 1
ATOM 2759 O O . SER A 1 340 ? 13.783 13.097 -18.762 1.00 94.31 340 SER A O 1
ATOM 2761 N N . ALA A 1 341 ? 15.321 11.846 -19.826 1.00 93.12 341 ALA A N 1
ATOM 2762 C CA . ALA A 1 341 ? 15.304 10.742 -18.868 1.00 93.12 341 ALA A CA 1
ATOM 2763 C C . ALA A 1 341 ? 15.629 11.197 -17.439 1.00 93.12 341 ALA A C 1
ATOM 2765 O O . ALA A 1 341 ? 14.937 10.814 -16.499 1.00 93.12 341 ALA A O 1
ATOM 2766 N N . ILE A 1 342 ? 16.627 12.071 -17.260 1.00 89.38 342 ILE A N 1
ATOM 2767 C CA . ILE A 1 342 ? 16.958 12.656 -15.949 1.00 89.38 342 ILE A CA 1
ATOM 2768 C C . ILE A 1 342 ? 15.810 13.535 -15.428 1.00 89.38 342 ILE A C 1
ATOM 2770 O O . ILE A 1 342 ? 15.471 13.490 -14.244 1.00 89.38 342 ILE A O 1
ATOM 2774 N N . THR A 1 343 ? 15.172 14.314 -16.304 1.00 92.19 343 THR A N 1
ATOM 2775 C CA . THR A 1 343 ? 14.013 15.145 -15.938 1.00 92.19 343 THR A CA 1
ATOM 2776 C C . THR A 1 343 ? 12.843 14.280 -15.460 1.00 92.19 343 THR A C 1
ATOM 2778 O O . THR A 1 343 ? 12.280 14.538 -14.392 1.00 92.19 343 THR A O 1
ATOM 2781 N N . THR A 1 344 ? 12.517 13.218 -16.199 1.00 94.69 344 THR A N 1
ATOM 2782 C CA . THR A 1 344 ? 11.488 12.239 -15.830 1.00 94.69 344 THR A CA 1
ATOM 2783 C C . THR A 1 344 ? 11.847 11.516 -14.533 1.00 94.69 344 THR A C 1
ATOM 2785 O O . THR A 1 344 ? 11.012 11.416 -13.634 1.00 94.69 344 THR A O 1
ATOM 2788 N N . TYR A 1 345 ? 13.108 11.111 -14.366 1.00 90.19 345 TYR A N 1
ATOM 2789 C CA . TYR A 1 345 ? 13.613 10.494 -13.142 1.00 90.19 345 TYR A CA 1
ATOM 2790 C C . TYR A 1 345 ? 13.383 11.373 -11.910 1.00 90.19 345 TYR A C 1
ATOM 2792 O O . TYR A 1 345 ? 12.757 10.937 -10.943 1.00 90.19 345 TYR A O 1
ATOM 2800 N N . ASN A 1 346 ? 13.789 12.642 -11.977 1.00 87.19 346 ASN A N 1
ATOM 2801 C CA . ASN A 1 346 ? 13.577 13.604 -10.897 1.00 87.19 346 ASN A CA 1
ATOM 2802 C C . ASN A 1 346 ? 12.086 13.832 -10.612 1.00 87.19 346 ASN A C 1
ATOM 2804 O O . ASN A 1 346 ? 11.686 13.917 -9.449 1.00 87.19 346 ASN A O 1
ATOM 2808 N N . LYS A 1 347 ? 11.248 13.884 -11.655 1.00 91.75 347 LYS A N 1
ATOM 2809 C CA . LYS A 1 347 ? 9.791 14.027 -11.526 1.00 91.75 347 LYS A CA 1
ATOM 2810 C C . LYS A 1 347 ? 9.168 12.858 -10.757 1.00 91.75 347 LYS A C 1
ATOM 2812 O O . LYS A 1 347 ? 8.342 13.082 -9.871 1.00 91.75 347 LYS A O 1
ATOM 2817 N N . VAL A 1 348 ? 9.571 11.622 -11.060 1.00 92.38 348 VAL A N 1
ATOM 2818 C CA . VAL A 1 348 ? 9.071 10.426 -10.364 1.00 92.38 348 VAL A CA 1
ATOM 2819 C C . VAL A 1 348 ? 9.591 10.369 -8.926 1.00 92.38 348 VAL A C 1
ATOM 2821 O O . VAL A 1 348 ? 8.803 10.111 -8.015 1.00 92.38 348 VAL A O 1
ATOM 2824 N N . CYS A 1 349 ? 10.866 10.694 -8.686 1.00 87.06 349 CYS A N 1
ATOM 2825 C CA . CYS A 1 349 ? 11.418 10.784 -7.331 1.00 87.06 349 CYS A CA 1
ATOM 2826 C C . CYS A 1 349 ? 10.645 11.798 -6.471 1.00 87.06 349 CYS A C 1
ATOM 2828 O O . CYS A 1 349 ? 10.241 11.476 -5.357 1.00 87.06 349 CYS A O 1
ATOM 2830 N N . GLN A 1 350 ? 10.327 12.982 -7.005 1.00 86.75 350 GLN A N 1
ATOM 2831 C CA . GLN A 1 350 ? 9.489 13.967 -6.309 1.00 86.75 350 GLN A CA 1
ATOM 2832 C C . GLN A 1 350 ? 8.068 13.452 -6.028 1.00 86.75 350 GLN A C 1
ATOM 2834 O O . GLN A 1 350 ? 7.486 13.775 -4.992 1.00 86.75 350 GLN A O 1
ATOM 2839 N N . ALA A 1 351 ? 7.487 12.649 -6.923 1.00 91.25 351 ALA A N 1
ATOM 2840 C CA . ALA A 1 351 ? 6.193 12.016 -6.671 1.00 91.25 351 ALA A CA 1
ATOM 2841 C C . ALA A 1 351 ? 6.273 10.988 -5.531 1.00 91.25 351 ALA A C 1
ATOM 2843 O O . ALA A 1 351 ? 5.359 10.916 -4.711 1.00 91.25 351 ALA A O 1
ATOM 2844 N N . TYR A 1 352 ? 7.373 10.236 -5.429 1.00 91.69 352 TYR A N 1
ATOM 2845 C CA . TYR A 1 352 ? 7.611 9.333 -4.300 1.00 91.69 352 TYR A CA 1
ATOM 2846 C C . TYR A 1 352 ? 7.750 10.119 -2.993 1.00 91.69 352 TYR A C 1
ATOM 2848 O O . TYR A 1 352 ? 7.078 9.780 -2.020 1.00 91.69 352 TYR A O 1
ATOM 2856 N N . GLU A 1 353 ? 8.515 11.218 -2.980 1.00 84.25 353 GLU A N 1
ATOM 2857 C CA . GLU A 1 353 ? 8.610 12.119 -1.818 1.00 84.25 353 GLU A CA 1
ATOM 2858 C C . GLU A 1 353 ? 7.219 12.583 -1.347 1.00 84.25 353 GLU A C 1
ATOM 2860 O O . GLU A 1 353 ? 6.917 12.542 -0.151 1.00 84.25 353 GLU A O 1
ATOM 2865 N N . LYS A 1 354 ? 6.335 12.972 -2.280 1.00 86.81 354 LYS A N 1
ATOM 2866 C CA . LYS A 1 354 ? 4.949 13.365 -1.970 1.00 86.81 354 LYS A CA 1
ATOM 2867 C C . LYS A 1 354 ? 4.126 12.217 -1.385 1.00 86.81 354 LYS A C 1
ATOM 2869 O O . LYS A 1 354 ? 3.414 12.441 -0.406 1.00 86.81 354 LYS A O 1
ATOM 2874 N N . ILE A 1 355 ? 4.234 11.006 -1.939 1.00 90.19 355 ILE A N 1
ATOM 2875 C CA . ILE A 1 355 ? 3.548 9.810 -1.420 1.00 90.19 355 ILE A CA 1
ATOM 2876 C C . ILE A 1 355 ? 3.973 9.550 0.025 1.00 90.19 355 ILE A C 1
ATOM 2878 O O . ILE A 1 355 ? 3.118 9.436 0.903 1.00 90.19 355 ILE A O 1
ATOM 2882 N N . PHE A 1 356 ? 5.281 9.507 0.286 1.00 85.62 356 PHE A N 1
ATOM 2883 C CA . PHE A 1 356 ? 5.810 9.240 1.621 1.00 85.62 356 PHE A CA 1
ATOM 2884 C C . PHE A 1 356 ? 5.430 10.339 2.621 1.00 85.62 356 PHE A C 1
ATOM 2886 O O . PHE A 1 356 ? 4.974 10.037 3.725 1.00 85.62 356 PHE A O 1
ATOM 2893 N N . LYS A 1 357 ? 5.484 11.611 2.210 1.00 81.94 357 LYS A N 1
ATOM 2894 C CA . LYS A 1 357 ? 4.999 12.732 3.026 1.00 81.94 357 LYS A CA 1
ATOM 2895 C C . LYS A 1 357 ? 3.510 12.597 3.366 1.00 81.94 357 LYS A C 1
ATOM 2897 O O . LYS A 1 357 ? 3.121 12.840 4.506 1.00 81.94 357 LYS A O 1
ATOM 2902 N N . HIS A 1 358 ? 2.681 12.182 2.406 1.00 82.94 358 HIS A N 1
ATOM 2903 C CA . HIS A 1 358 ? 1.242 11.986 2.611 1.00 82.94 358 HIS A CA 1
ATOM 2904 C C . HIS A 1 358 ? 0.944 10.846 3.596 1.00 82.94 358 HIS A C 1
ATOM 2906 O O . HIS A 1 358 ? 0.020 10.938 4.407 1.00 82.94 358 HIS A O 1
ATOM 2912 N N . ILE A 1 359 ? 1.740 9.775 3.581 1.00 81.81 359 ILE A N 1
ATOM 2913 C CA . ILE A 1 359 ? 1.609 8.697 4.567 1.00 81.81 359 ILE A CA 1
ATOM 2914 C C . ILE A 1 359 ? 2.231 9.041 5.925 1.00 81.81 359 ILE A C 1
ATOM 2916 O O . ILE A 1 359 ? 2.408 8.161 6.750 1.00 81.81 359 ILE A O 1
ATOM 2920 N N . GLY A 1 360 ? 2.535 10.312 6.202 1.00 68.12 360 GLY A N 1
ATOM 2921 C CA . GLY A 1 360 ? 3.019 10.752 7.512 1.00 68.12 360 GLY A CA 1
ATOM 2922 C C . GLY A 1 360 ? 4.479 10.396 7.787 1.00 68.12 360 GLY A C 1
ATOM 2923 O O . GLY A 1 360 ? 4.901 10.420 8.943 1.00 68.12 360 GLY A O 1
ATOM 2924 N N . VAL A 1 361 ? 5.249 10.082 6.743 1.00 57.91 361 VAL A N 1
ATOM 2925 C CA . VAL A 1 361 ? 6.698 9.914 6.841 1.00 57.91 361 VAL A CA 1
ATOM 2926 C C . VAL A 1 361 ? 7.347 11.283 6.751 1.00 57.91 361 VAL A C 1
ATOM 2928 O O . VAL A 1 361 ? 7.123 12.028 5.793 1.00 57.91 361 VAL A O 1
ATOM 2931 N N . LYS A 1 362 ? 8.173 11.635 7.736 1.00 46.91 362 LYS A N 1
ATOM 2932 C CA . LYS A 1 362 ? 9.042 12.800 7.604 1.00 46.91 362 LYS A CA 1
ATOM 2933 C C . LYS A 1 362 ? 10.202 12.430 6.694 1.00 46.91 362 LYS A C 1
ATOM 2935 O O . LYS A 1 362 ? 11.033 11.582 7.010 1.00 46.91 362 LYS A O 1
ATOM 2940 N N . PHE A 1 363 ? 10.216 13.088 5.541 1.00 43.81 363 PHE A N 1
ATOM 2941 C CA . PHE A 1 363 ? 11.336 13.070 4.624 1.00 43.81 363 PHE A CA 1
ATOM 2942 C C . PHE A 1 363 ? 12.469 13.863 5.274 1.00 43.81 363 PHE A C 1
ATOM 2944 O O . PHE A 1 363 ? 12.383 15.079 5.449 1.00 43.81 363 PHE A O 1
ATOM 2951 N N . ILE A 1 364 ? 13.511 13.158 5.682 1.00 46.59 364 ILE A N 1
ATOM 2952 C CA . ILE A 1 364 ? 14.821 13.753 5.925 1.00 46.59 364 ILE A CA 1
ATOM 2953 C C . ILE A 1 364 ? 15.187 14.306 4.513 1.00 46.59 364 ILE A C 1
ATOM 2955 O O . ILE A 1 364 ? 14.922 13.619 3.533 1.00 46.59 364 ILE A O 1
ATOM 2959 N N . LYS A 1 365 ? 15.678 15.554 4.327 1.00 37.62 365 LYS A N 1
ATOM 2960 C CA . LYS A 1 365 ? 16.268 16.049 3.045 1.00 37.62 365 LYS A CA 1
ATOM 2961 C C . LYS A 1 365 ? 17.494 16.913 3.277 1.00 37.62 365 LYS A C 1
ATOM 2963 O O . LYS A 1 365 ? 17.495 17.711 4.195 1.00 37.62 365 LYS A O 1
ATOM 2968 N N . GLY A 1 366 ? 18.515 16.729 2.453 1.00 35.75 366 GLY A N 1
ATOM 2969 C CA . GLY A 1 366 ? 19.866 17.278 2.493 1.00 35.75 366 GLY A CA 1
ATOM 2970 C C . GLY A 1 366 ? 19.927 18.570 1.732 1.00 35.75 366 GLY A C 1
ATOM 2971 O O . GLY A 1 366 ? 19.279 18.674 0.686 1.00 35.75 366 GLY A O 1
ATOM 2972 N N . ARG A 1 367 ? 20.679 19.548 2.228 1.00 33.94 367 ARG A N 1
ATOM 2973 C CA . ARG A 1 367 ? 20.966 20.742 1.437 1.00 33.94 367 ARG A CA 1
ATOM 2974 C C . ARG A 1 367 ? 21.883 20.357 0.271 1.00 33.94 367 ARG A C 1
ATOM 2976 O O . ARG A 1 367 ? 22.897 19.696 0.456 1.00 33.94 367 ARG A O 1
ATOM 2983 N N . ASP A 1 368 ? 21.471 20.789 -0.919 1.00 37.81 368 ASP A N 1
ATOM 2984 C CA . ASP A 1 368 ? 22.204 20.757 -2.190 1.00 37.81 368 ASP A CA 1
ATOM 2985 C C . ASP A 1 368 ? 22.250 19.410 -2.922 1.00 37.81 368 ASP A C 1
ATOM 2987 O O . ASP A 1 368 ? 23.294 18.768 -2.980 1.00 37.81 368 ASP A O 1
ATOM 2991 N N . ASN A 1 369 ? 21.114 19.017 -3.528 1.00 40.38 369 ASN A N 1
ATOM 2992 C CA . ASN A 1 369 ? 20.965 18.002 -4.596 1.00 40.38 369 ASN A CA 1
ATOM 2993 C C . ASN A 1 369 ? 21.712 16.662 -4.424 1.00 40.38 369 ASN A C 1
ATOM 2995 O O . ASN A 1 369 ? 21.803 15.890 -5.367 1.00 40.38 369 ASN A O 1
ATOM 2999 N N . ASN A 1 370 ? 22.178 16.374 -3.215 1.00 36.06 370 ASN A N 1
ATOM 3000 C CA . ASN A 1 370 ? 22.895 15.192 -2.788 1.00 36.06 370 ASN A CA 1
ATOM 3001 C C . ASN A 1 370 ? 22.643 15.049 -1.290 1.00 36.06 370 ASN A C 1
ATOM 3003 O O . ASN A 1 370 ? 23.328 15.707 -0.506 1.00 36.06 370 ASN A O 1
ATOM 3007 N N . ILE A 1 371 ? 21.746 14.137 -0.914 1.00 39.19 371 ILE A N 1
ATOM 3008 C CA . ILE A 1 371 ? 22.044 13.257 0.227 1.00 39.19 371 ILE A CA 1
ATOM 3009 C C . ILE A 1 371 ? 21.587 13.837 1.584 1.00 39.19 371 ILE A C 1
ATOM 3011 O O . ILE A 1 371 ? 21.957 14.959 1.872 1.00 39.19 371 ILE A O 1
ATOM 3015 N N . ILE A 1 372 ? 20.799 13.190 2.430 1.00 43.47 372 ILE A N 1
ATOM 3016 C CA . ILE A 1 372 ? 19.719 13.823 3.168 1.00 43.47 372 ILE A CA 1
ATOM 3017 C C . ILE A 1 372 ? 19.882 13.872 4.742 1.00 43.47 372 ILE A C 1
ATOM 3019 O O . ILE A 1 372 ? 20.204 12.850 5.345 1.00 43.47 372 ILE A O 1
ATOM 3023 N N . HIS A 1 373 ? 19.598 15.038 5.394 1.00 34.19 373 HIS A N 1
ATOM 3024 C CA . HIS A 1 373 ? 19.758 15.470 6.834 1.00 34.19 373 HIS A CA 1
ATOM 3025 C C . HIS A 1 373 ? 18.962 14.719 7.952 1.00 34.19 373 HIS A C 1
ATOM 3027 O O . HIS A 1 373 ? 17.739 14.870 8.029 1.00 34.19 373 HIS A O 1
ATOM 3033 N N . THR A 1 374 ? 19.619 14.103 8.950 1.00 29.39 374 THR A N 1
ATOM 3034 C CA . THR A 1 374 ? 18.975 13.606 10.200 1.00 29.39 374 THR A CA 1
ATOM 3035 C C . THR A 1 374 ? 18.922 14.686 11.292 1.00 29.39 374 THR A C 1
ATOM 3037 O O . THR A 1 374 ? 19.962 15.178 11.716 1.00 29.39 374 THR A O 1
ATOM 3040 N N . ILE A 1 375 ? 17.735 14.992 11.837 1.00 27.31 375 ILE A N 1
ATOM 3041 C CA . ILE A 1 375 ? 17.592 15.641 13.157 1.00 27.31 375 ILE A CA 1
ATOM 3042 C C . ILE A 1 375 ? 16.677 14.775 14.036 1.00 27.31 375 ILE A C 1
ATOM 3044 O O . ILE A 1 375 ? 15.525 14.522 13.687 1.00 27.31 375 ILE A O 1
ATOM 3048 N N . MET A 1 376 ? 17.199 14.347 15.191 1.00 29.89 376 MET A N 1
ATOM 3049 C CA . MET A 1 376 ? 16.473 13.686 16.287 1.00 29.89 376 MET A CA 1
ATOM 3050 C C . MET A 1 376 ? 15.236 14.491 16.708 1.00 29.89 376 MET A C 1
ATOM 3052 O O . MET A 1 376 ? 15.468 15.498 17.356 1.00 29.89 376 MET A O 1
ATOM 3056 N N . GLN A 1 377 ? 13.982 14.075 16.440 1.00 36.50 377 GLN A N 1
ATOM 3057 C CA . GLN A 1 377 ? 12.739 14.577 17.094 1.00 36.50 377 GLN A CA 1
ATOM 3058 C C . GLN A 1 377 ? 11.513 13.667 16.793 1.00 36.50 377 GLN A C 1
ATOM 3060 O O . GLN A 1 377 ? 11.567 12.879 15.853 1.00 36.50 377 GLN A O 1
ATOM 3065 N N . PRO A 1 378 ? 10.336 13.949 17.397 1.00 32.31 378 PRO A N 1
ATOM 3066 C CA . PRO A 1 378 ? 9.724 13.280 18.557 1.00 32.31 378 PRO A CA 1
ATOM 3067 C C . PRO A 1 378 ? 9.304 11.812 18.316 1.00 32.31 378 PRO A C 1
ATOM 3069 O O . PRO A 1 378 ? 9.182 11.364 17.180 1.00 32.31 378 PRO A O 1
ATOM 3072 N N . ALA A 1 379 ? 9.015 11.076 19.396 1.00 35.16 379 ALA A N 1
ATOM 3073 C CA . ALA A 1 379 ? 8.432 9.732 19.330 1.00 35.16 379 ALA A CA 1
ATOM 3074 C C . ALA A 1 379 ? 7.137 9.734 18.484 1.00 35.16 379 ALA A C 1
ATOM 3076 O O . ALA A 1 379 ? 6.294 10.611 18.672 1.00 35.16 379 ALA A O 1
ATOM 3077 N N . ASN A 1 380 ? 6.977 8.746 17.593 1.00 41.38 380 ASN A N 1
ATOM 3078 C CA . ASN A 1 380 ? 5.811 8.501 16.716 1.00 41.38 380 ASN A CA 1
ATOM 3079 C C . ASN A 1 380 ? 5.821 9.164 15.319 1.00 41.38 380 ASN A C 1
ATOM 3081 O O . ASN A 1 380 ? 4.755 9.444 14.769 1.00 41.38 380 ASN A O 1
ATOM 3085 N N . VAL A 1 381 ? 6.990 9.392 14.707 1.00 45.75 381 VAL A N 1
ATOM 3086 C CA . VAL A 1 381 ? 7.075 9.800 13.293 1.00 45.75 381 VAL A CA 1
ATOM 3087 C C . VAL A 1 381 ? 7.971 8.846 12.502 1.00 45.75 381 VAL A C 1
ATOM 3089 O O . VAL A 1 381 ? 9.102 8.590 12.902 1.00 45.75 381 VAL A O 1
ATOM 3092 N N . MET A 1 382 ? 7.463 8.321 11.382 1.00 49.41 382 MET A N 1
ATOM 3093 C CA . MET A 1 382 ? 8.228 7.452 10.483 1.00 49.41 382 MET A CA 1
ATOM 3094 C C . MET A 1 382 ? 9.252 8.285 9.706 1.00 49.41 382 MET A C 1
ATOM 3096 O O . MET A 1 382 ? 8.926 9.385 9.257 1.00 49.41 382 MET A O 1
ATOM 3100 N N . ASN A 1 383 ? 10.464 7.762 9.525 1.00 54.16 383 ASN A N 1
ATOM 3101 C CA . ASN A 1 383 ? 11.540 8.418 8.780 1.00 54.16 383 ASN A CA 1
ATOM 3102 C C . ASN A 1 383 ? 11.744 7.730 7.428 1.00 54.16 383 ASN A C 1
ATOM 3104 O O . ASN A 1 383 ? 11.629 6.509 7.339 1.00 54.16 383 ASN A O 1
ATOM 3108 N N . LEU A 1 384 ? 12.071 8.508 6.394 1.00 53.34 384 LEU A N 1
ATOM 3109 C CA . LEU A 1 384 ? 12.542 7.983 5.112 1.00 53.34 384 LEU A CA 1
ATOM 3110 C C . LEU A 1 384 ? 13.960 8.464 4.856 1.00 53.34 384 LEU A C 1
ATOM 3112 O O . LEU A 1 384 ? 14.214 9.668 4.910 1.00 53.34 384 LEU A O 1
ATOM 3116 N N . VAL A 1 385 ? 14.846 7.531 4.534 1.00 58.31 385 VAL A N 1
ATOM 3117 C CA . VAL A 1 385 ? 16.201 7.816 4.071 1.00 58.31 385 VAL A CA 1
ATOM 3118 C C . VAL A 1 385 ? 16.254 7.482 2.588 1.00 58.31 385 VAL A C 1
ATOM 3120 O O . VAL A 1 385 ? 15.886 6.385 2.185 1.00 58.31 385 VAL A O 1
ATOM 3123 N N . LEU A 1 386 ? 16.657 8.453 1.776 1.00 61.09 386 LEU A N 1
ATOM 3124 C CA . LEU A 1 386 ? 17.008 8.231 0.378 1.00 61.09 386 LEU A CA 1
ATOM 3125 C C . LEU A 1 386 ? 18.514 7.995 0.330 1.00 61.09 386 LEU A C 1
ATOM 3127 O O . LEU A 1 386 ? 19.241 8.813 0.883 1.00 61.09 386 LEU A O 1
ATOM 3131 N N . VAL A 1 387 ? 18.982 6.934 -0.312 1.00 61.94 387 VAL A N 1
ATOM 3132 C CA . VAL A 1 387 ? 20.418 6.677 -0.496 1.00 61.94 387 VAL A CA 1
ATOM 3133 C C . VAL A 1 387 ? 20.729 6.351 -1.948 1.00 61.94 387 VAL A C 1
ATOM 3135 O O . VAL A 1 387 ? 19.854 5.899 -2.688 1.00 61.94 387 VAL A O 1
ATOM 3138 N N . GLU A 1 388 ? 21.977 6.571 -2.358 1.00 70.75 388 GLU A N 1
ATOM 3139 C CA . GLU A 1 388 ? 22.488 5.937 -3.574 1.00 70.75 388 GLU A CA 1
ATOM 3140 C C . GLU A 1 388 ? 22.460 4.414 -3.382 1.00 70.75 388 GLU A C 1
ATOM 3142 O O . GLU A 1 388 ? 22.887 3.901 -2.341 1.00 70.75 388 GLU A O 1
ATOM 3147 N N . GLY A 1 389 ? 21.891 3.725 -4.371 1.00 59.62 389 GLY A N 1
ATOM 3148 C CA . GLY A 1 389 ? 21.729 2.272 -4.393 1.00 59.62 389 GLY A CA 1
ATOM 3149 C C . GLY A 1 389 ? 22.565 1.616 -5.483 1.00 59.62 389 GLY A C 1
ATOM 3150 O O . GLY A 1 389 ? 23.142 2.301 -6.333 1.00 59.62 389 GLY A O 1
ATOM 3151 N N . THR A 1 390 ? 22.591 0.284 -5.516 1.00 64.44 390 THR A N 1
ATOM 3152 C CA . THR A 1 390 ? 23.266 -0.441 -6.605 1.00 64.44 390 THR A CA 1
ATOM 3153 C C . THR A 1 390 ? 22.326 -0.630 -7.800 1.00 64.44 390 THR A C 1
ATOM 3155 O O . THR A 1 390 ? 21.195 -1.085 -7.653 1.00 64.44 390 THR A O 1
ATOM 3158 N N . SER A 1 391 ? 22.803 -0.376 -9.026 1.00 63.66 391 SER A N 1
ATOM 3159 C CA . SER A 1 391 ? 22.029 -0.687 -10.246 1.00 63.66 391 SER A CA 1
ATOM 3160 C C . SER A 1 391 ? 21.772 -2.195 -10.420 1.00 63.66 391 SER A C 1
ATOM 3162 O O . SER A 1 391 ? 20.918 -2.603 -11.214 1.00 63.66 391 SER A O 1
ATOM 3164 N N . GLY A 1 392 ? 22.531 -3.027 -9.694 1.00 65.50 392 GLY A N 1
ATOM 3165 C CA . GLY A 1 392 ? 22.403 -4.478 -9.642 1.00 65.50 392 GLY A CA 1
ATOM 3166 C C . GLY A 1 392 ? 22.205 -5.118 -11.017 1.00 65.50 392 GLY A C 1
ATOM 3167 O O . GLY A 1 392 ? 22.867 -4.790 -12.001 1.00 65.50 392 GLY A O 1
ATOM 3168 N N . MET A 1 393 ? 21.241 -6.033 -11.087 1.00 56.66 393 MET A N 1
ATOM 3169 C CA . MET A 1 393 ? 20.851 -6.723 -12.320 1.00 56.66 393 MET A CA 1
ATOM 3170 C C . MET A 1 393 ? 19.963 -5.904 -13.255 1.00 56.66 393 MET A C 1
ATOM 3172 O O . MET A 1 393 ? 19.712 -6.331 -14.383 1.00 56.66 393 MET A O 1
ATOM 3176 N N . MET A 1 394 ? 19.441 -4.776 -12.778 1.00 63.03 394 MET A N 1
ATOM 3177 C CA . MET A 1 394 ? 18.544 -3.931 -13.557 1.00 63.03 394 MET A CA 1
ATOM 3178 C C . MET A 1 394 ? 19.323 -3.179 -14.641 1.00 63.03 394 MET A C 1
ATOM 3180 O O . MET A 1 394 ? 18.765 -2.921 -15.706 1.00 63.03 394 MET A O 1
ATOM 3184 N N . GLY A 1 395 ? 20.618 -2.928 -14.404 1.00 57.56 395 GLY A N 1
ATOM 3185 C CA . GLY A 1 395 ? 21.484 -2.120 -15.261 1.00 57.56 395 GLY A CA 1
ATOM 3186 C C . GLY A 1 395 ? 21.285 -0.621 -15.017 1.00 57.56 395 GLY A C 1
ATOM 3187 O O . GLY A 1 395 ? 20.345 -0.217 -14.336 1.00 57.56 395 GLY A O 1
ATOM 3188 N N . GLY A 1 396 ? 22.179 0.210 -15.562 1.00 61.47 396 GLY A N 1
ATOM 3189 C CA . GLY A 1 396 ? 22.087 1.669 -15.448 1.00 61.47 396 GLY A CA 1
ATOM 3190 C C . GLY A 1 396 ? 23.210 2.337 -14.656 1.00 61.47 396 GLY A C 1
ATOM 3191 O O . GLY A 1 396 ? 24.005 1.671 -13.993 1.00 61.47 396 GLY A O 1
ATOM 3192 N N . ASN A 1 397 ? 23.248 3.671 -14.720 1.00 66.38 397 ASN A N 1
ATOM 3193 C CA . ASN A 1 397 ? 24.332 4.493 -14.156 1.00 66.38 397 ASN A CA 1
ATOM 3194 C C . ASN A 1 397 ? 23.907 5.307 -12.920 1.00 66.38 397 ASN A C 1
ATOM 3196 O O . ASN A 1 397 ? 24.749 5.947 -12.298 1.00 66.38 397 ASN A O 1
ATOM 3200 N N . GLN A 1 398 ? 22.610 5.335 -12.598 1.00 74.12 398 GLN A N 1
ATOM 3201 C CA . GLN A 1 398 ? 22.069 6.084 -11.465 1.00 74.12 398 GLN A CA 1
ATOM 3202 C C . GLN A 1 398 ? 20.894 5.323 -10.849 1.00 74.12 398 GLN A C 1
ATOM 3204 O O . GLN A 1 398 ? 19.926 4.995 -11.544 1.00 74.12 398 GLN A O 1
ATOM 3209 N N . SER A 1 399 ? 20.974 5.092 -9.543 1.00 81.88 399 SER A N 1
ATOM 3210 C CA . SER A 1 399 ? 19.956 4.402 -8.751 1.00 81.88 399 SER A CA 1
ATOM 3211 C C . SER A 1 399 ? 19.800 5.050 -7.383 1.00 81.88 399 SER A C 1
ATOM 3213 O O . SER A 1 399 ? 20.793 5.400 -6.746 1.00 81.88 399 SER A O 1
ATOM 3215 N N . HIS A 1 400 ? 18.555 5.195 -6.930 1.00 81.38 400 HIS A N 1
ATOM 3216 C CA . HIS A 1 400 ? 18.251 5.632 -5.573 1.00 81.38 400 HIS A CA 1
ATOM 3217 C C . HIS A 1 400 ? 17.292 4.659 -4.893 1.00 81.38 400 HIS A C 1
ATOM 3219 O O . HIS A 1 400 ? 16.276 4.255 -5.467 1.00 81.38 400 HIS A O 1
ATOM 3225 N N . GLU A 1 401 ? 17.600 4.346 -3.643 1.00 83.19 401 GLU A N 1
ATOM 3226 C CA . GLU A 1 401 ? 16.812 3.481 -2.775 1.00 83.19 401 GLU A CA 1
ATOM 3227 C C . GLU A 1 401 ? 16.150 4.309 -1.669 1.00 83.19 401 GLU A C 1
ATOM 3229 O O . GLU A 1 401 ? 16.731 5.246 -1.122 1.00 83.19 401 GLU A O 1
ATOM 3234 N N . PHE A 1 402 ? 14.899 3.976 -1.367 1.00 86.31 402 PHE A N 1
ATOM 3235 C CA . PHE A 1 402 ? 14.061 4.629 -0.371 1.00 86.31 402 PHE A CA 1
ATOM 3236 C C . PHE A 1 402 ? 13.883 3.670 0.800 1.00 86.31 402 PHE A C 1
ATOM 3238 O O . PHE A 1 402 ? 13.293 2.603 0.630 1.00 86.31 402 PHE A O 1
ATOM 3245 N N . HIS A 1 403 ? 14.321 4.061 1.993 1.00 83.44 403 HIS A N 1
ATOM 3246 C CA . HIS A 1 403 ? 14.400 3.180 3.155 1.00 83.44 403 HIS A CA 1
ATOM 3247 C C . HIS A 1 403 ? 13.674 3.709 4.386 1.00 83.44 403 HIS A C 1
ATOM 3249 O O . HIS A 1 403 ? 13.798 4.882 4.734 1.00 83.44 403 HIS A O 1
ATOM 3255 N N . PHE A 1 404 ? 12.997 2.821 5.114 1.00 85.44 404 PHE A N 1
ATOM 3256 C CA . PHE A 1 404 ? 12.548 3.085 6.483 1.00 85.44 404 PHE A CA 1
ATOM 3257 C C . PHE A 1 404 ? 13.576 2.553 7.491 1.00 85.44 404 PHE A C 1
ATOM 3259 O O . PHE A 1 404 ? 13.836 1.348 7.486 1.00 85.44 404 PHE A O 1
ATOM 3266 N N . PRO A 1 405 ? 14.158 3.398 8.364 1.00 82.38 405 PRO A N 1
ATOM 3267 C CA . PRO A 1 405 ? 15.065 2.944 9.416 1.00 82.38 405 PRO A CA 1
ATOM 3268 C C . PRO A 1 405 ? 14.387 1.934 10.346 1.00 82.38 405 PRO A C 1
ATOM 3270 O O . PRO A 1 405 ? 13.329 2.216 10.915 1.00 82.38 405 PRO A O 1
ATOM 3273 N N . ALA A 1 406 ? 14.994 0.758 10.488 1.00 83.81 406 ALA A N 1
ATOM 3274 C CA . ALA A 1 406 ? 14.516 -0.318 11.345 1.00 83.81 406 ALA A CA 1
ATOM 3275 C C . ALA A 1 406 ? 15.628 -1.347 11.590 1.00 83.81 406 ALA A C 1
ATOM 3277 O O . ALA A 1 406 ? 16.253 -1.826 10.647 1.00 83.81 406 ALA A O 1
ATOM 3278 N N . GLU A 1 407 ? 15.801 -1.775 12.842 1.00 84.00 407 GLU A N 1
ATOM 3279 C CA . GLU A 1 407 ? 16.811 -2.774 13.242 1.00 84.00 407 GLU A CA 1
ATOM 3280 C C . GLU A 1 407 ? 16.640 -4.147 12.575 1.00 84.00 407 GLU A C 1
ATOM 3282 O O . GLU A 1 407 ? 17.595 -4.915 12.437 1.00 84.00 407 GLU A O 1
ATOM 3287 N N . VAL A 1 408 ? 15.416 -4.461 12.148 1.00 85.19 408 VAL A N 1
ATOM 3288 C CA . VAL A 1 408 ? 15.096 -5.698 11.421 1.00 85.19 408 VAL A CA 1
ATOM 3289 C C . VAL A 1 408 ? 15.381 -5.600 9.920 1.00 85.19 408 VAL A C 1
ATOM 3291 O O . VAL A 1 408 ? 15.219 -6.590 9.210 1.00 85.19 408 VAL A O 1
ATOM 3294 N N . GLY A 1 409 ? 15.765 -4.414 9.442 1.00 84.50 409 GLY A N 1
ATOM 3295 C CA . GLY A 1 409 ? 16.128 -4.152 8.059 1.00 84.50 409 GLY A CA 1
ATOM 3296 C C . GLY A 1 409 ? 17.312 -4.991 7.589 1.00 84.50 409 GLY A C 1
ATOM 3297 O O . GLY A 1 409 ? 18.226 -5.289 8.362 1.00 84.50 409 GLY A O 1
ATOM 3298 N N . ASP A 1 410 ? 17.266 -5.381 6.318 1.00 84.06 410 ASP A N 1
ATOM 3299 C CA . ASP A 1 410 ? 18.340 -6.136 5.672 1.00 84.06 410 ASP A CA 1
ATOM 3300 C C . ASP A 1 410 ? 19.483 -5.229 5.221 1.00 84.06 410 ASP A C 1
ATOM 3302 O O . ASP A 1 410 ? 20.645 -5.628 5.295 1.00 84.06 410 ASP A O 1
ATOM 3306 N N . ASP A 1 411 ? 19.158 -3.993 4.843 1.00 84.81 411 ASP A N 1
ATOM 3307 C CA . ASP A 1 411 ? 20.141 -3.043 4.351 1.00 84.81 411 ASP A CA 1
ATOM 3308 C C . ASP A 1 411 ? 20.805 -2.320 5.510 1.00 84.81 411 ASP A C 1
ATOM 3310 O O . ASP A 1 411 ? 20.175 -1.970 6.512 1.00 84.81 411 ASP A O 1
ATOM 3314 N N . THR A 1 412 ? 22.098 -2.057 5.353 1.00 84.19 412 THR A N 1
ATOM 3315 C CA . THR A 1 412 ? 22.842 -1.183 6.255 1.00 84.19 412 THR A CA 1
ATOM 3316 C C . THR A 1 412 ? 23.169 0.097 5.512 1.00 84.19 412 THR A C 1
ATOM 3318 O O . THR A 1 412 ? 23.937 0.092 4.554 1.00 84.19 412 THR A O 1
ATOM 3321 N N . LEU A 1 413 ? 22.597 1.201 5.971 1.00 82.31 413 LEU A N 1
ATOM 3322 C CA . LEU A 1 413 ? 22.841 2.524 5.424 1.00 82.31 413 LEU A CA 1
ATOM 3323 C C . LEU A 1 413 ? 24.034 3.152 6.125 1.00 82.31 413 LEU A C 1
ATOM 3325 O O . LEU A 1 413 ? 24.147 3.092 7.350 1.00 82.31 413 LEU A O 1
ATOM 3329 N N . LEU A 1 414 ? 24.900 3.771 5.337 1.00 79.81 414 LEU A N 1
ATOM 3330 C CA . LEU A 1 414 ? 26.011 4.580 5.802 1.00 79.81 414 LEU A CA 1
ATOM 3331 C C . LEU A 1 414 ? 25.604 6.049 5.718 1.00 79.81 414 LEU A C 1
ATOM 3333 O O . LEU A 1 414 ? 25.269 6.506 4.629 1.00 79.81 414 LEU A O 1
ATOM 3337 N N . GLN A 1 415 ? 25.668 6.794 6.826 1.00 78.06 415 GLN A N 1
ATOM 3338 C CA . GLN A 1 415 ? 25.354 8.226 6.864 1.00 78.06 415 GLN A CA 1
ATOM 3339 C C . GLN A 1 415 ? 26.502 9.040 7.471 1.00 78.06 415 GLN A C 1
ATOM 3341 O O . GLN A 1 415 ? 26.906 8.818 8.608 1.00 78.06 415 GLN A O 1
ATOM 3346 N N . CYS A 1 416 ? 27.013 10.034 6.744 1.00 76.94 416 CYS A N 1
ATOM 3347 C CA . CYS A 1 416 ? 28.023 10.956 7.267 1.00 76.94 416 CYS A CA 1
ATOM 3348 C C . CYS A 1 416 ? 27.383 12.050 8.135 1.00 76.94 416 CYS A C 1
ATOM 3350 O O . CYS A 1 416 ? 26.531 12.788 7.659 1.00 76.94 416 CYS A O 1
ATOM 3352 N N . LYS A 1 417 ? 27.840 12.249 9.371 1.00 79.62 417 LYS A N 1
ATOM 3353 C CA . LYS A 1 417 ? 27.311 13.294 10.268 1.00 79.62 417 LYS A CA 1
ATOM 3354 C C . LYS A 1 417 ? 27.740 14.714 9.898 1.00 79.62 417 LYS A C 1
ATOM 3356 O O . LYS A 1 417 ? 27.067 15.670 10.264 1.00 79.62 417 LYS A O 1
ATOM 3361 N N . LYS A 1 418 ? 28.841 14.862 9.153 1.00 76.88 418 LYS A N 1
ATOM 3362 C CA . LYS A 1 418 ? 29.399 16.172 8.774 1.00 76.88 418 LYS A CA 1
ATOM 3363 C C . LYS A 1 418 ? 28.744 16.781 7.534 1.00 76.88 418 LYS A C 1
ATOM 3365 O O . LYS A 1 418 ? 28.518 17.985 7.496 1.00 76.88 418 LYS A O 1
ATOM 3370 N N . CYS A 1 419 ? 28.517 15.977 6.495 1.00 71.06 419 CYS A N 1
ATOM 3371 C CA . CYS A 1 419 ? 27.982 16.452 5.212 1.00 71.06 419 CYS A CA 1
ATOM 3372 C C . CYS A 1 419 ? 26.759 15.668 4.725 1.00 71.06 419 CYS A C 1
ATOM 3374 O O . CYS A 1 419 ? 26.345 15.864 3.583 1.00 71.06 419 CYS A O 1
ATOM 3376 N N . GLU A 1 420 ? 26.271 14.727 5.542 1.00 63.78 420 GLU A N 1
ATOM 3377 C CA . GLU A 1 420 ? 24.980 14.027 5.383 1.00 63.78 420 GLU A CA 1
ATOM 3378 C C . GLU A 1 420 ? 24.825 13.230 4.104 1.00 63.78 420 GLU A C 1
ATOM 3380 O O . GLU A 1 420 ? 23.736 12.839 3.693 1.00 63.78 420 GLU A O 1
ATOM 3385 N N . PHE A 1 421 ? 25.966 12.915 3.510 1.00 66.81 421 PHE A N 1
ATOM 3386 C CA . PHE A 1 421 ? 26.051 11.927 2.467 1.00 66.81 421 PHE A CA 1
ATOM 3387 C C . PHE A 1 421 ? 25.533 10.577 2.992 1.00 66.81 421 PHE A C 1
ATOM 3389 O O . PHE A 1 421 ? 25.927 10.155 4.084 1.00 66.81 421 PHE A O 1
ATOM 3396 N N . GLY A 1 422 ? 24.666 9.930 2.209 1.00 70.81 422 GLY A N 1
ATOM 3397 C CA . GLY A 1 422 ? 24.052 8.644 2.518 1.00 70.81 422 GLY A CA 1
ATOM 3398 C C . GLY A 1 422 ? 24.202 7.661 1.358 1.00 70.81 422 GLY A C 1
ATOM 3399 O O . GLY A 1 422 ? 23.845 8.002 0.232 1.00 70.81 422 GLY A O 1
ATOM 3400 N N . MET A 1 423 ? 24.699 6.453 1.626 1.00 73.94 423 MET A N 1
ATOM 3401 C CA . MET A 1 423 ? 24.782 5.362 0.642 1.00 73.94 423 MET A CA 1
ATOM 3402 C C . MET A 1 423 ? 24.370 4.031 1.271 1.00 73.94 423 MET A C 1
ATOM 3404 O O . MET A 1 423 ? 24.486 3.852 2.489 1.00 73.94 423 MET A O 1
ATOM 3408 N N . ASN A 1 424 ? 23.955 3.073 0.449 1.00 77.12 424 ASN A N 1
ATOM 3409 C CA . ASN A 1 424 ? 23.889 1.686 0.887 1.00 77.12 424 ASN A CA 1
ATOM 3410 C C . ASN A 1 424 ? 25.320 1.139 1.085 1.00 77.12 424 ASN A C 1
ATOM 3412 O O . ASN A 1 424 ? 26.166 1.260 0.197 1.00 77.12 424 ASN A O 1
ATOM 3416 N N . LYS A 1 425 ? 25.612 0.536 2.248 1.00 77.69 425 LYS A N 1
ATOM 3417 C CA . LYS A 1 425 ? 26.941 -0.014 2.576 1.00 77.69 425 LYS A CA 1
ATOM 3418 C C . LYS A 1 425 ? 27.412 -1.058 1.558 1.00 77.69 425 LYS A C 1
ATOM 3420 O O . LYS A 1 425 ? 28.617 -1.195 1.360 1.00 77.69 425 LYS A O 1
ATOM 3425 N N . GLU A 1 426 ? 26.496 -1.764 0.894 1.00 76.88 426 GLU A N 1
ATOM 3426 C CA . GLU A 1 426 ? 26.838 -2.737 -0.152 1.00 76.88 426 GLU A CA 1
ATOM 3427 C C . GLU A 1 426 ? 27.623 -2.116 -1.317 1.00 76.88 426 GLU A C 1
ATOM 3429 O O . GLU A 1 426 ? 28.447 -2.794 -1.927 1.00 76.88 426 GLU A O 1
ATOM 3434 N N . MET A 1 427 ? 27.442 -0.817 -1.584 1.00 71.25 427 MET A N 1
ATOM 3435 C CA . MET A 1 427 ? 28.203 -0.107 -2.616 1.00 71.25 427 MET A CA 1
ATOM 3436 C C . MET A 1 427 ? 29.686 0.047 -2.274 1.00 71.25 427 MET A C 1
ATOM 3438 O O . MET A 1 427 ? 30.516 0.191 -3.171 1.00 71.25 427 MET A O 1
ATOM 3442 N N . SER A 1 428 ? 30.042 0.087 -0.989 1.00 75.44 428 SER A N 1
ATOM 3443 C CA . SER A 1 428 ? 31.426 0.274 -0.541 1.00 75.44 428 SER A CA 1
ATOM 3444 C C . SER A 1 428 ? 31.637 -0.345 0.848 1.00 75.44 428 SER A C 1
ATOM 3446 O O . SER A 1 428 ? 31.641 0.369 1.855 1.00 75.44 428 SER A O 1
ATOM 3448 N N . PRO A 1 429 ? 31.843 -1.675 0.926 1.00 73.19 429 PRO A N 1
ATOM 3449 C CA . PRO A 1 429 ? 31.912 -2.405 2.197 1.00 73.19 429 PRO A CA 1
ATOM 3450 C C . PRO A 1 429 ? 33.058 -1.970 3.120 1.00 73.19 429 PRO A C 1
ATOM 3452 O O . PRO A 1 429 ? 32.932 -2.064 4.341 1.00 73.19 429 PRO A O 1
ATOM 3455 N N . GLU A 1 430 ? 34.162 -1.495 2.536 1.00 78.06 430 GLU A N 1
ATOM 3456 C CA . GLU A 1 430 ? 35.400 -1.108 3.228 1.00 78.06 430 GLU A CA 1
ATOM 3457 C C . GLU A 1 430 ? 35.475 0.395 3.550 1.00 78.06 430 GLU A C 1
ATOM 3459 O O . GLU A 1 430 ? 36.509 0.889 3.994 1.00 78.06 430 GLU A O 1
ATOM 3464 N N . LEU A 1 431 ? 34.402 1.157 3.312 1.00 73.38 431 LEU A N 1
ATOM 3465 C CA . LEU A 1 431 ? 34.433 2.612 3.440 1.00 73.38 431 LEU A CA 1
ATOM 3466 C C . LEU A 1 431 ? 34.553 3.058 4.908 1.00 73.38 431 LEU A C 1
ATOM 3468 O O . LEU A 1 431 ? 33.639 2.870 5.709 1.00 73.38 431 LEU A O 1
ATOM 3472 N N . VAL A 1 432 ? 35.680 3.696 5.241 1.00 74.88 432 VAL A N 1
ATOM 3473 C CA . VAL A 1 432 ? 35.988 4.224 6.590 1.00 74.88 432 VAL A CA 1
ATOM 3474 C C . VAL A 1 432 ? 35.839 5.754 6.668 1.00 74.88 432 VAL A C 1
ATOM 3476 O O . VAL A 1 432 ? 35.811 6.334 7.751 1.00 74.88 432 VAL A O 1
ATOM 3479 N N . GLN A 1 433 ? 35.749 6.434 5.521 1.00 81.19 433 GLN A N 1
ATOM 3480 C CA . GLN A 1 433 ? 35.672 7.894 5.412 1.00 81.19 433 GLN A CA 1
ATOM 3481 C C . GLN A 1 433 ? 34.654 8.310 4.357 1.00 81.19 433 GLN A C 1
ATOM 3483 O O . GLN A 1 433 ? 34.530 7.673 3.316 1.00 81.19 433 GLN A O 1
ATOM 3488 N N . CYS A 1 434 ? 33.951 9.412 4.606 1.00 77.06 434 CYS A N 1
ATOM 3489 C CA . CYS A 1 434 ? 32.901 9.901 3.727 1.00 77.06 434 CYS A CA 1
ATOM 3490 C C . CYS A 1 434 ? 33.489 10.287 2.359 1.00 77.06 434 CYS A C 1
ATOM 3492 O O . CYS A 1 434 ? 34.387 11.131 2.321 1.00 77.06 434 CYS A O 1
ATOM 3494 N N . PRO A 1 435 ? 32.963 9.776 1.231 1.00 76.31 435 PRO A N 1
ATOM 3495 C CA . PRO A 1 435 ? 33.530 10.057 -0.090 1.00 76.31 435 PRO A CA 1
ATOM 3496 C C . PRO A 1 435 ? 33.381 11.529 -0.501 1.00 76.31 435 PRO A C 1
ATOM 3498 O O . PRO A 1 435 ? 34.133 12.017 -1.336 1.00 76.31 435 PRO A O 1
ATOM 3501 N N . LYS A 1 436 ? 32.425 12.255 0.099 1.00 78.00 436 LYS A N 1
ATOM 3502 C CA . LYS A 1 436 ? 32.117 13.654 -0.236 1.00 78.00 436 LYS A CA 1
ATOM 3503 C C . LYS A 1 436 ? 32.949 14.669 0.555 1.00 78.00 436 LYS A C 1
ATOM 3505 O O . LYS A 1 436 ? 33.274 15.725 0.026 1.00 78.00 436 LYS A O 1
ATOM 3510 N N . CYS A 1 437 ? 33.259 14.395 1.825 1.00 82.00 437 CYS A N 1
ATOM 3511 C CA . CYS A 1 437 ? 33.938 15.363 2.706 1.00 82.00 437 CYS A CA 1
ATOM 3512 C C . CYS A 1 437 ? 35.114 14.793 3.515 1.00 82.00 437 CYS A C 1
ATOM 3514 O O . CYS A 1 437 ? 35.631 15.478 4.401 1.00 82.00 437 CYS A O 1
ATOM 3516 N N . SER A 1 438 ? 35.479 13.533 3.261 1.00 84.88 438 SER A N 1
ATOM 3517 C CA . SER A 1 438 ? 36.559 12.781 3.918 1.00 84.88 438 SER A CA 1
ATOM 3518 C C . SER A 1 438 ? 36.450 12.685 5.445 1.00 84.88 438 SER A C 1
ATOM 3520 O O . SER A 1 438 ? 37.415 12.355 6.127 1.00 84.88 438 SER A O 1
ATOM 3522 N N . SER A 1 439 ? 35.276 12.972 6.013 1.00 83.06 439 SER A N 1
ATOM 3523 C CA . SER A 1 439 ? 35.029 12.828 7.447 1.00 83.06 439 SER A CA 1
ATOM 3524 C C . SER A 1 439 ? 34.957 11.357 7.847 1.00 83.06 439 SER A C 1
ATOM 3526 O O . SER A 1 439 ? 34.332 10.557 7.154 1.00 83.06 439 SER A O 1
ATOM 3528 N N . THR A 1 440 ? 35.545 11.022 8.991 1.00 85.12 440 THR A N 1
ATOM 3529 C CA . THR A 1 440 ? 35.409 9.716 9.655 1.00 85.12 440 THR A CA 1
ATOM 3530 C C . THR A 1 440 ? 34.140 9.611 10.508 1.00 85.12 440 THR A C 1
ATOM 3532 O O . THR A 1 440 ? 33.877 8.557 11.074 1.00 85.12 440 THR A O 1
ATOM 3535 N N . ASP A 1 441 ? 33.371 10.697 10.643 1.00 84.50 441 ASP A N 1
ATOM 3536 C CA . ASP A 1 441 ? 32.155 10.738 11.458 1.00 84.50 441 ASP A CA 1
ATOM 3537 C C . ASP A 1 441 ? 30.973 10.182 10.651 1.00 84.50 441 ASP A C 1
ATOM 3539 O O . ASP A 1 441 ? 30.261 10.903 9.937 1.00 84.50 441 ASP A O 1
ATOM 3543 N N . ILE A 1 442 ? 30.861 8.855 10.678 1.00 79.88 442 ILE A N 1
ATOM 3544 C CA . ILE A 1 442 ? 29.910 8.051 9.917 1.00 79.88 442 ILE A CA 1
ATOM 3545 C C . ILE A 1 442 ? 29.102 7.183 10.883 1.00 79.88 442 ILE A C 1
ATOM 3547 O O . ILE A 1 442 ? 29.661 6.485 11.725 1.00 79.88 442 ILE A O 1
ATOM 3551 N N . GLU A 1 443 ? 27.784 7.177 10.712 1.00 83.00 443 GLU A N 1
ATOM 3552 C CA . GLU A 1 443 ? 26.858 6.292 11.410 1.00 83.00 443 GLU A CA 1
ATOM 3553 C C . GLU A 1 443 ? 26.342 5.198 10.473 1.00 83.00 443 GLU A C 1
ATOM 3555 O O . GLU A 1 443 ? 26.096 5.433 9.288 1.00 83.00 443 GLU A O 1
ATOM 3560 N N . PHE A 1 444 ? 26.149 4.004 11.029 1.00 83.38 444 PHE A N 1
ATOM 3561 C CA . PHE A 1 444 ? 25.529 2.879 10.342 1.00 83.38 444 PHE A CA 1
ATOM 3562 C C . PHE A 1 444 ? 24.139 2.639 10.917 1.00 83.38 444 PHE A C 1
ATOM 3564 O O . PHE A 1 444 ? 23.995 2.460 12.123 1.00 83.38 444 PHE A O 1
ATOM 3571 N N . THR A 1 445 ? 23.121 2.619 10.062 1.00 82.81 445 THR A N 1
ATOM 3572 C CA . THR A 1 445 ? 21.728 2.391 10.467 1.00 82.81 445 THR A CA 1
ATOM 3573 C C . THR A 1 445 ? 21.126 1.281 9.623 1.00 82.81 445 THR A C 1
ATOM 3575 O O . THR A 1 445 ? 21.216 1.319 8.398 1.00 82.81 445 THR A O 1
ATOM 3578 N N . LYS A 1 446 ? 20.493 0.295 10.259 1.00 86.38 446 LYS A N 1
ATOM 3579 C CA . LYS A 1 446 ? 19.737 -0.724 9.526 1.00 86.38 446 LYS A CA 1
ATOM 3580 C C . LYS A 1 446 ? 18.419 -0.171 9.009 1.00 86.38 446 LYS A C 1
ATOM 3582 O O . LYS A 1 446 ? 17.780 0.650 9.675 1.00 86.38 446 LYS A O 1
ATOM 3587 N N . ALA A 1 447 ? 18.000 -0.618 7.830 1.00 86.00 447 ALA A N 1
ATOM 3588 C CA . ALA A 1 447 ? 16.790 -0.105 7.212 1.00 86.00 447 ALA A CA 1
ATOM 3589 C C . ALA A 1 447 ? 16.103 -1.095 6.260 1.00 86.00 447 ALA A C 1
ATOM 3591 O O . ALA A 1 447 ? 16.685 -2.069 5.787 1.00 86.00 447 ALA A O 1
ATOM 3592 N N . ILE A 1 448 ? 14.821 -0.842 6.004 1.00 89.62 448 ILE A N 1
ATOM 3593 C CA . ILE A 1 448 ? 13.969 -1.618 5.102 1.00 89.62 448 ILE A CA 1
ATOM 3594 C C . ILE A 1 448 ? 13.777 -0.821 3.811 1.00 89.62 448 ILE A C 1
ATOM 3596 O O . ILE A 1 448 ? 13.132 0.229 3.842 1.00 89.62 448 ILE A O 1
ATOM 3600 N N . GLU A 1 449 ? 14.270 -1.326 2.679 1.00 91.12 449 GLU A N 1
ATOM 3601 C CA . GLU A 1 449 ? 14.004 -0.740 1.359 1.00 91.12 449 GLU A CA 1
ATOM 3602 C C . GLU A 1 449 ? 12.517 -0.862 1.003 1.00 91.12 449 GLU A C 1
ATOM 3604 O O . GLU A 1 449 ? 11.979 -1.962 0.850 1.00 91.12 449 GLU A O 1
ATOM 3609 N N . VAL A 1 450 ? 11.839 0.269 0.835 1.00 93.00 450 VAL A N 1
ATOM 3610 C CA . VAL A 1 450 ? 10.421 0.368 0.462 1.00 93.00 450 VAL A CA 1
ATOM 3611 C C . VAL A 1 450 ? 10.202 0.822 -0.983 1.00 93.00 450 VAL A C 1
ATOM 3613 O O . VAL A 1 450 ? 9.094 0.674 -1.513 1.00 93.00 450 VAL A O 1
ATOM 3616 N N . GLY A 1 451 ? 11.243 1.329 -1.640 1.00 92.88 451 GLY A N 1
ATOM 3617 C CA . GLY A 1 451 ? 11.208 1.732 -3.039 1.00 92.88 451 GLY A CA 1
ATOM 3618 C C . GLY A 1 451 ? 12.594 1.849 -3.653 1.00 92.88 451 GLY A C 1
ATOM 3619 O O . GLY A 1 451 ? 13.565 2.097 -2.949 1.00 92.88 451 GLY A O 1
ATOM 3620 N N . HIS A 1 452 ? 12.659 1.732 -4.974 1.00 91.06 452 HIS A N 1
ATOM 3621 C CA . HIS A 1 452 ? 13.902 1.831 -5.734 1.00 91.06 452 HIS A CA 1
ATOM 3622 C C . HIS A 1 452 ? 13.615 2.461 -7.093 1.00 91.06 452 HIS A C 1
ATOM 3624 O O . HIS A 1 452 ? 12.622 2.130 -7.750 1.00 91.06 452 HIS A O 1
ATOM 3630 N N . THR A 1 453 ? 14.458 3.390 -7.517 1.00 90.19 453 THR A N 1
ATOM 3631 C CA . THR A 1 453 ? 14.380 4.052 -8.816 1.00 90.19 453 THR A CA 1
ATOM 3632 C C . THR A 1 453 ? 15.683 3.880 -9.588 1.00 90.19 453 THR A C 1
ATOM 3634 O O . THR A 1 453 ? 16.753 4.233 -9.103 1.00 90.19 453 THR A O 1
ATOM 3637 N N . PHE A 1 454 ? 15.589 3.390 -10.821 1.00 90.06 454 PHE A N 1
ATOM 3638 C CA . PHE A 1 454 ? 16.709 3.089 -11.710 1.00 90.06 454 PHE A CA 1
ATOM 3639 C C . PHE A 1 454 ? 16.628 3.925 -12.986 1.00 90.06 454 PHE A C 1
ATOM 3641 O O . PHE A 1 454 ? 15.582 3.979 -13.637 1.00 90.06 454 PHE A O 1
ATOM 3648 N N . ASN A 1 455 ? 17.746 4.526 -13.384 1.00 88.94 455 ASN A N 1
ATOM 3649 C CA . ASN A 1 455 ? 17.941 5.026 -14.740 1.00 88.94 455 ASN A CA 1
ATOM 3650 C C . ASN A 1 455 ? 18.622 3.936 -15.576 1.00 88.94 455 ASN A C 1
ATOM 3652 O O . ASN A 1 455 ? 19.830 3.733 -15.467 1.00 88.94 455 ASN A O 1
ATOM 3656 N N . LEU A 1 456 ? 17.841 3.241 -16.402 1.00 93.00 456 LEU A N 1
ATOM 3657 C CA . LEU A 1 456 ? 18.253 2.042 -17.136 1.00 93.00 456 LEU A CA 1
ATOM 3658 C C . LEU A 1 456 ? 19.020 2.357 -18.430 1.00 93.00 456 LEU A C 1
ATOM 3660 O O . LEU A 1 456 ? 19.544 1.447 -19.080 1.00 93.00 456 LEU A O 1
ATOM 3664 N N . GLY A 1 457 ? 19.068 3.629 -18.837 1.00 93.88 457 GLY A N 1
ATOM 3665 C CA . GLY A 1 457 ? 19.638 4.029 -20.119 1.00 93.88 457 GLY A CA 1
ATOM 3666 C C . GLY A 1 457 ? 18.938 3.321 -21.281 1.00 93.88 457 GLY A C 1
ATOM 3667 O O . GLY A 1 457 ? 17.715 3.220 -21.311 1.00 93.88 457 GLY A O 1
ATOM 3668 N N . THR A 1 458 ? 19.707 2.806 -22.235 1.00 94.81 458 THR A N 1
ATOM 3669 C CA . THR A 1 458 ? 19.182 2.119 -23.428 1.00 94.81 458 THR A CA 1
ATOM 3670 C C . THR A 1 458 ? 19.313 0.593 -23.360 1.00 94.81 458 THR A C 1
ATOM 3672 O O . THR A 1 458 ? 19.212 -0.082 -24.380 1.00 94.81 458 THR A O 1
ATOM 3675 N N . PHE A 1 459 ? 19.548 0.013 -22.173 1.00 93.31 459 PHE A N 1
ATOM 3676 C CA . PHE A 1 459 ? 19.828 -1.423 -22.031 1.00 93.31 459 PHE A CA 1
ATOM 3677 C C . PHE A 1 459 ? 18.713 -2.306 -22.621 1.00 93.31 459 PHE A C 1
ATOM 3679 O O . PHE A 1 459 ? 18.959 -3.091 -23.539 1.00 93.31 459 PHE A O 1
ATOM 3686 N N . TYR A 1 460 ? 17.477 -2.143 -22.138 1.00 95.06 460 TYR A N 1
ATOM 3687 C CA . TYR A 1 460 ? 16.336 -2.948 -22.590 1.00 95.06 460 TYR A CA 1
ATOM 3688 C C . TYR A 1 460 ? 15.893 -2.578 -24.005 1.00 95.06 460 TYR A C 1
ATOM 3690 O O . TYR A 1 460 ? 15.586 -3.467 -24.799 1.00 95.06 460 TYR A O 1
ATOM 3698 N N . SER A 1 461 ? 15.888 -1.285 -24.343 1.00 95.94 461 SER A N 1
ATOM 3699 C CA . SER A 1 461 ? 15.493 -0.824 -25.674 1.00 95.94 461 SER A CA 1
ATOM 3700 C C . SER A 1 461 ? 16.424 -1.352 -26.764 1.00 95.94 461 SER A C 1
ATOM 3702 O O . SER A 1 461 ? 15.936 -1.823 -27.788 1.00 95.94 461 SER A O 1
ATOM 3704 N N . ASN A 1 462 ? 17.736 -1.402 -26.518 1.00 95.06 462 ASN A N 1
ATOM 3705 C CA . ASN A 1 462 ? 18.683 -2.046 -27.430 1.00 95.06 462 ASN A CA 1
ATOM 3706 C C . ASN A 1 462 ? 18.461 -3.562 -27.507 1.00 95.06 462 ASN A C 1
ATOM 3708 O O . ASN A 1 462 ? 18.359 -4.109 -28.605 1.00 95.06 462 ASN A O 1
ATOM 3712 N N . ALA A 1 463 ? 18.344 -4.241 -26.360 1.00 94.00 463 ALA A N 1
ATOM 3713 C CA . ALA A 1 463 ? 18.195 -5.698 -26.307 1.00 94.00 463 ALA A CA 1
ATOM 3714 C C . ALA A 1 463 ? 16.917 -6.209 -27.002 1.00 94.00 463 ALA A C 1
ATOM 3716 O O . ALA A 1 463 ? 16.896 -7.318 -27.534 1.00 94.00 463 ALA A O 1
ATOM 3717 N N . LEU A 1 464 ? 15.852 -5.403 -27.004 1.00 94.88 464 LEU A N 1
ATOM 3718 C CA . LEU A 1 464 ? 14.556 -5.742 -27.598 1.00 94.88 464 LEU A CA 1
ATOM 3719 C C . LEU A 1 464 ? 14.259 -4.969 -28.890 1.00 94.88 464 LEU A C 1
ATOM 3721 O O . LEU A 1 464 ? 13.148 -5.062 -29.408 1.00 94.88 464 LEU A O 1
ATOM 3725 N N . SER A 1 465 ? 15.244 -4.234 -29.420 1.00 94.69 465 SER A N 1
ATOM 3726 C CA . SER A 1 465 ? 15.121 -3.428 -30.644 1.00 94.69 465 SER A CA 1
ATOM 3727 C C . SER A 1 465 ? 13.933 -2.451 -30.623 1.00 94.69 465 SER A C 1
ATOM 3729 O O . SER A 1 465 ? 13.328 -2.159 -31.654 1.00 94.69 465 SER A O 1
ATOM 3731 N N . ALA A 1 466 ? 13.592 -1.933 -29.442 1.00 96.38 466 ALA A N 1
ATOM 3732 C CA . ALA A 1 466 ? 12.561 -0.919 -29.285 1.00 96.38 466 ALA A CA 1
ATOM 3733 C C . ALA A 1 466 ? 13.105 0.432 -29.755 1.00 96.38 466 ALA A C 1
ATOM 3735 O O . ALA A 1 466 ? 14.130 0.895 -29.255 1.00 96.38 466 ALA A O 1
ATOM 3736 N N . THR A 1 467 ? 12.422 1.071 -30.705 1.00 97.19 467 THR A N 1
ATOM 3737 C CA . THR A 1 467 ? 12.862 2.337 -31.306 1.00 97.19 467 THR A CA 1
ATOM 3738 C C . THR A 1 467 ? 11.710 3.322 -31.475 1.00 97.19 467 THR A C 1
ATOM 3740 O O . THR A 1 467 ? 10.538 2.944 -31.469 1.00 97.19 467 THR A O 1
ATOM 3743 N N . TYR A 1 468 ? 12.049 4.601 -31.616 1.00 97.12 468 TYR A N 1
ATOM 3744 C CA . TYR A 1 468 ? 11.134 5.661 -32.030 1.00 97.12 468 TYR A CA 1
ATOM 3745 C C . TYR A 1 468 ? 11.752 6.461 -33.187 1.00 97.12 468 TYR A C 1
ATOM 3747 O O . TYR A 1 468 ? 12.974 6.530 -33.314 1.00 97.12 468 TYR A O 1
ATOM 3755 N N . SER A 1 469 ? 10.909 7.074 -34.019 1.00 96.62 469 SER A N 1
ATOM 3756 C CA . SER A 1 469 ? 11.333 8.001 -35.073 1.00 96.62 469 SER A CA 1
ATOM 3757 C C . SER A 1 469 ? 11.555 9.405 -34.502 1.00 96.62 469 SER A C 1
ATOM 3759 O O . SER A 1 469 ? 10.640 10.005 -33.920 1.00 96.62 469 SER A O 1
ATOM 3761 N N . ASP A 1 470 ? 12.782 9.905 -34.633 1.00 94.88 470 ASP A N 1
ATOM 3762 C CA . ASP A 1 470 ? 13.211 11.218 -34.153 1.00 94.88 470 ASP A CA 1
ATOM 3763 C C . ASP A 1 470 ? 12.887 12.343 -35.160 1.00 94.88 470 ASP A C 1
ATOM 3765 O O . ASP A 1 470 ? 12.330 12.105 -36.230 1.00 94.88 470 ASP A O 1
ATOM 3769 N N . THR A 1 471 ? 13.190 13.598 -34.821 1.00 93.06 471 THR A N 1
ATOM 3770 C CA . THR A 1 471 ? 12.871 14.780 -35.651 1.00 93.06 471 THR A CA 1
ATOM 3771 C C . THR A 1 471 ? 13.480 14.750 -37.055 1.00 93.06 471 THR A C 1
ATOM 3773 O O . THR A 1 471 ? 12.956 15.391 -37.959 1.00 93.06 471 THR A O 1
ATOM 3776 N N . ASP A 1 472 ? 14.584 14.028 -37.227 1.00 92.69 472 ASP A N 1
ATOM 3777 C CA . ASP A 1 472 ? 15.296 13.817 -38.492 1.00 92.69 472 ASP A CA 1
ATOM 3778 C C . ASP A 1 472 ? 14.814 12.562 -39.251 1.00 92.69 472 ASP A C 1
ATOM 3780 O O . ASP A 1 472 ? 15.358 12.222 -40.299 1.00 92.69 472 ASP A O 1
ATOM 3784 N N . GLY A 1 473 ? 13.800 11.860 -38.730 1.00 89.94 473 GLY A N 1
ATOM 3785 C CA . GLY A 1 473 ? 13.287 10.605 -39.276 1.00 89.94 473 GLY A CA 1
ATOM 3786 C C . GLY A 1 473 ? 14.110 9.370 -38.898 1.00 89.94 473 GLY A C 1
ATOM 3787 O O . GLY A 1 473 ? 13.697 8.255 -39.221 1.00 89.94 473 GLY A O 1
ATOM 3788 N N . THR A 1 474 ? 15.234 9.525 -38.191 1.00 95.06 474 THR A N 1
ATOM 3789 C CA . THR A 1 474 ? 16.076 8.395 -37.778 1.00 95.06 474 THR A CA 1
ATOM 3790 C C . THR A 1 474 ? 15.421 7.587 -36.660 1.00 95.06 474 THR A C 1
ATOM 3792 O O . THR A 1 474 ? 14.698 8.125 -35.820 1.00 95.06 474 THR A O 1
ATOM 3795 N N . LEU A 1 475 ? 15.668 6.276 -36.646 1.00 96.38 475 LEU A N 1
ATOM 3796 C CA . LEU A 1 475 ? 15.201 5.393 -35.581 1.00 96.38 475 LEU A CA 1
ATOM 3797 C C . LEU A 1 475 ? 16.233 5.351 -34.456 1.00 96.38 475 LEU A C 1
ATOM 3799 O O . LEU A 1 475 ? 17.375 4.945 -34.675 1.00 96.38 475 LEU A O 1
ATOM 3803 N N . LYS A 1 476 ? 15.824 5.750 -33.251 1.00 96.38 476 LYS A N 1
ATOM 3804 C CA . LYS A 1 476 ? 16.674 5.748 -32.053 1.00 96.38 476 LYS A CA 1
ATOM 3805 C C . LYS A 1 476 ? 16.042 4.912 -30.939 1.00 96.38 476 LYS A C 1
ATOM 3807 O O . LYS A 1 476 ? 14.814 4.894 -30.819 1.00 96.38 476 LYS A O 1
ATOM 3812 N N . PRO A 1 477 ? 16.844 4.214 -30.118 1.00 97.12 477 PRO A N 1
ATOM 3813 C CA . PRO A 1 477 ? 16.335 3.550 -28.927 1.00 97.12 477 PRO A CA 1
ATOM 3814 C C . PRO A 1 477 ? 15.949 4.604 -27.875 1.00 97.12 477 PRO A C 1
ATOM 3816 O O . PRO A 1 477 ? 16.742 5.514 -27.619 1.00 97.12 477 PRO A O 1
ATOM 3819 N N . PRO A 1 478 ? 14.765 4.516 -27.243 1.00 97.19 478 PRO A N 1
ATOM 3820 C CA . PRO A 1 478 ? 14.430 5.400 -26.136 1.00 97.19 478 PRO A CA 1
ATOM 3821 C C . PRO A 1 478 ? 15.303 5.091 -24.914 1.00 97.19 478 PRO A C 1
ATOM 3823 O O . PRO A 1 478 ? 15.665 3.934 -24.661 1.00 97.19 478 PRO A O 1
ATOM 3826 N N . TYR A 1 479 ? 15.595 6.127 -24.134 1.00 96.88 479 TYR A N 1
ATOM 3827 C CA . TYR A 1 479 ? 16.141 5.991 -22.788 1.00 96.88 479 TYR A CA 1
ATOM 3828 C C . TYR A 1 479 ? 15.031 5.545 -21.841 1.00 96.88 479 TYR A C 1
ATOM 3830 O O . TYR A 1 479 ? 13.899 6.011 -21.950 1.00 96.88 479 TYR A O 1
ATOM 3838 N N . MET A 1 480 ? 15.346 4.639 -20.922 1.00 97.50 480 MET A N 1
ATOM 3839 C CA . MET A 1 480 ? 14.373 4.035 -20.024 1.00 97.50 480 MET A CA 1
ATOM 3840 C C . MET A 1 480 ? 14.683 4.299 -18.554 1.00 97.50 480 MET A C 1
ATOM 3842 O O . MET A 1 480 ? 15.840 4.289 -18.133 1.00 97.50 480 MET A O 1
ATOM 3846 N N . GLY A 1 481 ? 13.628 4.449 -17.757 1.00 96.56 481 GLY A N 1
ATOM 3847 C CA . GLY A 1 481 ? 13.674 4.415 -16.295 1.00 96.56 481 GLY A CA 1
ATOM 3848 C C . GLY A 1 481 ? 12.741 3.340 -15.737 1.00 96.56 481 GLY A C 1
ATOM 3849 O O . GLY A 1 481 ? 11.703 3.061 -16.336 1.00 96.56 481 GLY A O 1
ATOM 3850 N N . SER A 1 482 ? 13.094 2.742 -14.597 1.00 96.81 482 SER A N 1
ATOM 3851 C CA . SER A 1 482 ? 12.236 1.809 -13.845 1.00 96.81 482 SER A CA 1
ATOM 3852 C C . SER A 1 482 ? 12.114 2.271 -12.400 1.00 96.81 482 SER A C 1
ATOM 3854 O O . SER A 1 482 ? 13.103 2.610 -11.756 1.00 96.81 482 SER A O 1
ATOM 3856 N N . TYR A 1 483 ? 10.889 2.321 -11.886 1.00 97.00 483 TYR A N 1
ATOM 3857 C CA . TYR A 1 483 ? 10.591 2.906 -10.583 1.00 97.00 483 TYR A CA 1
ATOM 3858 C C . TYR A 1 483 ? 9.644 1.981 -9.823 1.00 97.00 483 TYR A C 1
ATOM 3860 O O . TYR A 1 483 ? 8.465 1.858 -10.169 1.00 97.00 483 TYR A O 1
ATOM 3868 N N . GLY A 1 484 ? 10.137 1.358 -8.754 1.00 97.06 484 GLY A N 1
ATOM 3869 C CA . GLY A 1 484 ? 9.422 0.387 -7.928 1.00 97.06 484 GLY A CA 1
ATOM 3870 C C . GLY A 1 484 ? 9.034 0.934 -6.552 1.00 97.06 484 GLY A C 1
ATOM 3871 O O . GLY A 1 484 ? 9.823 1.627 -5.918 1.00 97.06 484 GLY A O 1
ATOM 3872 N N . LEU A 1 485 ? 7.829 0.608 -6.078 1.00 97.31 485 LEU A N 1
ATOM 3873 C CA . LEU A 1 485 ? 7.417 0.711 -4.671 1.00 97.31 485 LEU A CA 1
ATOM 3874 C C . LEU A 1 485 ? 6.853 -0.635 -4.221 1.00 97.31 485 LEU A C 1
ATOM 3876 O O . LEU A 1 485 ? 5.907 -1.145 -4.831 1.00 97.31 485 LEU A O 1
ATOM 3880 N N . GLY A 1 486 ? 7.389 -1.197 -3.140 1.00 97.31 486 GLY A N 1
ATOM 3881 C CA . GLY A 1 486 ? 6.844 -2.407 -2.530 1.00 97.31 486 GLY A CA 1
ATOM 3882 C C . GLY A 1 486 ? 5.580 -2.074 -1.743 1.00 97.31 486 GLY A C 1
ATOM 3883 O O . GLY A 1 486 ? 5.663 -1.743 -0.569 1.00 97.31 486 GLY A O 1
ATOM 3884 N N . VAL A 1 487 ? 4.399 -2.152 -2.356 1.00 97.75 487 VAL A N 1
ATOM 3885 C CA . VAL A 1 487 ? 3.139 -1.666 -1.759 1.00 97.75 487 VAL A CA 1
ATOM 3886 C C . VAL A 1 487 ? 2.774 -2.450 -0.494 1.00 97.75 487 VAL A C 1
ATOM 3888 O O . VAL A 1 487 ? 2.496 -1.851 0.542 1.00 97.75 487 VAL A O 1
ATOM 3891 N N . THR A 1 488 ? 2.843 -3.784 -0.526 1.00 96.88 488 THR A N 1
ATOM 3892 C CA . THR A 1 488 ? 2.649 -4.606 0.688 1.00 96.88 488 THR A CA 1
ATOM 3893 C C . THR A 1 488 ? 3.778 -4.417 1.696 1.00 96.88 488 THR A C 1
ATOM 3895 O O . THR A 1 488 ? 3.536 -4.429 2.903 1.00 96.88 488 THR A O 1
ATOM 3898 N N . ARG A 1 489 ? 5.004 -4.198 1.210 1.00 95.81 489 ARG A N 1
ATOM 3899 C CA . ARG A 1 489 ? 6.171 -3.958 2.060 1.00 95.81 489 ARG A CA 1
ATOM 3900 C C . ARG A 1 489 ? 6.047 -2.644 2.828 1.00 95.81 489 ARG A C 1
ATOM 3902 O O . ARG A 1 489 ? 6.318 -2.648 4.019 1.00 95.81 489 ARG A O 1
ATOM 3909 N N . ILE A 1 490 ? 5.573 -1.567 2.200 1.00 95.62 490 ILE A N 1
ATOM 3910 C CA . ILE A 1 490 ? 5.314 -0.274 2.851 1.00 95.62 490 ILE A CA 1
ATOM 3911 C C . ILE A 1 490 ? 4.342 -0.454 4.017 1.00 95.62 490 ILE A C 1
ATOM 3913 O O . ILE A 1 490 ? 4.594 0.085 5.089 1.00 95.62 490 ILE A O 1
ATOM 3917 N N . ILE A 1 491 ? 3.270 -1.239 3.852 1.00 95.19 491 ILE A N 1
ATOM 3918 C CA . ILE A 1 491 ? 2.322 -1.534 4.939 1.00 95.19 491 ILE A CA 1
ATOM 3919 C C . ILE A 1 491 ? 3.024 -2.241 6.105 1.00 95.19 491 ILE A C 1
ATOM 3921 O O . ILE A 1 491 ? 2.927 -1.779 7.240 1.00 95.19 491 ILE A O 1
ATOM 3925 N N . GLY A 1 492 ? 3.754 -3.327 5.833 1.00 94.06 492 GLY A N 1
ATOM 3926 C CA . GLY A 1 492 ? 4.467 -4.071 6.876 1.00 94.06 492 GLY A CA 1
ATOM 3927 C C . GLY A 1 492 ? 5.535 -3.228 7.577 1.00 94.06 492 GLY A C 1
ATOM 3928 O O . GLY A 1 492 ? 5.573 -3.171 8.802 1.00 94.06 492 GLY A O 1
ATOM 3929 N N . ALA A 1 493 ? 6.348 -2.508 6.804 1.00 92.25 493 ALA A N 1
ATOM 3930 C CA . ALA A 1 493 ? 7.411 -1.653 7.316 1.00 92.25 493 ALA A CA 1
ATOM 3931 C C . ALA A 1 493 ? 6.855 -0.470 8.125 1.00 92.25 493 ALA A C 1
ATOM 3933 O O . ALA A 1 493 ? 7.416 -0.120 9.157 1.00 92.25 493 ALA A O 1
ATOM 3934 N N . SER A 1 494 ? 5.705 0.088 7.729 1.00 91.00 494 SER A N 1
ATOM 3935 C CA . SER A 1 494 ? 5.027 1.133 8.507 1.00 91.00 494 SER A CA 1
ATOM 3936 C C . SER A 1 494 ? 4.623 0.642 9.892 1.00 91.00 494 SER A C 1
ATOM 3938 O O . SER A 1 494 ? 4.836 1.333 10.884 1.00 91.00 494 SER A O 1
ATOM 3940 N N . VAL A 1 495 ? 4.057 -0.566 9.964 1.00 90.88 495 VAL A N 1
ATOM 3941 C CA . VAL A 1 495 ? 3.705 -1.194 11.240 1.00 90.88 495 VAL A CA 1
ATOM 3942 C C . VAL A 1 495 ? 4.969 -1.482 12.049 1.00 90.88 495 VAL A C 1
ATOM 3944 O O . VAL A 1 495 ? 4.965 -1.237 13.249 1.00 90.88 495 VAL A O 1
ATOM 3947 N N . GLU A 1 496 ? 6.050 -1.949 11.423 1.00 90.31 496 GLU A N 1
ATOM 3948 C CA . GLU A 1 496 ? 7.309 -2.250 12.118 1.00 90.31 496 GLU A CA 1
ATOM 3949 C C . GLU A 1 496 ? 7.915 -1.008 12.774 1.00 90.31 496 GLU A C 1
ATOM 3951 O O . GLU A 1 496 ? 8.265 -1.049 13.949 1.00 90.31 496 GLU A O 1
ATOM 3956 N N . CYS A 1 497 ? 7.993 0.102 12.038 1.00 85.38 497 CYS A N 1
ATOM 3957 C CA . CYS A 1 497 ? 8.639 1.323 12.512 1.00 85.38 497 CYS A CA 1
ATOM 3958 C C . CYS A 1 497 ? 7.809 2.095 13.549 1.00 85.38 497 CYS A C 1
ATOM 3960 O O . CYS A 1 497 ? 8.379 2.839 14.344 1.00 85.38 497 CYS A O 1
ATOM 3962 N N . LEU A 1 498 ? 6.476 1.976 13.526 1.00 84.19 498 LEU A N 1
ATOM 3963 C CA . LEU A 1 498 ? 5.589 2.787 14.373 1.00 84.19 498 LEU A CA 1
ATOM 3964 C C . LEU A 1 498 ? 5.028 2.034 15.584 1.00 84.19 498 LEU A C 1
ATOM 3966 O O . LEU A 1 498 ? 4.695 2.651 16.596 1.00 84.19 498 LEU A O 1
ATOM 3970 N N . SER A 1 499 ? 4.858 0.717 15.487 1.00 85.44 499 SER A N 1
ATOM 3971 C CA . SER A 1 499 ? 4.124 -0.045 16.501 1.00 85.44 499 SER A CA 1
ATOM 3972 C C . SER A 1 499 ? 4.949 -0.285 17.761 1.00 85.44 499 SER A C 1
ATOM 3974 O O . SER A 1 499 ? 6.158 -0.498 17.713 1.00 85.44 499 SER A O 1
ATOM 3976 N N . THR A 1 500 ? 4.271 -0.337 18.906 1.00 84.50 500 THR A N 1
ATOM 3977 C CA . THR A 1 500 ? 4.871 -0.824 20.159 1.00 84.50 500 THR A CA 1
ATOM 3978 C C . THR A 1 500 ? 4.774 -2.347 20.221 1.00 84.50 500 THR A C 1
ATOM 3980 O O . THR A 1 500 ? 4.193 -2.960 19.335 1.00 84.50 500 THR A O 1
ATOM 3983 N N . GLN A 1 501 ? 5.271 -2.994 21.277 1.00 83.56 501 GLN A N 1
ATOM 3984 C CA . GLN A 1 501 ? 5.212 -4.461 21.409 1.00 83.56 501 GLN A CA 1
ATOM 3985 C C . GLN A 1 501 ? 3.790 -5.056 21.475 1.00 83.56 501 GLN A C 1
ATOM 3987 O O . GLN A 1 501 ? 3.623 -6.265 21.313 1.00 83.56 501 GLN A O 1
ATOM 3992 N N . GLU A 1 502 ? 2.768 -4.236 21.746 1.00 84.00 502 GLU A N 1
ATOM 3993 C CA . GLU A 1 502 ? 1.391 -4.704 21.970 1.00 84.00 502 GLU A CA 1
ATOM 3994 C C . GLU A 1 502 ? 0.334 -4.000 21.115 1.00 84.00 502 GLU A C 1
ATOM 3996 O O . GLU A 1 502 ? -0.797 -4.485 21.018 1.00 84.00 502 GLU A O 1
ATOM 4001 N N . ILE A 1 503 ? 0.669 -2.842 20.542 1.00 87.25 503 ILE A N 1
ATOM 4002 C CA . ILE A 1 503 ? -0.275 -1.968 19.848 1.00 87.25 503 ILE A CA 1
ATOM 4003 C C . ILE A 1 503 ? 0.264 -1.673 18.459 1.00 87.25 503 ILE A C 1
ATOM 4005 O O . ILE A 1 503 ? 1.363 -1.131 18.324 1.00 87.25 503 ILE A O 1
ATOM 4009 N N . ILE A 1 504 ? -0.547 -1.968 17.442 1.00 89.38 504 ILE A N 1
ATOM 4010 C CA . ILE A 1 504 ? -0.280 -1.488 16.093 1.00 89.38 504 ILE A CA 1
ATOM 4011 C C . ILE A 1 504 ? -0.455 0.026 16.079 1.00 89.38 504 ILE A C 1
ATOM 4013 O O . ILE A 1 504 ? -1.489 0.539 16.502 1.00 89.38 504 ILE A O 1
ATOM 4017 N N . GLN A 1 505 ? 0.532 0.739 15.552 1.00 85.38 505 GLN A N 1
ATOM 4018 C CA . GLN A 1 505 ? 0.369 2.139 15.191 1.00 85.38 505 GLN A CA 1
ATOM 4019 C C . GLN A 1 505 ? 0.429 2.267 13.676 1.00 85.38 505 GLN A C 1
ATOM 4021 O O . GLN A 1 505 ? 1.393 1.859 13.032 1.00 85.38 505 GLN A O 1
ATOM 4026 N N . TRP A 1 506 ? -0.632 2.830 13.109 1.00 87.19 506 TRP A N 1
ATOM 4027 C CA . TRP A 1 506 ? -0.709 3.096 11.683 1.00 87.19 506 TRP A CA 1
ATOM 4028 C C . TRP A 1 506 ? -0.248 4.516 11.392 1.00 87.19 506 TRP A C 1
ATOM 4030 O O . TRP A 1 506 ? -0.592 5.435 12.146 1.00 87.19 506 TRP A O 1
ATOM 4040 N N . PRO A 1 507 ? 0.393 4.750 10.239 1.00 85.56 507 PRO A N 1
ATOM 4041 C CA . PRO A 1 507 ? 0.360 6.076 9.671 1.00 85.56 507 PRO A CA 1
ATOM 4042 C C . PRO A 1 507 ? -1.098 6.449 9.422 1.00 85.56 507 PRO A C 1
ATOM 4044 O O . PRO A 1 507 ? -1.899 5.638 8.954 1.00 85.56 507 PRO A O 1
ATOM 4047 N N . ARG A 1 508 ? -1.472 7.669 9.794 1.00 82.00 508 ARG A N 1
ATOM 4048 C CA . ARG A 1 508 ? -2.882 8.017 9.975 1.00 82.00 508 ARG A CA 1
ATOM 4049 C C . ARG A 1 508 ? -3.723 7.852 8.702 1.00 82.00 508 ARG A C 1
ATOM 4051 O O . ARG A 1 508 ? -4.848 7.375 8.789 1.00 82.00 508 ARG A O 1
ATOM 4058 N N . SER A 1 509 ? -3.163 8.163 7.535 1.00 87.94 509 SER A N 1
ATOM 4059 C CA . SER A 1 509 ? -3.809 7.970 6.226 1.00 87.94 509 SER A CA 1
ATOM 4060 C C . SER A 1 509 ? -3.895 6.504 5.781 1.00 87.94 509 SER A C 1
ATOM 4062 O O . SER A 1 509 ? -4.640 6.198 4.854 1.00 87.94 509 SER A O 1
ATOM 4064 N N . LEU A 1 510 ? -3.183 5.587 6.445 1.00 92.12 510 LEU A N 1
ATOM 4065 C CA . LEU A 1 510 ? -3.186 4.149 6.159 1.00 92.12 510 LEU A CA 1
ATOM 4066 C C . LEU A 1 510 ? -3.907 3.316 7.225 1.00 92.12 510 LEU A C 1
ATOM 4068 O O . LEU A 1 510 ? -4.026 2.103 7.057 1.00 92.12 510 LEU A O 1
ATOM 4072 N N . SER A 1 511 ? -4.400 3.922 8.311 1.00 92.62 511 SER A N 1
ATOM 4073 C CA . SER A 1 511 ? -5.198 3.187 9.298 1.00 92.62 511 SER A CA 1
ATOM 4074 C C . SER A 1 511 ? -6.414 2.546 8.621 1.00 92.62 511 SER A C 1
ATOM 4076 O O . SER A 1 511 ? -7.029 3.218 7.797 1.00 92.62 511 SER A O 1
ATOM 4078 N N . PRO A 1 512 ? -6.800 1.292 8.925 1.00 94.38 512 PRO A N 1
ATOM 4079 C CA . PRO A 1 512 ? -7.945 0.657 8.278 1.00 94.38 512 PRO A CA 1
ATOM 4080 C C . PRO A 1 512 ? -9.235 1.465 8.439 1.00 94.38 512 PRO A C 1
ATOM 4082 O O . PRO A 1 512 ? -9.968 1.634 7.474 1.00 94.38 512 PRO A O 1
ATOM 4085 N N . PHE A 1 513 ? -9.475 2.013 9.631 1.00 94.88 513 PHE A N 1
ATOM 4086 C CA . PHE A 1 513 ? -10.587 2.914 9.922 1.00 94.88 513 PHE A CA 1
ATOM 4087 C C . PHE A 1 513 ? -10.085 4.071 10.779 1.00 94.88 513 PHE A C 1
ATOM 4089 O O . PHE A 1 513 ? -9.392 3.843 11.771 1.00 94.88 513 PHE A O 1
ATOM 4096 N N . THR A 1 514 ? -10.449 5.304 10.429 1.00 91.81 514 THR A N 1
ATOM 4097 C CA . THR A 1 514 ? -10.074 6.487 11.217 1.00 91.81 514 THR A CA 1
ATOM 4098 C C . THR A 1 514 ? -10.834 6.542 12.541 1.00 91.81 514 THR A C 1
ATOM 4100 O O . THR A 1 514 ? -10.258 6.933 13.560 1.00 91.81 514 THR A O 1
ATOM 4103 N N . VAL A 1 515 ? -12.110 6.133 12.541 1.00 94.69 515 VAL A N 1
ATOM 4104 C CA . VAL A 1 515 ? -12.978 6.166 13.726 1.00 94.69 515 VAL A CA 1
ATOM 4105 C C . VAL A 1 515 ? -13.572 4.789 14.016 1.00 94.69 515 VAL A C 1
ATOM 4107 O O . VAL A 1 515 ? -14.172 4.165 13.145 1.00 94.69 515 VAL A O 1
ATOM 4110 N N . CYS A 1 516 ? -13.461 4.343 15.265 1.00 97.12 516 CYS A N 1
ATOM 4111 C CA . CYS A 1 516 ? -14.181 3.189 15.796 1.00 97.12 516 CYS A CA 1
ATOM 4112 C C . CYS A 1 516 ? -15.227 3.649 16.820 1.00 97.12 516 CYS A C 1
ATOM 4114 O O . CYS A 1 516 ? -14.885 4.345 17.774 1.00 97.12 516 CYS A O 1
ATOM 4116 N N . ILE A 1 517 ? -16.491 3.268 16.642 1.00 97.69 517 ILE A N 1
ATOM 4117 C CA . ILE A 1 517 ? -17.580 3.555 17.583 1.00 97.69 517 ILE A CA 1
ATOM 4118 C C . ILE A 1 517 ? -17.849 2.308 18.427 1.00 97.69 517 ILE A C 1
ATOM 4120 O O . ILE A 1 517 ? -18.085 1.228 17.889 1.00 97.69 517 ILE A O 1
ATOM 4124 N N . ILE A 1 518 ? -17.860 2.456 19.750 1.00 97.69 518 ILE A N 1
ATOM 4125 C CA . ILE A 1 518 ? -18.189 1.393 20.703 1.00 97.69 518 ILE A CA 1
ATOM 4126 C C . ILE A 1 518 ? -19.516 1.754 21.392 1.00 97.69 518 ILE A C 1
ATOM 4128 O O . ILE A 1 518 ? -19.511 2.595 22.296 1.00 97.69 518 ILE A O 1
ATOM 4132 N N . PRO A 1 519 ? -20.650 1.142 20.994 1.00 96.94 519 PRO A N 1
ATOM 4133 C CA . PRO A 1 519 ? -21.922 1.312 21.694 1.00 96.94 519 PRO A CA 1
ATOM 4134 C C . PRO A 1 519 ? -21.890 0.726 23.107 1.00 96.94 519 PRO A C 1
ATOM 4136 O O . PRO A 1 519 ? -21.015 -0.091 23.434 1.00 96.94 519 PRO A O 1
ATOM 4139 N N . ALA A 1 520 ? -22.898 1.079 23.906 1.00 96.19 520 ALA A N 1
ATOM 4140 C CA . ALA A 1 520 ? -23.136 0.499 25.223 1.00 96.19 520 ALA A CA 1
ATOM 4141 C C . ALA A 1 520 ? -23.198 -1.043 25.186 1.00 96.19 520 ALA A C 1
ATOM 4143 O O . ALA A 1 520 ? -23.305 -1.676 24.131 1.00 96.19 520 ALA A O 1
ATOM 4144 N N . LYS A 1 521 ? -23.033 -1.673 26.351 1.00 95.50 521 LYS A N 1
ATOM 4145 C CA . LYS A 1 521 ? -23.127 -3.133 26.470 1.00 95.50 521 LYS A CA 1
ATOM 4146 C C . LYS A 1 521 ? -24.605 -3.535 26.440 1.00 95.50 521 LYS A C 1
ATOM 4148 O O . LYS A 1 521 ? -25.422 -2.874 27.065 1.00 95.50 521 LYS A O 1
ATOM 4153 N N . GLU A 1 522 ? -24.910 -4.647 25.785 1.00 93.44 522 GLU A N 1
ATOM 4154 C CA . GLU A 1 522 ? -26.238 -5.266 25.851 1.00 93.44 522 GLU A CA 1
ATOM 4155 C C . GLU A 1 522 ? -26.604 -5.602 27.310 1.00 93.44 522 GLU A C 1
ATOM 4157 O O . GLU A 1 522 ? -25.769 -6.110 28.076 1.00 93.44 522 GLU A O 1
ATOM 4162 N N . GLY A 1 523 ? -27.835 -5.271 27.699 1.00 91.62 523 GLY A N 1
ATOM 4163 C CA . GLY A 1 523 ? -28.372 -5.393 29.051 1.00 91.62 523 GLY A CA 1
ATOM 4164 C C . GLY A 1 523 ? -27.930 -4.297 30.028 1.00 91.62 523 GLY A C 1
ATOM 4165 O O . GLY A 1 523 ? -28.146 -4.448 31.231 1.00 91.62 523 GLY A O 1
ATOM 4166 N N . SER A 1 524 ? -27.269 -3.226 29.569 1.00 93.38 524 SER A N 1
ATOM 4167 C CA . SER A 1 524 ? -26.890 -2.095 30.428 1.00 93.38 524 SER A CA 1
ATOM 4168 C C . SER A 1 524 ? -27.954 -0.992 30.436 1.00 93.38 524 SER A C 1
ATOM 4170 O O . SER A 1 524 ? -28.776 -0.888 29.531 1.00 93.38 524 SER A O 1
ATOM 4172 N N . ILE A 1 525 ? -27.940 -0.136 31.465 1.00 93.38 525 ILE A N 1
ATOM 4173 C CA . ILE A 1 525 ? -28.909 0.970 31.617 1.00 93.38 525 ILE A CA 1
ATOM 4174 C C . ILE A 1 525 ? -28.769 1.986 30.463 1.00 93.38 525 ILE A C 1
ATOM 4176 O O . ILE A 1 525 ? -29.698 2.715 30.126 1.00 93.38 525 ILE A O 1
ATOM 4180 N N . GLU A 1 526 ? -27.594 2.038 29.842 1.00 93.94 526 GLU A N 1
ATOM 4181 C CA . GLU A 1 526 ? -27.245 2.915 28.727 1.00 93.94 526 GLU A CA 1
ATOM 4182 C C . GLU A 1 526 ? -27.659 2.376 27.345 1.00 93.94 526 GLU A C 1
ATOM 4184 O O . GLU A 1 526 ? -27.567 3.110 26.361 1.00 93.94 526 GLU A O 1
ATOM 4189 N N . GLU A 1 527 ? -28.101 1.116 27.242 1.00 91.56 527 GLU A N 1
ATOM 4190 C CA . GLU A 1 527 ? -28.349 0.433 25.964 1.00 91.56 527 GLU A CA 1
ATOM 4191 C C . GLU A 1 527 ? -29.348 1.177 25.071 1.00 91.56 527 GLU A C 1
ATOM 4193 O O . GLU A 1 527 ? -29.021 1.513 23.932 1.00 91.56 527 GLU A O 1
ATOM 4198 N N . ASN A 1 528 ? -30.534 1.496 25.595 1.00 90.81 528 ASN A N 1
ATOM 4199 C CA . ASN A 1 528 ? -31.600 2.138 24.819 1.00 90.81 528 ASN A CA 1
ATOM 4200 C C . ASN A 1 528 ? -31.159 3.496 24.256 1.00 90.81 528 ASN A C 1
ATOM 4202 O O . ASN A 1 528 ? -31.322 3.771 23.067 1.00 90.81 528 ASN A O 1
ATOM 4206 N N . THR A 1 529 ? -30.539 4.333 25.088 1.00 91.69 529 THR A N 1
ATOM 4207 C CA . THR A 1 529 ? -30.009 5.636 24.664 1.00 91.69 529 THR A CA 1
ATOM 4208 C C . THR A 1 529 ? -28.892 5.471 23.637 1.00 91.69 529 THR A C 1
ATOM 4210 O O . THR A 1 529 ? -28.825 6.218 22.660 1.00 91.69 529 THR A O 1
ATOM 4213 N N . SER A 1 530 ? -28.028 4.465 23.812 1.00 91.50 530 SER A N 1
ATOM 4214 C CA . SER A 1 530 ? -26.962 4.168 22.859 1.00 91.50 530 SER A CA 1
ATOM 4215 C C . SER A 1 530 ? -27.507 3.747 21.494 1.00 91.50 530 SER A C 1
ATOM 4217 O O . SER A 1 530 ? -27.001 4.221 20.478 1.00 91.50 530 SER A O 1
ATOM 4219 N N . LEU A 1 531 ? -28.524 2.885 21.450 1.00 88.94 531 LEU A N 1
ATOM 4220 C CA . LEU A 1 531 ? -29.142 2.421 20.205 1.00 88.94 531 LEU A CA 1
ATOM 4221 C C . LEU A 1 531 ? -29.880 3.550 19.477 1.00 88.94 531 LEU A C 1
ATOM 4223 O O . LEU A 1 531 ? -29.749 3.682 18.263 1.00 88.94 531 LEU A O 1
ATOM 4227 N N . ASN A 1 532 ? -30.574 4.421 20.211 1.00 89.06 532 ASN A N 1
ATOM 4228 C CA . ASN A 1 532 ? -31.268 5.568 19.619 1.00 89.06 532 ASN A CA 1
ATOM 4229 C C . ASN A 1 532 ? -30.296 6.587 18.997 1.00 89.06 532 ASN A C 1
ATOM 4231 O O . ASN A 1 532 ? -30.604 7.211 17.981 1.00 89.06 532 ASN A O 1
ATOM 4235 N N . ASN A 1 533 ? -29.101 6.740 19.577 1.00 90.69 533 ASN A N 1
ATOM 4236 C CA . ASN A 1 533 ? -28.141 7.760 19.155 1.00 90.69 533 ASN A CA 1
ATOM 4237 C C . ASN A 1 533 ? -27.115 7.268 18.117 1.00 90.69 533 ASN A C 1
ATOM 4239 O O . ASN A 1 533 ? -26.547 8.093 17.394 1.00 90.69 533 ASN A O 1
ATOM 4243 N N . ILE A 1 534 ? -26.858 5.957 18.009 1.00 92.31 534 ILE A N 1
ATOM 4244 C CA . ILE A 1 534 ? -25.743 5.440 17.199 1.00 92.31 534 ILE A CA 1
ATOM 4245 C C . ILE A 1 534 ? -25.881 5.736 15.702 1.00 92.31 534 ILE A C 1
ATOM 4247 O O . ILE A 1 534 ? -24.901 6.142 15.078 1.00 92.31 534 ILE A O 1
ATOM 4251 N N . GLN A 1 535 ? -27.079 5.595 15.128 1.00 88.69 535 GLN A N 1
ATOM 4252 C CA . GLN A 1 535 ? -27.292 5.854 13.701 1.00 88.69 535 GLN A CA 1
ATOM 4253 C C . GLN A 1 535 ? -27.056 7.332 13.371 1.00 88.69 535 GLN A C 1
ATOM 4255 O O . GLN A 1 535 ? -26.418 7.661 12.371 1.00 88.69 535 GLN A O 1
ATOM 4260 N N . SER A 1 536 ? -27.532 8.232 14.237 1.00 89.50 536 SER A N 1
ATOM 4261 C CA . SER A 1 536 ? -27.306 9.672 14.098 1.00 89.50 536 SER A CA 1
ATOM 4262 C C . SER A 1 536 ? -25.813 10.002 14.165 1.00 89.50 536 SER A C 1
ATOM 4264 O O . SER A 1 536 ? -25.285 10.669 13.271 1.00 89.50 536 SER A O 1
ATOM 4266 N N . LEU A 1 537 ? -25.105 9.464 15.166 1.00 91.62 537 LEU A N 1
ATOM 4267 C CA . LEU A 1 537 ? -23.658 9.631 15.316 1.00 91.62 537 LEU A CA 1
ATOM 4268 C C . LEU A 1 537 ? -22.898 9.133 14.077 1.00 91.62 537 LEU A C 1
ATOM 4270 O O . LEU A 1 537 ? -22.059 9.857 13.539 1.00 91.62 537 LEU A O 1
ATOM 4274 N N . TYR A 1 538 ? -23.221 7.928 13.599 1.00 91.94 538 TYR A N 1
ATOM 4275 C CA . TYR A 1 538 ? -22.603 7.338 12.414 1.00 91.94 538 TYR A CA 1
ATOM 4276 C C . TYR A 1 538 ? -22.825 8.222 11.183 1.00 91.94 538 TYR A C 1
ATOM 4278 O O . TYR A 1 538 ? -21.863 8.603 10.526 1.00 91.94 538 TYR A O 1
ATOM 4286 N N . ASN A 1 539 ? -24.063 8.662 10.937 1.00 88.31 539 ASN A N 1
ATOM 4287 C CA . ASN A 1 539 ? -24.396 9.555 9.825 1.00 88.31 539 ASN A CA 1
ATOM 4288 C C . ASN A 1 539 ? -23.635 10.891 9.897 1.00 88.31 539 ASN A C 1
ATOM 4290 O O . ASN A 1 539 ? -23.217 11.433 8.871 1.00 88.31 539 ASN A O 1
ATOM 4294 N N . HIS A 1 540 ? -23.444 11.445 11.099 1.00 90.38 540 HIS A N 1
ATOM 4295 C CA . HIS A 1 540 ? -22.640 12.651 11.292 1.00 90.38 540 HIS A CA 1
ATOM 4296 C C . HIS A 1 540 ? -21.165 12.421 10.970 1.00 90.38 540 HIS A C 1
ATOM 4298 O O . HIS A 1 540 ? -20.554 13.271 10.321 1.00 90.38 540 HIS A O 1
ATOM 4304 N N . PHE A 1 541 ? -20.600 11.289 11.384 1.00 91.00 541 PHE A N 1
ATOM 4305 C CA . PHE A 1 541 ? -19.218 10.947 11.071 1.00 91.00 541 PHE A CA 1
ATOM 4306 C C . PHE A 1 541 ? -19.032 10.603 9.597 1.00 91.00 541 PHE A C 1
ATOM 4308 O O . PHE A 1 541 ? -18.026 11.011 9.026 1.00 91.00 541 PHE A O 1
ATOM 4315 N N . THR A 1 542 ? -19.993 9.951 8.940 1.00 87.94 542 THR A N 1
ATOM 4316 C CA . THR A 1 542 ? -19.916 9.634 7.505 1.00 87.94 542 THR A CA 1
ATOM 4317 C C . THR A 1 542 ? -19.817 10.894 6.650 1.00 87.94 542 THR A C 1
ATOM 4319 O O . THR A 1 542 ? -19.095 10.912 5.660 1.00 87.94 542 THR A O 1
ATOM 4322 N N . LYS A 1 543 ? -20.443 12.002 7.065 1.00 85.38 543 LYS A N 1
ATOM 4323 C CA . LYS A 1 543 ? -20.274 13.308 6.399 1.00 85.38 543 LYS A CA 1
ATOM 4324 C C . LYS A 1 543 ? -18.852 13.875 6.500 1.00 85.38 543 LYS A C 1
ATOM 4326 O O . LYS A 1 543 ? -18.527 14.805 5.772 1.00 85.38 543 LYS A O 1
ATOM 4331 N N . ILE A 1 544 ? -18.047 13.381 7.439 1.00 86.19 544 ILE A N 1
ATOM 4332 C CA . ILE A 1 544 ? -16.685 13.849 7.716 1.00 86.19 544 ILE A CA 1
ATOM 4333 C C . ILE A 1 544 ? -15.653 12.889 7.115 1.00 86.19 544 ILE A C 1
ATOM 4335 O O . ILE A 1 544 ? -14.712 13.333 6.472 1.00 86.19 544 ILE A O 1
ATOM 4339 N N . PHE A 1 545 ? -15.832 11.587 7.341 1.00 86.31 545 PHE A N 1
ATOM 4340 C CA . PHE A 1 545 ? -14.849 10.542 7.046 1.00 86.31 545 PHE A CA 1
ATOM 4341 C C . PHE A 1 545 ? -15.300 9.571 5.945 1.00 86.31 545 PHE A C 1
ATOM 4343 O O . PHE A 1 545 ? -14.598 8.607 5.653 1.00 86.31 545 PHE A O 1
ATOM 4350 N N . GLY A 1 546 ? -16.480 9.773 5.353 1.00 86.88 546 GLY A N 1
ATOM 4351 C CA . GLY A 1 546 ? -17.039 8.853 4.367 1.00 86.88 546 GLY A CA 1
ATOM 4352 C C . GLY A 1 546 ? -17.274 7.461 4.955 1.00 86.88 546 GLY A C 1
ATOM 4353 O O . GLY A 1 546 ? -17.918 7.308 5.994 1.00 86.88 546 GLY A O 1
ATOM 4354 N N . ASP A 1 547 ? -16.740 6.442 4.287 1.00 85.19 547 ASP A N 1
ATOM 4355 C CA . ASP A 1 547 ? -16.832 5.042 4.709 1.00 85.19 547 ASP A CA 1
ATOM 4356 C C . ASP A 1 547 ? -15.787 4.658 5.777 1.00 85.19 547 ASP A C 1
ATOM 4358 O O . ASP A 1 547 ? -15.702 3.493 6.166 1.00 85.19 547 ASP A O 1
ATOM 4362 N N . ASP A 1 548 ? -14.989 5.614 6.267 1.00 91.38 548 ASP A N 1
ATOM 4363 C CA . ASP A 1 548 ? -13.824 5.357 7.112 1.00 91.38 548 ASP A CA 1
ATOM 4364 C C . ASP A 1 548 ? -14.102 5.252 8.615 1.00 91.38 548 ASP A C 1
ATOM 4366 O O . ASP A 1 548 ? -13.315 5.673 9.472 1.00 91.38 548 ASP A O 1
ATOM 4370 N N . ILE A 1 549 ? -15.250 4.657 8.920 1.00 94.56 549 ILE A N 1
ATOM 4371 C CA . ILE A 1 549 ? -15.792 4.470 10.261 1.00 94.56 549 ILE A CA 1
ATOM 4372 C C . ILE A 1 549 ? -16.167 3.004 10.415 1.00 94.56 549 ILE A C 1
ATOM 4374 O O . ILE A 1 549 ? -16.712 2.411 9.487 1.00 94.56 549 ILE A O 1
ATOM 4378 N N . VAL A 1 550 ? -15.919 2.434 11.590 1.00 96.25 550 VAL A N 1
ATOM 4379 C CA . VAL A 1 550 ? -16.365 1.090 11.972 1.00 96.25 550 VAL A CA 1
ATOM 4380 C C . VAL A 1 550 ? -17.084 1.132 13.311 1.00 96.25 550 VAL A C 1
ATOM 4382 O O . VAL A 1 550 ? -16.777 1.957 14.169 1.00 96.25 550 VAL A O 1
ATOM 4385 N N . VAL A 1 551 ? -18.043 0.237 13.504 1.00 97.19 551 VAL A N 1
ATOM 4386 C CA . VAL A 1 551 ? -18.765 0.063 14.761 1.00 97.19 551 VAL A CA 1
ATOM 4387 C C . VAL A 1 551 ? -18.433 -1.293 15.353 1.00 97.19 551 VAL A C 1
ATOM 4389 O O . VAL A 1 551 ? -18.607 -2.326 14.710 1.00 97.19 551 VAL A O 1
ATOM 4392 N N . ASP A 1 552 ? -17.981 -1.291 16.603 1.00 96.81 552 ASP A N 1
ATOM 4393 C CA . ASP A 1 552 ? -17.800 -2.501 17.391 1.00 96.81 552 ASP A CA 1
ATOM 4394 C C . ASP A 1 552 ? -19.119 -2.918 18.055 1.00 96.81 552 ASP A C 1
ATOM 4396 O O . ASP A 1 552 ? -19.337 -2.758 19.258 1.00 96.81 552 ASP A O 1
ATOM 4400 N N . ASP A 1 553 ? -20.014 -3.464 17.241 1.00 93.94 553 ASP A N 1
ATOM 4401 C CA . ASP A 1 553 ? -21.358 -3.945 17.575 1.00 93.94 553 ASP A CA 1
ATOM 4402 C C . ASP A 1 553 ? -21.371 -5.327 18.257 1.00 93.94 553 ASP A C 1
ATOM 4404 O O . ASP A 1 553 ? -22.403 -5.992 18.356 1.00 93.94 553 ASP A O 1
ATOM 4408 N N . ARG A 1 554 ? -20.231 -5.773 18.797 1.00 94.44 554 ARG A N 1
ATOM 4409 C CA . ARG A 1 554 ? -20.139 -6.967 19.651 1.00 94.44 554 ARG A CA 1
ATOM 4410 C C . ARG A 1 554 ? -20.591 -6.631 21.078 1.00 94.44 554 ARG A C 1
ATOM 4412 O O . ARG A 1 554 ? -19.834 -6.786 22.034 1.00 94.44 554 ARG A O 1
ATOM 4419 N N . THR A 1 555 ? -21.823 -6.146 21.219 1.00 94.75 555 THR A N 1
ATOM 4420 C CA . THR A 1 555 ? -22.414 -5.602 22.462 1.00 94.75 555 THR A CA 1
ATOM 4421 C C . THR A 1 555 ? -22.497 -6.607 23.612 1.00 94.75 555 THR A C 1
ATOM 4423 O O . THR A 1 555 ? -22.447 -6.197 24.771 1.00 94.75 555 THR A O 1
ATOM 4426 N N . HIS A 1 556 ? -22.500 -7.909 23.314 1.00 94.06 556 HIS A N 1
ATOM 4427 C CA . HIS A 1 556 ? -22.328 -8.985 24.297 1.00 94.06 556 HIS A CA 1
ATOM 4428 C C . HIS A 1 556 ? -20.995 -8.893 25.081 1.00 94.06 556 HIS A C 1
ATOM 4430 O O . HIS A 1 556 ? -20.882 -9.402 26.199 1.00 94.06 556 HIS A O 1
ATOM 4436 N N . MET A 1 557 ? -19.967 -8.233 24.529 1.00 94.00 557 MET A N 1
ATOM 4437 C CA . MET A 1 557 ? -18.673 -7.994 25.180 1.00 94.00 557 MET A CA 1
ATOM 4438 C C . MET A 1 557 ? -18.671 -6.690 25.988 1.00 94.00 557 MET A C 1
ATOM 4440 O O . MET A 1 557 ? -19.252 -5.673 25.599 1.00 94.00 557 MET A O 1
ATOM 4444 N N . THR A 1 558 ? -17.915 -6.671 27.092 1.00 95.00 558 THR A N 1
ATOM 4445 C CA . THR A 1 558 ? -17.726 -5.449 27.887 1.00 95.00 558 THR A CA 1
ATOM 4446 C C . THR A 1 558 ? -17.058 -4.342 27.065 1.00 95.00 558 THR A C 1
ATOM 4448 O O . THR A 1 558 ? -16.177 -4.611 26.243 1.00 95.00 558 THR A O 1
ATOM 4451 N N . ILE A 1 559 ? -17.438 -3.085 27.329 1.00 95.31 559 ILE A N 1
ATOM 4452 C CA . ILE A 1 559 ? -16.827 -1.898 26.705 1.00 95.31 559 ILE A CA 1
ATOM 4453 C C . ILE A 1 559 ? -15.305 -1.918 26.889 1.00 95.31 559 ILE A C 1
ATOM 4455 O O . ILE A 1 559 ? -14.572 -1.707 25.931 1.00 95.31 559 ILE A O 1
ATOM 4459 N N . GLY A 1 560 ? -14.818 -2.258 28.089 1.00 94.31 560 GLY A N 1
ATOM 4460 C CA . GLY A 1 560 ? -13.381 -2.327 28.369 1.00 94.31 560 GLY A CA 1
ATOM 4461 C C . GLY A 1 560 ? -12.630 -3.315 27.470 1.00 94.31 560 GLY A C 1
ATOM 4462 O O . GLY A 1 560 ? -11.566 -2.981 26.954 1.00 94.31 560 GLY A O 1
ATOM 4463 N N . LYS A 1 561 ? -13.193 -4.507 27.213 1.00 93.94 561 LYS A N 1
ATOM 4464 C CA . LYS A 1 561 ? -12.569 -5.500 26.324 1.00 93.94 561 LYS A CA 1
ATOM 4465 C C . LYS A 1 561 ? -12.536 -5.011 24.873 1.00 93.94 561 LYS A C 1
ATOM 4467 O O . LYS A 1 561 ? -11.494 -5.118 24.230 1.00 93.94 561 LYS A O 1
ATOM 4472 N N . ARG A 1 562 ? -13.645 -4.440 24.389 1.00 95.44 562 ARG A N 1
ATOM 4473 C CA . ARG A 1 562 ? -13.749 -3.839 23.046 1.00 95.44 562 ARG A CA 1
ATOM 4474 C C . ARG A 1 562 ? -12.775 -2.669 22.870 1.00 95.44 562 ARG A C 1
ATOM 4476 O O . ARG A 1 562 ? -12.056 -2.608 21.879 1.00 95.44 562 ARG A O 1
ATOM 4483 N N . LEU A 1 563 ? -12.659 -1.805 23.877 1.00 94.88 563 LEU A N 1
ATOM 4484 C CA . LEU A 1 563 ? -11.742 -0.667 23.878 1.00 94.88 563 LEU A CA 1
ATOM 4485 C C . LEU A 1 563 ? -10.271 -1.099 23.841 1.00 94.88 563 LEU A C 1
ATOM 4487 O O . LEU A 1 563 ? -9.498 -0.535 23.073 1.00 94.88 563 LEU A O 1
ATOM 4491 N N . ILE A 1 564 ? -9.871 -2.094 24.641 1.00 92.88 564 ILE A N 1
ATOM 4492 C CA . ILE A 1 564 ? -8.502 -2.640 24.598 1.00 92.88 564 ILE A CA 1
ATOM 4493 C C . ILE A 1 564 ? -8.193 -3.168 23.198 1.00 92.88 564 ILE A C 1
ATOM 4495 O O . ILE A 1 564 ? -7.118 -2.918 22.662 1.00 92.88 564 ILE A O 1
ATOM 4499 N N . GLU A 1 565 ? -9.135 -3.879 22.590 1.00 93.12 565 GLU A N 1
ATOM 4500 C CA . GLU A 1 565 ? -8.955 -4.442 21.259 1.00 93.12 565 GLU A CA 1
ATOM 4501 C C . GLU A 1 565 ? -8.855 -3.359 20.173 1.00 93.12 565 GLU A C 1
ATOM 4503 O O . GLU A 1 565 ? -7.941 -3.400 19.353 1.00 93.12 565 GLU A O 1
ATOM 4508 N N . ALA A 1 566 ? -9.728 -2.348 20.217 1.00 94.12 566 ALA A N 1
ATOM 4509 C CA . ALA A 1 566 ? -9.682 -1.183 19.335 1.00 94.12 566 ALA A CA 1
ATOM 4510 C C . ALA A 1 566 ? -8.350 -0.423 19.455 1.00 94.12 566 ALA A C 1
ATOM 4512 O O . ALA A 1 566 ? -7.775 -0.018 18.444 1.00 94.12 566 ALA A O 1
ATOM 4513 N N . LYS A 1 567 ? -7.823 -0.292 20.682 1.00 91.19 567 LYS A N 1
ATOM 4514 C CA . LYS A 1 567 ? -6.496 0.282 20.936 1.00 91.19 567 LYS A CA 1
ATOM 4515 C C . LYS A 1 567 ? -5.388 -0.572 20.332 1.00 91.19 567 LYS A C 1
ATOM 4517 O O . LYS A 1 567 ? -4.546 -0.024 19.637 1.00 91.19 567 LYS A O 1
ATOM 4522 N N . LYS A 1 568 ? -5.405 -1.896 20.529 1.00 92.06 568 LYS A N 1
ATOM 4523 C CA . LYS A 1 568 ? -4.403 -2.807 19.942 1.00 92.06 568 LYS A CA 1
ATOM 4524 C C . LYS A 1 568 ? -4.391 -2.773 18.414 1.00 92.06 568 LYS A C 1
ATOM 4526 O O . LYS A 1 568 ? -3.322 -2.865 17.820 1.00 92.06 568 LYS A O 1
ATOM 4531 N N . LEU A 1 569 ? -5.559 -2.612 17.791 1.00 92.56 569 LEU A N 1
ATOM 4532 C CA . LEU A 1 569 ? -5.707 -2.464 16.340 1.00 92.56 569 LEU A CA 1
ATOM 4533 C C . LEU A 1 569 ? -5.216 -1.116 15.800 1.00 92.56 569 LEU A C 1
ATOM 4535 O O . LEU A 1 569 ? -5.064 -0.985 14.586 1.00 92.56 569 LEU A O 1
ATOM 4539 N N . GLY A 1 570 ? -4.971 -0.132 16.667 1.00 90.69 570 GLY A N 1
ATOM 4540 C CA . GLY A 1 570 ? -4.411 1.154 16.270 1.00 90.69 570 GLY A CA 1
ATOM 4541 C C . GLY A 1 570 ? -5.405 2.113 15.622 1.00 90.69 570 GLY A C 1
ATOM 4542 O O . GLY A 1 570 ? -4.996 2.927 14.793 1.00 90.69 570 GLY A O 1
ATOM 4543 N N . PHE A 1 571 ? -6.702 2.023 15.938 1.00 92.94 571 PHE A N 1
ATOM 4544 C CA . PHE A 1 571 ? -7.663 3.006 15.431 1.00 92.94 571 PHE A CA 1
ATOM 4545 C C . PHE A 1 571 ? -7.348 4.403 16.004 1.00 92.94 571 PHE A C 1
ATOM 4547 O O . PHE A 1 571 ? -7.259 4.532 17.228 1.00 92.94 571 PHE A O 1
ATOM 4554 N N . PRO A 1 572 ? -7.182 5.448 15.164 1.00 90.06 572 PRO A N 1
ATOM 4555 C CA . PRO A 1 572 ? -6.789 6.782 15.616 1.00 90.06 572 PRO A CA 1
ATOM 4556 C C . PRO A 1 572 ? -7.746 7.376 16.650 1.00 90.06 572 PRO A C 1
ATOM 4558 O O . PRO A 1 572 ? -7.293 7.939 17.650 1.00 90.06 572 PRO A O 1
ATOM 4561 N N . PHE A 1 573 ? -9.053 7.216 16.425 1.00 92.88 573 PHE A N 1
ATOM 4562 C CA . PHE A 1 573 ? -10.100 7.677 17.329 1.00 92.88 573 PHE A CA 1
ATOM 4563 C C . PHE A 1 573 ? -11.040 6.535 17.694 1.00 92.88 573 PHE A C 1
ATOM 4565 O O . PHE A 1 573 ? -11.590 5.862 16.821 1.00 92.88 573 PHE A O 1
ATOM 4572 N N . VAL A 1 574 ? -11.272 6.355 18.991 1.00 96.31 574 VAL A N 1
ATOM 4573 C CA . VAL A 1 574 ? -12.279 5.429 19.511 1.00 96.31 574 VAL A CA 1
ATOM 4574 C C . VAL A 1 574 ? -13.307 6.229 20.300 1.00 96.31 574 VAL A C 1
ATOM 4576 O O . VAL A 1 574 ? -12.973 6.841 21.313 1.00 96.31 574 VAL A O 1
ATOM 4579 N N . VAL A 1 575 ? -14.547 6.244 19.818 1.00 97.19 575 VAL A N 1
ATOM 4580 C CA . VAL A 1 575 ? -15.678 6.946 20.432 1.00 97.19 575 VAL A CA 1
ATOM 4581 C C . VAL A 1 575 ? -16.541 5.934 21.169 1.00 97.19 575 VAL A C 1
ATOM 4583 O O . VAL A 1 575 ? -17.097 5.026 20.560 1.00 97.19 575 VAL A O 1
ATOM 4586 N N . VAL A 1 576 ? -16.652 6.080 22.482 1.00 97.00 576 VAL A N 1
ATOM 4587 C CA . VAL A 1 576 ? -17.362 5.161 23.369 1.00 97.00 576 VAL A CA 1
ATOM 4588 C C . VAL A 1 576 ? -18.653 5.814 23.866 1.00 97.00 576 VAL A C 1
ATOM 4590 O O . VAL A 1 576 ? -18.655 6.944 24.356 1.00 97.00 576 VAL A O 1
ATOM 4593 N N . MET A 1 577 ? -19.763 5.084 23.758 1.00 95.62 577 MET A N 1
ATOM 4594 C CA . MET A 1 577 ? -21.058 5.449 24.339 1.00 95.62 577 MET A CA 1
ATOM 4595 C C . MET A 1 577 ? -21.172 4.775 25.712 1.00 95.62 577 MET A C 1
ATOM 4597 O O . MET A 1 577 ? -21.773 3.712 25.859 1.00 95.62 577 MET A O 1
ATOM 4601 N N . GLY A 1 578 ? -20.462 5.349 26.687 1.00 91.06 578 GLY A N 1
ATOM 4602 C CA . GLY A 1 578 ? -20.344 4.831 28.050 1.00 91.06 578 GLY A CA 1
ATOM 4603 C C . GLY A 1 578 ? -21.440 5.335 28.990 1.00 91.06 578 GLY A C 1
ATOM 4604 O O . GLY A 1 578 ? -22.507 5.764 28.558 1.00 91.06 578 GLY A O 1
ATOM 4605 N N . LYS A 1 579 ? -21.155 5.327 30.298 1.00 91.50 579 LYS A N 1
ATOM 4606 C CA . LYS A 1 579 ? -22.125 5.667 31.362 1.00 91.50 579 LYS A C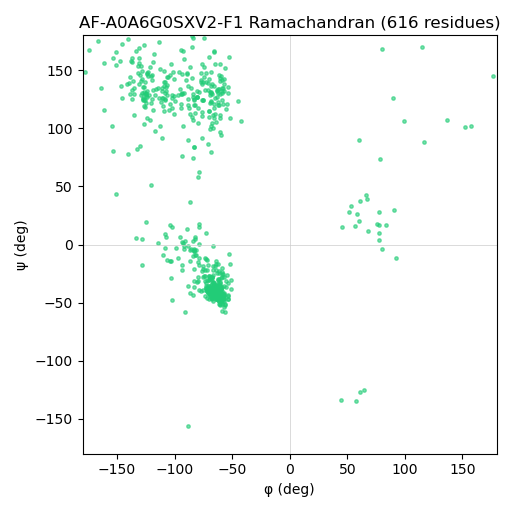A 1
ATOM 4607 C C . LYS A 1 579 ? -22.762 7.047 31.184 1.00 91.50 579 LYS A C 1
ATOM 4609 O O . LYS A 1 579 ? -23.940 7.235 31.470 1.00 91.50 579 LYS A O 1
ATOM 4614 N N . LYS A 1 580 ? -21.978 8.009 30.691 1.00 91.88 580 LYS A N 1
ATOM 4615 C CA . LYS A 1 580 ? -22.394 9.410 30.555 1.00 91.88 580 LYS A CA 1
ATOM 4616 C C . LYS A 1 580 ? -23.292 9.689 29.348 1.00 91.88 580 LYS A C 1
ATOM 4618 O O . LYS A 1 580 ? -23.720 10.824 29.158 1.00 91.88 580 LYS A O 1
ATOM 4623 N N . ILE A 1 581 ? -23.620 8.678 28.539 1.00 92.94 581 ILE A N 1
ATOM 4624 C CA . ILE A 1 581 ? -24.541 8.867 27.410 1.00 92.94 581 ILE A CA 1
ATOM 4625 C C . ILE A 1 581 ? -25.967 9.198 27.882 1.00 92.94 581 ILE A C 1
ATOM 4627 O O . ILE A 1 581 ? -26.703 9.877 27.172 1.00 92.94 581 ILE A O 1
ATOM 4631 N N . ASN A 1 582 ? -26.329 8.765 29.093 1.00 91.50 582 ASN A N 1
ATOM 4632 C CA . ASN A 1 582 ? -27.618 9.047 29.727 1.00 91.50 582 ASN A CA 1
ATOM 4633 C C . ASN A 1 582 ? -27.672 10.419 30.426 1.00 91.50 582 ASN A C 1
ATOM 4635 O O . ASN A 1 582 ? -28.719 10.784 30.956 1.00 91.50 582 ASN A O 1
ATOM 4639 N N . GLU A 1 583 ? -26.567 11.171 30.467 1.00 92.12 583 GLU A N 1
ATOM 4640 C CA . GLU A 1 583 ? -26.574 12.545 30.977 1.00 92.12 583 GLU A CA 1
ATOM 4641 C C . GLU A 1 583 ? -27.322 13.477 30.007 1.00 92.12 583 GLU A C 1
ATOM 4643 O O . GLU A 1 583 ? -27.535 13.144 28.839 1.00 92.12 583 GLU A O 1
ATOM 4648 N N . ASN A 1 584 ? -27.738 14.648 30.493 1.00 87.56 584 ASN A N 1
ATOM 4649 C CA . ASN A 1 584 ? -28.379 15.674 29.676 1.00 87.56 584 ASN A CA 1
ATOM 4650 C C . ASN A 1 584 ? -27.562 16.977 29.757 1.00 87.56 584 ASN A C 1
ATOM 4652 O O . ASN A 1 584 ? -27.594 17.626 30.806 1.00 87.56 584 ASN A O 1
ATOM 4656 N N . PRO A 1 585 ? -26.830 17.363 28.696 1.00 87.62 585 PRO A N 1
ATOM 4657 C CA . PRO A 1 585 ? -26.746 16.708 27.383 1.00 87.62 585 PRO A CA 1
ATOM 4658 C C . PRO A 1 585 ? -25.917 15.408 27.389 1.00 87.62 585 PRO A C 1
ATOM 4660 O O . PRO A 1 585 ? -24.994 15.255 28.187 1.00 87.62 585 PRO A O 1
ATOM 4663 N N . SER A 1 586 ? -26.216 14.480 26.468 1.00 91.62 586 SER A N 1
ATOM 4664 C CA . SER A 1 586 ? -25.486 13.208 26.342 1.00 91.62 586 SER A CA 1
ATOM 4665 C C . SER A 1 586 ? -24.004 13.433 26.040 1.00 91.62 586 SER A C 1
ATOM 4667 O O . SER A 1 586 ? -23.659 14.117 25.068 1.00 91.62 586 SER A O 1
ATOM 4669 N N . LEU A 1 587 ? -23.124 12.793 26.816 1.00 94.75 587 LEU A N 1
ATOM 4670 C CA . LEU A 1 587 ? -21.676 12.887 26.632 1.00 94.75 587 LEU A CA 1
ATOM 4671 C C . LEU A 1 587 ? -21.084 11.611 26.026 1.00 94.75 587 LEU A C 1
ATOM 4673 O O . LEU A 1 587 ? -21.387 10.491 26.436 1.00 94.75 587 LEU A O 1
ATOM 4677 N N . TYR A 1 588 ? -20.171 11.812 25.078 1.00 95.88 588 TYR A N 1
ATOM 4678 C CA . TYR A 1 588 ? -19.420 10.775 24.380 1.00 95.88 588 TYR A CA 1
ATOM 4679 C C . TYR A 1 588 ? -17.971 10.768 24.862 1.00 95.88 588 TYR A C 1
ATOM 4681 O O . TYR A 1 588 ? -17.331 11.816 24.972 1.00 95.88 588 TYR A O 1
ATOM 4689 N N . GLU A 1 589 ? -17.437 9.580 25.117 1.00 95.44 589 GLU A N 1
ATOM 4690 C CA . GLU A 1 589 ? -16.048 9.370 25.515 1.00 95.44 589 GLU A CA 1
ATOM 4691 C C . GLU A 1 589 ? -15.170 9.232 24.263 1.00 95.44 589 GLU A C 1
ATOM 4693 O O . GLU A 1 589 ? -15.345 8.308 23.476 1.00 95.44 589 GLU A O 1
ATOM 4698 N N . LEU A 1 590 ? -14.211 10.135 24.064 1.00 95.44 590 LEU A N 1
ATOM 4699 C CA . LEU A 1 590 ? -13.230 10.059 22.985 1.00 95.44 590 LEU A CA 1
ATOM 4700 C C . LEU A 1 590 ? -11.876 9.608 23.535 1.00 95.44 590 LEU A C 1
ATOM 4702 O O . LEU A 1 590 ? -11.271 10.296 24.360 1.00 95.44 590 LEU A O 1
ATOM 4706 N N . TYR A 1 591 ? -11.384 8.489 23.012 1.00 92.00 591 TYR A N 1
ATOM 4707 C CA . TYR A 1 591 ? -10.002 8.049 23.151 1.00 92.00 591 TYR A CA 1
ATOM 4708 C C . TYR A 1 591 ? -9.231 8.341 21.867 1.00 92.00 591 TYR A C 1
ATOM 4710 O O . TYR A 1 591 ? -9.621 7.905 20.784 1.00 92.00 591 TYR A O 1
ATOM 4718 N N . GLU A 1 592 ? -8.109 9.039 22.004 1.00 87.31 592 GLU A N 1
ATOM 4719 C CA . GLU A 1 592 ? -7.206 9.355 20.899 1.00 87.31 592 GLU A CA 1
ATOM 4720 C C . GLU A 1 592 ? -5.897 8.565 21.042 1.00 87.31 592 GLU A C 1
ATOM 4722 O O . GLU A 1 592 ? -5.233 8.630 22.081 1.00 87.31 592 GLU A O 1
ATOM 4727 N N . ALA A 1 593 ? -5.511 7.830 19.996 1.00 79.38 593 ALA A N 1
ATOM 4728 C CA . ALA A 1 593 ? -4.323 6.975 20.022 1.00 79.38 593 ALA A CA 1
ATOM 4729 C C . ALA A 1 593 ? -3.011 7.770 20.173 1.00 79.38 593 ALA A C 1
ATOM 4731 O O . ALA A 1 593 ? -2.095 7.312 20.851 1.00 79.38 593 ALA A O 1
ATOM 4732 N N . SER A 1 594 ? -2.930 8.971 19.591 1.00 70.56 594 SER A N 1
ATOM 4733 C CA . SER A 1 594 ? -1.723 9.814 19.600 1.00 70.56 594 SER A CA 1
ATOM 4734 C C . SER A 1 594 ? -1.399 10.390 20.984 1.00 70.56 594 SER A C 1
ATOM 4736 O O . SER A 1 594 ? -0.230 10.498 21.349 1.00 70.56 594 SER A O 1
ATOM 4738 N N . THR A 1 595 ? -2.421 10.763 21.763 1.00 74.19 595 THR A N 1
ATOM 4739 C CA . THR A 1 595 ? -2.258 11.404 23.078 1.00 74.19 595 THR A CA 1
ATOM 4740 C C . THR A 1 595 ? -2.493 10.451 24.245 1.00 74.19 595 THR A C 1
ATOM 4742 O O . THR A 1 595 ? -2.147 10.786 25.377 1.00 74.19 595 THR A O 1
ATOM 4745 N N . ASN A 1 596 ? -3.092 9.282 23.988 1.00 74.38 596 ASN A N 1
ATOM 4746 C CA . ASN A 1 596 ? -3.550 8.320 24.993 1.00 74.38 596 ASN A CA 1
ATOM 4747 C C . ASN A 1 596 ? -4.437 8.962 26.086 1.00 74.38 596 ASN A C 1
ATOM 4749 O O . ASN A 1 596 ? -4.475 8.500 27.227 1.00 74.38 596 ASN A O 1
ATOM 4753 N N . LYS A 1 597 ? -5.150 10.048 25.750 1.00 79.56 597 LYS A N 1
ATOM 4754 C CA . LYS A 1 597 ? -6.051 10.766 26.663 1.00 79.56 597 LYS A CA 1
ATOM 4755 C C . LYS A 1 597 ? -7.503 10.380 26.407 1.00 79.56 597 LYS A C 1
ATOM 4757 O O . LYS A 1 597 ? -7.922 10.218 25.263 1.00 79.56 597 LYS A O 1
ATOM 4762 N N . LEU A 1 598 ? -8.263 10.280 27.495 1.00 87.31 598 LEU A N 1
ATOM 4763 C CA . LEU A 1 598 ? -9.720 10.207 27.481 1.00 87.31 598 LEU A CA 1
ATOM 4764 C C . LEU A 1 598 ? -10.288 11.611 27.666 1.00 87.31 598 LEU A C 1
ATOM 4766 O O . LEU A 1 598 ? -9.915 12.311 28.609 1.00 87.31 598 LEU A O 1
ATOM 4770 N N . LYS A 1 599 ? -11.213 12.007 26.798 1.00 92.44 599 LYS A N 1
ATOM 4771 C CA . LYS A 1 599 ? -11.967 13.257 26.923 1.00 92.44 599 LYS A CA 1
ATOM 4772 C C . LYS A 1 599 ? -13.452 12.990 26.739 1.00 92.44 599 LYS A C 1
ATOM 4774 O O . LYS A 1 599 ? -13.826 12.047 26.055 1.00 92.44 599 LYS A O 1
ATOM 4779 N N . HIS A 1 600 ? -14.283 13.833 27.337 1.00 93.44 600 HIS A N 1
ATOM 4780 C CA . HIS A 1 600 ? -15.731 13.768 27.180 1.00 93.44 600 HIS A CA 1
ATOM 4781 C C . HIS A 1 600 ? -16.190 14.954 26.345 1.00 93.44 600 HIS A C 1
ATOM 4783 O O . HIS A 1 600 ? -15.723 16.073 26.560 1.00 93.44 600 HIS A O 1
ATOM 4789 N N . TYR A 1 601 ? -17.087 14.701 25.402 1.00 93.62 601 TYR A N 1
ATOM 4790 C CA . TYR A 1 601 ? -17.612 15.718 24.505 1.00 93.62 601 TYR A CA 1
ATOM 4791 C C . TYR A 1 601 ? -19.121 15.573 24.351 1.00 93.62 601 TYR A C 1
ATOM 4793 O O . TYR A 1 601 ? -19.634 14.467 24.198 1.00 93.62 601 TYR A O 1
ATOM 4801 N N . GLU A 1 602 ? -19.818 16.703 24.300 1.00 94.75 602 GLU A N 1
ATOM 4802 C CA . GLU A 1 602 ? -21.133 16.773 23.664 1.00 94.75 602 GLU A CA 1
ATOM 4803 C C . GLU A 1 602 ? -21.005 16.508 22.156 1.00 94.75 602 GLU A C 1
ATOM 4805 O O . GLU A 1 602 ? -19.955 16.767 21.557 1.00 94.75 602 GLU A O 1
ATOM 4810 N N . LEU A 1 603 ? -22.081 16.040 21.518 1.00 91.94 603 LEU A N 1
ATOM 4811 C CA . LEU A 1 603 ? -22.074 15.643 20.104 1.00 91.94 603 LEU A CA 1
ATOM 4812 C C . LEU A 1 603 ? -21.541 16.740 19.163 1.00 91.94 603 LEU A C 1
ATOM 4814 O O . LEU A 1 603 ? -20.694 16.471 18.310 1.00 91.94 603 LEU A O 1
ATOM 4818 N N . SER A 1 604 ? -22.011 17.979 19.320 1.00 92.44 604 SER A N 1
ATOM 4819 C CA . SER A 1 604 ? -21.601 19.127 18.496 1.00 92.44 604 SER A CA 1
ATOM 4820 C C . SER A 1 604 ? -20.097 19.407 18.613 1.00 92.44 604 SER A C 1
ATOM 4822 O O . SER A 1 604 ? -19.404 19.570 17.604 1.00 92.44 604 SER A O 1
ATOM 4824 N N . ASN A 1 605 ? -19.573 19.386 19.839 1.00 93.88 605 ASN A N 1
ATOM 4825 C CA . ASN A 1 605 ? -18.162 19.613 20.135 1.00 93.88 605 ASN A CA 1
ATOM 4826 C C . ASN A 1 605 ? -17.280 18.460 19.642 1.00 93.88 605 ASN A C 1
ATOM 4828 O O . ASN A 1 605 ? -16.205 18.711 19.096 1.00 93.88 605 ASN A O 1
ATOM 4832 N N . LEU A 1 606 ? -17.750 17.213 19.755 1.00 93.75 606 LEU A N 1
ATOM 4833 C CA . LEU A 1 606 ? -17.059 16.039 19.220 1.00 93.75 606 LEU A CA 1
ATOM 4834 C C . LEU A 1 606 ? -16.919 16.119 17.696 1.00 93.75 606 LEU A C 1
ATOM 4836 O O . LEU A 1 606 ? -15.828 15.934 17.159 1.00 93.75 606 LEU A O 1
ATOM 4840 N N . ILE A 1 607 ? -18.014 16.440 17.002 1.00 92.19 607 ILE A N 1
ATOM 4841 C CA . ILE A 1 607 ? -18.043 16.623 15.545 1.00 92.19 607 ILE A CA 1
ATOM 4842 C C . ILE A 1 607 ? -17.052 17.712 15.123 1.00 92.19 607 ILE A C 1
ATOM 4844 O O . ILE A 1 607 ? -16.271 17.510 14.193 1.00 92.19 607 ILE A O 1
ATOM 4848 N N . ASN A 1 608 ? -17.060 18.859 15.804 1.00 90.62 608 ASN A N 1
ATOM 4849 C CA . ASN A 1 608 ? -16.161 19.967 15.489 1.00 90.62 608 ASN A CA 1
ATOM 4850 C C . ASN A 1 608 ? -14.693 19.602 15.727 1.00 90.62 608 ASN A C 1
ATOM 4852 O O . ASN A 1 608 ? -13.850 19.892 14.877 1.00 90.62 608 ASN A O 1
ATOM 4856 N N . TYR A 1 609 ? -14.395 18.915 16.832 1.00 90.81 609 TYR A N 1
ATOM 4857 C CA . TYR A 1 609 ? -13.050 18.433 17.124 1.00 90.81 609 TYR A CA 1
ATOM 4858 C C . TYR A 1 609 ? -12.556 17.462 16.042 1.00 90.81 609 TYR A C 1
ATOM 4860 O O . TYR A 1 609 ? -11.498 17.680 15.456 1.00 90.81 609 TYR A O 1
ATOM 4868 N N . LEU A 1 610 ? -13.343 16.441 15.693 1.00 88.94 610 LEU A N 1
ATOM 4869 C CA . LEU A 1 610 ? -12.967 15.461 14.669 1.00 88.94 610 LEU A CA 1
ATOM 4870 C C . LEU A 1 610 ? -12.810 16.092 13.273 1.00 88.94 610 LEU A C 1
ATOM 4872 O O . LEU A 1 610 ? -11.878 15.741 12.549 1.00 88.94 610 LEU A O 1
ATOM 4876 N N . LYS A 1 611 ? -13.637 17.085 12.916 1.00 86.88 611 LYS A N 1
ATOM 4877 C CA . LYS A 1 611 ? -13.473 17.875 11.678 1.00 86.88 611 LYS A CA 1
ATOM 4878 C C . LYS A 1 611 ? -12.153 18.639 11.626 1.00 86.88 611 LYS A C 1
ATOM 4880 O O . LYS A 1 611 ? -11.563 18.752 10.555 1.00 86.88 611 LYS A O 1
ATOM 4885 N N . GLN A 1 612 ? -11.692 19.188 12.750 1.00 84.81 612 GLN A N 1
ATOM 4886 C CA . GLN A 1 612 ? -10.387 19.859 12.817 1.00 84.81 612 GLN A CA 1
ATOM 4887 C C . GLN A 1 612 ? -9.234 18.874 12.652 1.00 84.81 612 GLN A C 1
ATOM 4889 O O . GLN A 1 612 ? -8.187 19.244 12.135 1.00 84.81 612 GLN A O 1
ATOM 4894 N N . GLN A 1 613 ? -9.437 17.624 13.063 1.00 77.38 613 GLN A N 1
ATOM 4895 C CA . GLN A 1 613 ? -8.425 16.593 12.929 1.00 77.38 613 GLN A CA 1
ATOM 4896 C C . GLN A 1 613 ? -8.342 16.018 11.508 1.00 77.38 613 GLN A C 1
ATOM 4898 O O . GLN A 1 613 ? -7.345 15.373 11.213 1.00 77.38 613 GLN A O 1
ATOM 4903 N N . CYS A 1 614 ? -9.340 16.183 10.637 1.00 69.31 614 CYS A N 1
ATOM 4904 C CA . CYS A 1 614 ? -9.361 15.547 9.312 1.00 69.31 614 CYS A CA 1
ATOM 4905 C C . CYS A 1 614 ? -8.140 15.889 8.454 1.00 69.31 614 CYS A C 1
ATOM 4907 O O . CYS A 1 614 ? -7.782 17.055 8.304 1.00 69.31 614 CYS A O 1
ATOM 4909 N N . LEU A 1 615 ? -7.536 14.850 7.872 1.00 58.78 615 LEU A N 1
ATOM 4910 C CA . LEU A 1 615 ? -6.318 14.967 7.073 1.00 58.78 615 LEU A CA 1
ATOM 4911 C C . LEU A 1 615 ? -6.544 15.625 5.711 1.00 58.78 615 LEU A C 1
ATOM 4913 O O . LEU A 1 615 ? -5.604 16.204 5.196 1.00 58.78 615 LEU A O 1
ATOM 4917 N N . ASP A 1 616 ? -7.767 15.620 5.170 1.00 49.25 616 ASP A N 1
ATOM 4918 C CA . ASP A 1 616 ? -8.077 16.204 3.850 1.00 49.25 616 ASP A CA 1
ATOM 4919 C C . ASP A 1 616 ? -7.920 17.741 3.786 1.00 49.25 616 ASP A C 1
ATOM 4921 O O . ASP A 1 616 ? -8.140 18.350 2.741 1.00 49.25 616 ASP A O 1
ATOM 4925 N N . LYS A 1 617 ? -7.549 18.386 4.903 1.00 36.28 617 LYS A N 1
ATOM 4926 C CA . LYS A 1 617 ? -7.126 19.796 4.964 1.00 36.28 617 LYS A CA 1
ATOM 4927 C C . LYS A 1 617 ? -5.606 20.001 4.816 1.00 36.28 617 LYS A C 1
ATOM 4929 O O . LYS A 1 617 ? -5.165 21.148 4.876 1.00 36.28 617 LYS A O 1
ATOM 4934 N N . ILE A 1 618 ? -4.825 18.927 4.670 1.00 33.41 618 ILE A N 1
ATOM 4935 C CA . ILE A 1 618 ? -3.368 18.906 4.429 1.00 33.41 618 ILE A CA 1
ATOM 4936 C C . ILE A 1 618 ? -3.127 18.428 2.998 1.00 33.41 618 ILE A C 1
ATOM 4938 O O . ILE A 1 618 ? -2.239 19.011 2.336 1.00 33.41 618 ILE A O 1
#

Solvent-accessible surface area (backbone atoms only — not comparable to full-atom values): 34732 Å² total; per-residue (Å²): 137,89,77,87,82,83,80,85,58,75,73,66,54,56,58,55,55,56,57,54,59,63,57,62,70,70,74,76,83,81,86,83,85,85,85,90,81,90,83,88,83,93,79,89,89,77,96,71,86,79,79,70,58,61,65,65,53,49,49,53,50,51,50,52,53,48,51,51,49,51,53,52,49,53,53,48,53,54,50,51,51,55,50,50,54,50,50,53,51,52,51,53,51,49,56,51,49,51,50,52,54,51,39,50,54,34,47,76,71,75,42,83,46,91,64,50,66,60,55,39,53,77,68,69,56,82,83,81,84,69,95,67,86,90,75,91,55,67,84,80,53,53,65,69,58,53,52,52,50,49,51,50,48,51,49,52,59,68,53,59,54,72,77,78,72,46,45,51,70,78,45,76,56,76,53,54,78,78,54,97,79,67,78,70,56,82,87,75,65,76,37,64,30,36,52,52,31,39,40,70,18,28,33,44,78,76,51,96,29,34,68,45,68,25,62,51,40,45,45,20,48,52,41,50,50,51,52,49,50,52,46,39,45,75,74,64,37,42,82,53,85,75,76,47,73,37,62,44,66,53,37,52,57,66,53,53,50,83,76,50,59,79,44,46,47,73,45,64,50,99,81,70,49,60,28,27,46,29,68,72,54,71,59,59,54,44,54,59,57,45,72,50,94,42,47,53,87,66,45,74,36,38,44,26,36,76,48,69,28,31,36,48,55,91,75,49,43,58,50,61,49,37,35,27,55,44,39,32,34,46,35,40,39,38,13,76,39,70,68,52,35,52,52,53,49,54,54,52,50,53,37,49,52,51,46,43,45,65,45,52,25,50,70,45,64,30,83,75,99,51,35,38,41,89,76,96,74,70,94,88,62,47,51,38,48,58,26,48,41,76,38,73,93,74,40,49,89,50,29,39,31,33,22,36,65,32,88,82,27,86,45,46,35,37,35,25,76,84,74,23,44,33,33,40,34,87,80,48,82,82,67,71,48,36,92,90,75,65,42,66,55,61,48,78,44,35,17,36,79,35,30,41,39,33,38,29,44,45,56,66,24,59,50,66,68,18,48,28,33,41,98,86,66,49,78,42,55,34,21,32,34,43,38,41,33,34,54,43,23,43,55,36,49,42,29,46,62,51,29,58,99,76,29,42,31,53,41,73,70,39,30,59,31,50,34,35,37,34,55,28,33,66,95,43,95,40,29,67,61,31,63,71,44,45,63,58,52,49,57,57,45,33,78,73,54,51,83,33,45,36,31,48,70,52,27,92,44,55,58,69,61,53,50,54,50,45,49,32,68,24,34,48,30,37,39,32,36,49,85,48,40,74,41,90,76,42,29,36,38,38,37,34,60,91,74,73,44,80,47,77,30,45,66,72,58,44,52,53,52,54,60,71,65,47,67,93,83,112

pLDDT: mean 76.79, std 21.15, range [26.53, 98.62]

Foldseek 3Di:
DDDDDDDDDPVVVVVVVVVVVVVVVVPPDDDDDDDDDDDDDDDDDDDDDDPPPVVVVVVVVVVVVVVVVVVVVVVVVVVVVVVVVVVVVVVVLVVVVVVLVVQLVCVVVFHHDDCLVVLCVVVPPDDDDDPDDDDPGSVSPDNVNSVVSSVVVNVVVVVVPLPPFFAPVPFDADADDPPPPPDDPPVAPPFLLQVLCRRLRQWDDPDFQDIDGGLQVVLLLVLLVVLLVVLCVVLVEAEDDDDQKAACVLVVLLVNCVPPVQFWAWDADPVRGITTRAQDCLSVVLLVLQPDAAALVCPFYKYKYWDKHATNDPHAGLHQQRGRIFIKIKMKTWHPDPVRLVVVLVSVVVSVVVSCVLLQADEFAFPDPAAGDDDDDDAFGWYKGKAWADCPSLAADGKIWIWTFDPSAPWKWKAAPPRRGIHTCVVPVPDQADPPPRDNRIDITGTRTFKMKHFRFQSSCVSSVRWHQYPVRDTDRTGMMMIMGRSSSCQSSQQRRRPDSQAGAGSCSSRSAQEEEEFAAPPDPLRVLRVVCVSVLSVLVCVQRPSRYHYHPVNPDHPVVVVSSCRRSRRQWYKYQDPQCPPVVGWIWIAGNVVRDIDIDRSVRVSVVVNVVDSVVD

Secondary structure (DSSP, 8-state):
------PPPHHHHHHHHHHHHHHHTTS----PPPPP-----------------HHHHHHHHHHHHHHHHHHHHHHHHHHHHHHHHHHHHHHHHHHHHHHHHHHHHHHHTT---TTHHHHHHHTT------SSSS---GGGS-HHHHHHHHHHHHHHHHTTS-----BSTTS--------TT----GGG---HHHHHHHHTTSEEEEETTEEEEPHHHHHHHHHHHHHHHHHHHHTTPEE----SEEEHHHHHHTT-GGG-GGG--EEE-TT--EEEE-S--HHHHHHHHHTS-EEGGG-SEEEEEEEEEE---SS-BTTTTB-SEEEEEEEEEEESSHHHHHHHHHHHHHHHHHHHHHTTEEE---SSSS--------TT-EEEEEEE---GGG--SEEEEEEEE-TT-SEEEEEETTT--EEEGGG-TT--S-TTT--S-EEEEEEEEEEEEEEEETHHHHHTT--EE-TTS-EEPPEEEEEEEEHHHHHHHHHHHH--SS-----GGGSS-SEEEEPPPTTSTTHHHHHHHHHHHHHHHHHHHTT-EEE---TTS-HHHHHHHHHHTT-SEEEE--GGGGSSS-EEEEEETTT--EEEEEHHHHHHHHHHH-GGG-

Sequence (618 aa):
MDFEESFMNAQDFDNLVQVEQAQEMKESTTTTPPPVANKRGRKPGKKSSDKVDIRAKLERSRQSARECRARKKLRYQYLEELVTDREKAVISLRQELDKYRTWCVEVDEGRIPEGLPGLLDELGAVKQESAGGQFVSIRCYNSLVVLNKLYTAVLKNIIKFEIKMNSLKNMFRPTKPISKNVSFKPDELISNSQKLMLELGIIRQSTNGLYHLLPLAQRSLDKLINIINKNMMDIGAQKISMPILIHSNLWKKTGRLSKNIEDLYIVNDRKSKEFLLSPTHEEVVTDLFSSDPKTYKQLPLMLYQIGTKFRDEIRPKLGIIRSKEFLMKDLYSFDRDQTSAITTYNKVCQAYEKIFKHIGVKFIKGRDNNIIHTIMQPANVMNLVLVEGTSGMMGGNQSHEFHFPAEVGDDTLLQCKKCEFGMNKEMSPELVQCPKCSSTDIEFTKAIEVGHTFNLGTFYSNALSATYSDTDGTLKPPYMGSYGLGVTRIIGASVECLSTQEIIQWPRSLSPFTVCIIPAKEGSIEENTSLNNIQSLYNHFTKIFGDDIVVDDRTHMTIGKRLIEAKKLGFPFVVVMGKKINENPSLYELYEASTNKLKHYELSNLINYLKQQCLDKI

Nearest PDB structures (foldseek):
  5xij-assembly2_C  TM=8.648E-01  e=5.664E-27  Toxoplasma gondii ME49
  7f96-assembly1_A-2  TM=8.613E-01  e=7.498E-27  Plasmodium falciparum 3D7
  5xiq-assembly2_D  TM=8.416E-01  e=1.836E-25  Toxoplasma gondii ME49
  5f9z-assembly3_A  TM=8.456E-01  e=2.876E-25  Cryptosporidium parvum
  6he3-assembly1_A  TM=6.061E-01  e=5.263E-19  Pseudomonas aeruginosa